Protein AF-A0A4Q5V9Z1-F1 (afdb_monomer)

Secondary structure (DSSP, 8-state):
-PPPSS-BGGG-----SSEEEEEEEES--SEEEEETTTTEEEEEETTEEEEE-TTS-EEEEEE-S--BTTS-EE-SSEEE-HHHH---S-EE-S-EEE-TT--HHHHHHHHHT-SEEEEE--TT---EEEEEETTEEEEEE-GGGGGGEEE-S--HHHHHHTT--TT----B-EEETT-----TTEEE---B---SS-SSEEEEEEEEEEEEEESS-HHHHHHHHHHHHHHT-------EEEEEEEEEEEEETTEEEEEEEEESSS--SS--TTEEE-TTTS---TTEEEEEE---TTTTTTT-GGGGHHHHGGG-EEEEEEEPPHHHH--SS--EEEEEEESPPSS-EEEEEEESSTTSPPEEEEEEPPP-----S-SS-------PPPPB-SPEEEEEEEEE-S--SSPEEEEETTEEEEE---TT-EEEEEEE--HHHHHHHHHHHTTSSS-EEEEEEEEEETTEEEEEEEEE-SS-EEE--S-EE-

Solvent-accessible surface area (backbone atoms only — not comparable to full-atom values): 27302 Å² total; per-residue (Å²): 130,85,79,68,84,44,38,49,60,64,69,49,56,46,88,31,93,59,40,36,38,42,54,55,33,32,25,58,64,43,47,41,31,29,32,66,85,77,35,27,30,39,40,28,39,90,44,39,36,37,34,29,41,33,83,62,44,63,78,48,74,47,79,48,100,43,58,36,63,57,52,38,29,79,54,98,68,23,37,28,50,32,81,81,71,72,44,82,60,77,41,57,50,79,46,75,42,88,38,55,82,55,50,73,65,57,47,51,58,55,55,68,73,30,68,36,65,44,51,43,71,53,94,88,52,67,17,38,37,42,35,29,47,97,95,44,36,32,38,33,38,30,44,78,51,35,90,38,50,47,67,55,83,77,48,72,64,54,28,58,74,62,46,49,61,97,86,36,78,80,62,50,42,49,47,47,72,96,61,88,79,76,50,79,51,35,46,73,45,55,73,45,77,78,78,89,84,59,83,60,48,75,41,80,76,48,65,48,77,72,50,70,47,46,50,57,54,75,67,52,52,50,51,51,52,52,48,31,66,73,73,67,56,93,67,91,67,80,68,53,48,52,26,26,32,36,28,35,39,34,39,41,94,96,44,62,42,35,28,19,46,75,41,64,62,78,83,60,94,73,61,57,98,30,56,29,52,37,59,89,62,47,52,50,47,99,60,29,36,38,39,40,26,39,63,64,67,86,30,35,80,79,28,51,40,60,82,49,38,92,78,39,55,74,50,20,12,36,31,26,43,24,55,56,46,77,48,58,61,47,81,90,44,58,45,29,26,68,42,48,47,71,63,75,24,60,42,59,25,34,35,36,38,35,47,76,53,83,90,52,77,66,47,62,40,45,46,43,65,39,64,84,75,87,68,78,91,77,80,86,82,86,64,67,68,46,38,50,46,65,73,32,22,61,70,68,33,30,38,35,39,36,39,26,50,77,60,37,92,45,57,42,29,41,32,40,76,92,43,76,50,79,41,74,57,34,80,74,38,71,45,76,41,38,38,39,48,41,67,67,62,52,53,52,52,51,58,70,53,49,83,47,100,59,66,31,35,43,33,46,32,31,43,81,47,102,63,35,33,39,50,48,44,29,44,30,47,100,86,51,78,43,78,56,73,64,46,44,78,108

pLDDT: mean 77.73, std 14.69, range [34.59, 96.56]

Radius of gyration: 25.72 Å; Cα contacts (8 Å, |Δi|>4): 1052; chains: 1; bounding box: 62×74×68 Å

Nearest PDB structures (foldseek):
  2ywq-assembly3_C  TM=3.725E-01  e=5.535E+00  Thermus thermophilus HB8
  4gn2-assembly1_A  TM=3.541E-01  e=3.611E+00  Pseudomonas aeruginosa
  5l5c-assembly1_A-2  TM=1.217E-01  e=3.637E-01  Mus musculus

Foldseek 3Di:
DDDDQAAALLVQDWPWQWKTKFFFKAAFWLFKKAQVPQLWIWTDDQQKIFIAHQQGAGPDIDRAPAAEQQRWGDDPFAIDNCNHPVDRDGAGAPEEAACCPPDPVSVLVVQVVALTWAWDDPDVDLTWIWGHDPSHIHIYRNNNQSVQKDWDPDDVVVCVVLVHDRRSDPYTYIDGHPDDDDNPRMGTQHFDLDQDDALKRKDFPDWDFPDWAALDDPVRVVVVVVVCVVVVPPDPDPRTFTKTWTWIWIDHDHITTIHIAIDGDDDDSDDGPFKGWRAVPRSHDSFKTKIAGRDPVVRVVRRVCVVVCVPHSSVHHMMMIGTDDPQANDPPFAKAFEEEEADAFQAWKKWWFAAPPPVDDIHIATHDHHPPPCDDDDDDSPIDTHGGTDTGGGQTQKIKIKGWDDACPDWAWEDELNDIDIHGGDRTDIDIWIKGADPVLRVVQRVVVVVDPFYKYFYFYWYQDPRHIYTWTWIDTPPDIGTGNRIDTD

Sequence (490 aa):
MASDDFPQLHEHKSFSQNYEIVKLIDGPIDTVYSVNSSGDFIVQNGLHLWKVNASGEVIDYFVSSGLYSSGLIIEEEGVIDWVFTGDKELKSYVKTVDAKTYSEKELFDAFDQADIIEFNETYGSKGEAYLYKDGQAWVLDIANQKDKIEDFYLTQETQKKHNLRRQQTSVRVSEFKGYQKKAKSFNFLVQSNNNSLQPWKMTPVGFKKQTTHREFSVLGTFLENLLSAIFGSQGGHDYGYPIGYTKFELSHENESIKFSIFSDKKFGEDIAANFAWLGQRVPSNNDTTFIAVNYRAHNLTDRNEESLLPYYEKDIGIHAIRKKTAHSRNLSSAAWQLSYSGLRSYNFVWGHTHFAEETLHPIYYWFHKPRVIVREQNYWTGLDNQISSPILKTIPKSITFHWTAFRPDSSFRLMLNGRDKVFPASRDLEVALTLTFDAVELAQAFQKLGSSTGLIQLNLHMEEKPWGAELLIHLQNAKQKIPLEKAFID

Mean predicted aligned error: 10.96 Å

Structure (mmCIF, N/CA/C/O backbone):
data_AF-A0A4Q5V9Z1-F1
#
_entry.id   AF-A0A4Q5V9Z1-F1
#
loop_
_atom_site.group_PDB
_atom_site.id
_atom_site.type_symbol
_atom_site.label_atom_id
_atom_site.label_alt_id
_atom_site.label_comp_id
_atom_site.label_asym_id
_atom_site.label_entity_id
_atom_site.label_seq_id
_atom_site.pdbx_PDB_ins_code
_atom_site.Cartn_x
_atom_site.Cartn_y
_atom_site.Cartn_z
_atom_site.occupancy
_atom_site.B_iso_or_equiv
_atom_site.auth_seq_id
_atom_site.auth_comp_id
_atom_site.auth_asym_id
_atom_site.auth_atom_id
_atom_site.pdbx_PDB_model_num
ATOM 1 N N . MET A 1 1 ? 29.728 12.253 -15.838 1.00 36.62 1 MET A N 1
ATOM 2 C CA . MET A 1 1 ? 29.107 12.722 -14.580 1.00 36.62 1 MET A CA 1
ATOM 3 C C . MET A 1 1 ? 29.378 11.661 -13.531 1.00 36.62 1 MET A C 1
ATOM 5 O O . MET A 1 1 ? 29.129 10.499 -13.826 1.00 36.62 1 MET A O 1
ATOM 9 N N . ALA A 1 2 ? 29.966 12.017 -12.388 1.00 34.69 2 ALA A N 1
ATOM 10 C CA . ALA A 1 2 ? 30.152 11.064 -11.296 1.00 34.69 2 ALA A CA 1
ATOM 11 C C . ALA A 1 2 ? 28.769 10.602 -10.810 1.00 34.69 2 ALA A C 1
ATOM 13 O O . ALA A 1 2 ? 27.901 11.440 -10.569 1.00 34.69 2 ALA A O 1
ATOM 14 N N . SER A 1 3 ? 28.554 9.288 -10.748 1.00 52.94 3 SER A N 1
ATOM 15 C CA . SER A 1 3 ? 27.391 8.689 -10.090 1.00 52.94 3 SER A CA 1
ATOM 16 C C . SER A 1 3 ? 27.327 9.223 -8.656 1.00 52.94 3 SER A C 1
ATOM 18 O O . SER A 1 3 ? 28.317 9.106 -7.941 1.00 52.94 3 SER A O 1
ATOM 20 N N . ASP A 1 4 ? 26.224 9.853 -8.239 1.00 69.12 4 ASP A N 1
ATOM 21 C CA . ASP A 1 4 ? 26.041 10.234 -6.831 1.00 69.12 4 ASP A CA 1
ATOM 22 C C . ASP A 1 4 ? 25.888 8.932 -6.031 1.00 69.12 4 ASP A C 1
A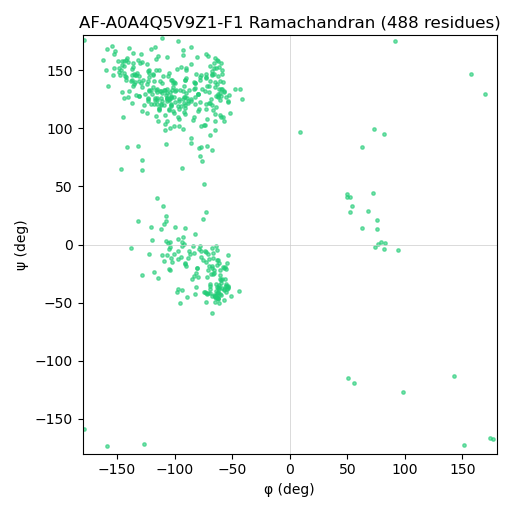TOM 24 O O . ASP A 1 4 ? 24.975 8.151 -6.295 1.00 69.12 4 ASP A O 1
ATOM 28 N N . ASP A 1 5 ? 26.782 8.677 -5.073 1.00 84.56 5 ASP A N 1
ATOM 29 C CA . ASP A 1 5 ? 26.801 7.447 -4.256 1.00 84.56 5 ASP A CA 1
ATOM 30 C C . ASP A 1 5 ? 25.551 7.272 -3.364 1.00 84.56 5 ASP A C 1
ATOM 32 O O . ASP A 1 5 ? 25.434 6.290 -2.632 1.00 84.56 5 ASP A O 1
ATOM 36 N N . PHE A 1 6 ? 24.625 8.235 -3.400 1.00 89.12 6 PHE A N 1
ATOM 37 C CA . PHE A 1 6 ? 23.396 8.289 -2.615 1.00 89.12 6 PHE A CA 1
ATOM 38 C C . PHE A 1 6 ? 22.213 8.610 -3.540 1.00 89.12 6 PHE A C 1
ATOM 40 O O . PHE A 1 6 ? 21.852 9.784 -3.674 1.00 89.12 6 PHE A O 1
ATOM 47 N N . PRO A 1 7 ? 21.614 7.603 -4.199 1.00 89.69 7 PRO A N 1
ATOM 48 C CA . PRO A 1 7 ? 20.447 7.816 -5.048 1.00 89.69 7 PRO A CA 1
ATOM 49 C C . PRO A 1 7 ? 19.282 8.373 -4.227 1.00 89.69 7 PRO A C 1
ATOM 51 O O . PRO A 1 7 ? 19.195 8.140 -3.018 1.00 89.69 7 PRO A O 1
ATOM 54 N N . GLN A 1 8 ? 18.388 9.124 -4.864 1.00 87.94 8 GLN A N 1
ATOM 55 C CA . GLN A 1 8 ? 17.148 9.551 -4.210 1.00 87.94 8 GLN A CA 1
ATOM 56 C C . GLN A 1 8 ? 16.273 8.325 -3.919 1.00 87.94 8 GLN A C 1
ATOM 58 O O . GLN A 1 8 ? 16.307 7.346 -4.669 1.00 87.94 8 GLN A O 1
ATOM 63 N N . LEU A 1 9 ? 15.513 8.356 -2.823 1.00 86.56 9 LEU A N 1
ATOM 64 C CA . LEU A 1 9 ? 14.740 7.205 -2.345 1.00 86.56 9 LEU A CA 1
ATOM 65 C C . LEU A 1 9 ? 13.779 6.658 -3.419 1.00 86.56 9 LEU A C 1
ATOM 67 O O . LEU A 1 9 ? 13.701 5.447 -3.632 1.00 86.56 9 LEU A O 1
ATOM 71 N N . HIS A 1 10 ? 13.121 7.547 -4.165 1.00 81.06 10 HIS A N 1
ATOM 72 C CA . HIS A 1 10 ? 12.229 7.178 -5.266 1.00 81.06 10 HIS A CA 1
ATOM 73 C C . HIS A 1 10 ? 12.916 6.618 -6.520 1.00 81.06 10 HIS A C 1
ATOM 75 O O . HIS A 1 10 ? 12.230 6.170 -7.432 1.00 81.06 10 HIS A O 1
ATOM 81 N N . GLU A 1 11 ? 14.248 6.647 -6.624 1.00 79.56 11 GLU A N 1
ATOM 82 C CA . GLU A 1 11 ? 14.939 6.058 -7.779 1.00 79.56 11 GLU A CA 1
ATOM 83 C C . GLU A 1 11 ? 15.016 4.524 -7.702 1.00 79.56 11 GLU A C 1
ATOM 85 O O . GLU A 1 11 ? 15.416 3.893 -8.681 1.00 79.56 11 GLU A O 1
ATOM 90 N N . HIS A 1 12 ? 14.675 3.923 -6.553 1.00 74.44 12 HIS A N 1
ATOM 91 C CA . HIS A 1 12 ? 14.733 2.473 -6.293 1.00 74.44 12 HIS A CA 1
ATOM 92 C C . HIS A 1 12 ? 16.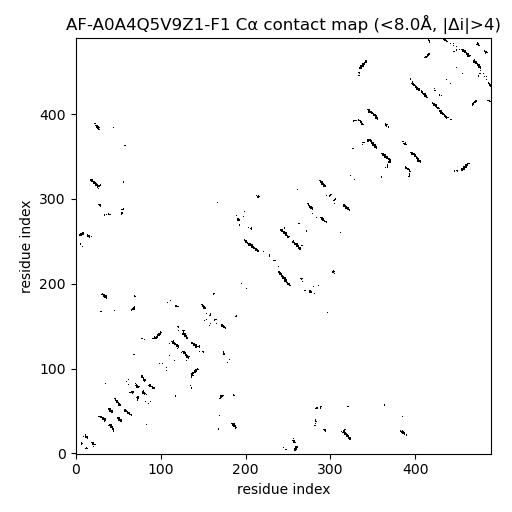099 1.839 -6.608 1.00 74.44 12 HIS A C 1
ATOM 94 O O . HIS A 1 12 ? 16.213 0.660 -6.951 1.00 74.44 12 HIS A O 1
ATOM 100 N N . LYS A 1 13 ? 17.172 2.631 -6.515 1.00 75.31 13 LYS A N 1
ATOM 101 C CA . LYS A 1 13 ? 18.545 2.167 -6.713 1.00 75.31 13 LYS A CA 1
ATOM 102 C C . LYS A 1 13 ? 19.141 1.777 -5.371 1.00 75.31 13 LYS A C 1
ATOM 104 O O . LYS A 1 13 ? 19.100 2.543 -4.416 1.00 75.31 13 LYS A O 1
ATOM 109 N N . SER A 1 14 ? 19.760 0.605 -5.332 1.00 78.06 14 SER A N 1
ATOM 110 C CA . SER A 1 14 ? 20.589 0.165 -4.216 1.00 78.06 14 SER A CA 1
ATOM 111 C C . SER A 1 14 ? 21.918 -0.342 -4.758 1.00 78.06 14 SER A C 1
ATOM 113 O O . SER A 1 14 ? 21.951 -1.190 -5.652 1.00 78.06 14 SER A O 1
ATOM 115 N N . PHE A 1 15 ? 23.012 0.183 -4.209 1.00 79.88 15 PHE A N 1
ATOM 116 C CA . PHE A 1 15 ? 24.363 -0.305 -4.488 1.00 79.88 15 PHE A CA 1
ATOM 117 C C . PHE A 1 15 ? 24.742 -1.520 -3.632 1.00 79.88 15 PHE A C 1
ATOM 119 O O . PHE A 1 15 ? 25.789 -2.124 -3.861 1.00 79.88 15 PHE A O 1
ATOM 126 N N . SER A 1 16 ? 23.902 -1.897 -2.663 1.00 84.50 16 SER A N 1
ATOM 127 C CA . SER A 1 16 ? 24.107 -3.106 -1.869 1.00 84.50 16 SER A CA 1
ATOM 128 C C . SER A 1 16 ? 23.929 -4.349 -2.750 1.00 84.50 16 SER A C 1
ATOM 130 O O . SER A 1 16 ? 23.131 -4.362 -3.696 1.00 84.50 16 SER A O 1
ATOM 132 N N . GLN A 1 17 ? 24.698 -5.406 -2.471 1.00 84.06 17 GLN A N 1
ATOM 133 C CA . GLN A 1 17 ? 24.605 -6.651 -3.232 1.00 84.06 17 GLN A CA 1
ATOM 134 C C . GLN A 1 17 ? 23.333 -7.408 -2.867 1.00 84.06 17 GLN A C 1
ATOM 136 O O . GLN A 1 17 ? 22.649 -7.885 -3.778 1.00 84.06 17 GLN A O 1
ATOM 141 N N . ASN A 1 18 ? 22.977 -7.439 -1.580 1.00 87.25 18 ASN A N 1
ATOM 142 C CA . ASN A 1 18 ? 21.910 -8.284 -1.059 1.00 87.25 18 ASN A CA 1
ATOM 143 C C . ASN A 1 18 ? 20.593 -7.563 -0.776 1.00 87.25 18 ASN A C 1
ATOM 145 O O . ASN A 1 18 ? 19.584 -8.250 -0.661 1.00 87.25 18 ASN A O 1
ATOM 149 N N . TYR A 1 19 ? 20.561 -6.232 -0.725 1.00 88.06 19 TYR A N 1
ATOM 150 C CA . TYR A 1 19 ? 19.376 -5.451 -0.365 1.00 88.06 19 TYR A CA 1
ATOM 151 C C . TYR A 1 19 ? 18.960 -4.466 -1.460 1.00 88.06 19 TYR A C 1
ATOM 153 O O . TYR A 1 19 ? 19.774 -3.954 -2.236 1.00 88.06 19 TYR A O 1
ATOM 161 N N . GLU A 1 20 ? 17.664 -4.196 -1.518 1.00 87.12 20 GLU A N 1
ATOM 162 C CA . GLU A 1 20 ? 17.018 -3.236 -2.408 1.00 87.12 20 GLU A CA 1
ATOM 163 C C . GLU A 1 20 ? 16.127 -2.278 -1.618 1.00 87.12 20 GLU A C 1
ATOM 165 O O . GLU A 1 20 ? 15.687 -2.586 -0.511 1.00 87.12 20 GLU A O 1
ATOM 170 N N . ILE A 1 21 ? 15.871 -1.111 -2.210 1.00 88.06 21 ILE A N 1
ATOM 171 C CA . ILE A 1 21 ? 14.895 -0.142 -1.717 1.00 88.06 21 ILE A CA 1
ATOM 172 C C . ILE A 1 21 ? 13.761 -0.115 -2.733 1.00 88.06 21 ILE A C 1
ATOM 174 O O . ILE A 1 21 ? 13.994 0.182 -3.906 1.00 88.06 21 ILE A O 1
ATOM 178 N N . VAL A 1 22 ? 12.551 -0.430 -2.287 1.00 85.75 22 VAL A N 1
ATOM 179 C CA . VAL A 1 22 ? 11.361 -0.516 -3.135 1.00 85.75 22 VAL A CA 1
ATOM 180 C C . VAL A 1 22 ? 10.286 0.373 -2.544 1.00 85.75 22 VAL A C 1
ATOM 182 O O . VAL A 1 22 ? 9.978 0.276 -1.357 1.00 85.75 22 VAL A O 1
ATOM 185 N N . LYS A 1 23 ? 9.693 1.230 -3.369 1.00 86.19 23 LYS A N 1
ATOM 186 C CA . LYS A 1 23 ? 8.492 1.956 -2.971 1.00 86.19 23 LYS A CA 1
ATOM 187 C C . LYS A 1 23 ? 7.291 1.042 -3.127 1.00 86.19 23 LYS A C 1
ATOM 189 O O . LYS A 1 23 ? 7.128 0.402 -4.159 1.00 86.19 23 LYS A O 1
ATOM 194 N N . LEU A 1 24 ? 6.495 0.955 -2.073 1.00 84.31 24 LEU A N 1
ATOM 195 C CA . LEU A 1 24 ? 5.322 0.097 -2.002 1.00 84.31 24 LEU A CA 1
ATOM 196 C C . LEU A 1 24 ? 4.051 0.873 -2.296 1.00 84.31 24 LEU A C 1
ATOM 198 O O . LEU A 1 24 ? 3.168 0.351 -2.955 1.00 84.31 24 LEU A O 1
ATOM 202 N N . ILE A 1 25 ? 3.945 2.096 -1.785 1.00 83.75 25 ILE A N 1
ATOM 203 C CA . ILE A 1 25 ? 2.746 2.932 -1.889 1.00 83.75 25 ILE A CA 1
ATOM 204 C C . ILE A 1 25 ? 3.223 4.353 -2.163 1.00 83.75 25 ILE A C 1
ATOM 206 O O . ILE A 1 25 ? 4.141 4.825 -1.496 1.00 83.75 25 ILE A O 1
ATOM 210 N N . ASP A 1 26 ? 2.634 5.012 -3.149 1.00 80.06 26 ASP A N 1
ATOM 211 C CA . ASP A 1 26 ? 2.800 6.424 -3.467 1.00 80.06 26 ASP A CA 1
ATOM 212 C C . ASP A 1 26 ? 1.764 7.273 -2.729 1.00 80.06 26 ASP A C 1
ATOM 214 O O . ASP A 1 26 ? 0.638 6.843 -2.473 1.00 80.06 26 ASP A O 1
ATOM 218 N N . GLY A 1 27 ? 2.146 8.511 -2.429 1.00 77.44 27 GLY A N 1
ATOM 219 C CA . GLY A 1 27 ? 1.261 9.479 -1.796 1.00 77.44 27 GLY A CA 1
ATOM 220 C C . GLY A 1 27 ? 1.348 9.466 -0.269 1.00 77.44 27 GLY A C 1
ATOM 221 O O . GLY A 1 27 ? 2.103 8.691 0.324 1.00 77.44 27 GLY A O 1
ATOM 222 N N . PRO A 1 28 ? 0.635 10.393 0.386 1.00 76.69 28 PRO A N 1
ATOM 223 C CA . PRO A 1 28 ? 0.711 10.558 1.829 1.00 76.69 28 PRO A CA 1
ATOM 224 C C . PRO A 1 28 ? 0.155 9.347 2.559 1.00 76.69 28 PRO A C 1
ATOM 226 O O . PRO A 1 28 ? -0.679 8.610 2.054 1.00 76.69 28 PRO A O 1
ATOM 229 N N . ILE A 1 29 ? 0.599 9.169 3.787 1.00 79.31 29 ILE A N 1
ATOM 230 C CA . ILE A 1 29 ? 0.180 8.097 4.665 1.00 79.31 29 ILE A CA 1
ATOM 231 C C . ILE A 1 29 ? -0.524 8.728 5.851 1.00 79.31 29 ILE A C 1
ATOM 233 O O . ILE A 1 29 ? 0.125 9.362 6.694 1.00 79.31 29 ILE A O 1
ATOM 237 N N . ASP A 1 30 ? -1.836 8.520 5.922 1.00 75.38 30 ASP A N 1
ATOM 238 C CA . ASP A 1 30 ? -2.638 8.962 7.053 1.00 75.38 30 ASP A CA 1
ATOM 239 C C . ASP A 1 30 ? -2.236 8.145 8.269 1.00 75.38 30 ASP A C 1
ATOM 241 O O . ASP A 1 30 ? -1.738 8.694 9.245 1.00 75.38 30 ASP A O 1
ATOM 245 N N . THR A 1 31 ? -2.372 6.821 8.199 1.00 78.25 31 THR A N 1
ATOM 246 C CA . THR A 1 31 ? -2.120 5.936 9.341 1.00 78.25 31 THR A CA 1
ATOM 247 C C . THR A 1 31 ? -1.535 4.600 8.891 1.00 78.25 31 THR A C 1
ATOM 249 O O . THR A 1 31 ? -1.727 4.164 7.757 1.00 78.25 31 THR A O 1
ATOM 252 N N . VAL A 1 32 ? -0.792 3.952 9.792 1.00 83.75 32 VAL A N 1
ATOM 253 C CA . VAL A 1 32 ? -0.312 2.577 9.638 1.00 83.75 32 VAL A CA 1
ATOM 254 C C . VAL A 1 32 ? -0.777 1.757 10.842 1.00 83.75 32 VAL A C 1
ATOM 256 O O . VAL A 1 32 ? -0.695 2.223 11.980 1.00 83.75 32 VAL A O 1
ATOM 259 N N . TYR A 1 33 ? -1.237 0.534 10.603 1.00 85.62 33 TYR A N 1
ATOM 260 C CA . TYR A 1 33 ? -1.780 -0.375 11.607 1.00 85.62 33 TYR A CA 1
ATOM 261 C C . TYR A 1 33 ? -1.089 -1.727 11.542 1.00 85.62 33 TYR A C 1
ATOM 263 O O . TYR A 1 33 ? -0.839 -2.224 10.457 1.00 85.62 33 TYR A O 1
ATOM 271 N N . SER A 1 34 ? -0.834 -2.364 12.676 1.00 84.88 34 SER A N 1
ATOM 272 C CA . SER A 1 34 ? -0.370 -3.754 12.728 1.00 84.88 34 SER A CA 1
ATOM 273 C C . SER A 1 34 ? -1.545 -4.712 12.813 1.00 84.88 34 SER A C 1
ATOM 275 O O . SER A 1 34 ? -2.505 -4.451 13.542 1.00 84.88 34 SER A O 1
ATOM 277 N N . VAL A 1 35 ? -1.424 -5.840 12.114 1.00 85.06 35 VAL A N 1
ATOM 278 C CA . VAL A 1 35 ? -2.310 -6.998 12.230 1.00 85.06 35 VAL A CA 1
ATOM 279 C C . VAL A 1 35 ? -1.529 -8.104 12.942 1.00 85.06 35 VAL A C 1
ATOM 281 O O . VAL A 1 35 ? -0.693 -8.793 12.358 1.00 85.06 35 VAL A O 1
ATOM 284 N N . ASN A 1 36 ? -1.755 -8.245 14.247 1.00 73.19 36 ASN A N 1
ATOM 285 C CA . ASN A 1 36 ? -0.867 -9.015 15.127 1.00 73.19 36 ASN A CA 1
ATOM 286 C C . ASN A 1 36 ? -0.845 -10.524 14.839 1.00 73.19 36 ASN A C 1
ATOM 288 O O . ASN A 1 36 ? 0.130 -11.189 15.176 1.00 73.19 36 ASN A O 1
ATOM 292 N N . SER A 1 37 ? -1.912 -11.080 14.262 1.00 68.88 37 SER A N 1
ATOM 293 C CA . SER A 1 37 ? -2.034 -12.520 14.013 1.00 68.88 37 SER A CA 1
ATOM 294 C C . SER A 1 37 ? -1.283 -12.993 12.767 1.00 68.88 37 SER A C 1
ATOM 296 O O . SER A 1 37 ? -0.869 -14.149 12.732 1.00 68.88 37 SER A O 1
ATOM 298 N N . SER A 1 38 ? -1.104 -12.134 11.757 1.00 69.50 38 SER A N 1
ATOM 299 C CA . SER A 1 38 ? -0.557 -12.532 10.450 1.00 69.50 38 SER A CA 1
ATOM 300 C C . SER A 1 38 ? 0.850 -12.010 10.170 1.00 69.50 38 SER A C 1
ATOM 302 O O . SER A 1 38 ? 1.510 -12.504 9.262 1.00 69.50 38 SER A O 1
ATOM 304 N N . GLY A 1 39 ? 1.335 -11.038 10.948 1.00 77.19 39 GLY A N 1
ATOM 305 C CA . GLY A 1 39 ? 2.580 -10.352 10.615 1.00 77.19 39 GLY A CA 1
ATOM 306 C C . GLY A 1 39 ? 2.418 -9.333 9.477 1.00 77.19 39 GLY A C 1
ATOM 307 O O . GLY A 1 39 ? 3.412 -8.855 8.937 1.00 77.19 39 GLY A O 1
ATOM 308 N N . ASP A 1 40 ? 1.178 -8.996 9.119 1.00 87.62 40 ASP A N 1
ATOM 309 C CA . ASP A 1 40 ? 0.878 -7.962 8.135 1.00 87.62 40 ASP A CA 1
ATOM 310 C C . ASP A 1 40 ? 0.655 -6.610 8.815 1.00 87.62 40 ASP A C 1
ATOM 312 O O . ASP A 1 40 ? 0.447 -6.495 10.030 1.00 87.62 40 ASP A O 1
ATOM 316 N N . PHE A 1 41 ? 0.634 -5.561 8.006 1.00 89.62 41 PHE A N 1
ATOM 317 C CA . PHE A 1 41 ? 0.212 -4.238 8.424 1.00 89.62 41 PHE A CA 1
ATOM 318 C C . PHE A 1 41 ? -0.686 -3.591 7.373 1.00 89.62 41 PHE A C 1
ATOM 320 O O . PHE A 1 41 ? -0.589 -3.880 6.181 1.00 89.62 41 PHE A O 1
ATOM 327 N N . ILE A 1 42 ? -1.577 -2.717 7.832 1.00 89.75 42 ILE A N 1
ATOM 328 C CA . ILE A 1 42 ? -2.461 -1.924 6.985 1.00 89.75 42 ILE A CA 1
ATOM 329 C C . ILE A 1 42 ? -1.900 -0.517 6.874 1.00 89.75 42 ILE A C 1
ATOM 331 O O . ILE A 1 42 ? -1.506 0.085 7.870 1.00 89.75 42 ILE A O 1
ATOM 335 N N . VAL A 1 43 ? -1.887 0.022 5.668 1.00 87.44 43 VAL A N 1
ATOM 336 C CA . VAL A 1 43 ? -1.551 1.413 5.381 1.00 87.44 43 VAL A CA 1
ATOM 337 C C . VAL A 1 43 ? -2.818 2.099 4.900 1.00 87.44 43 VAL A C 1
ATOM 339 O O . VAL A 1 43 ? -3.501 1.558 4.035 1.00 87.44 43 VAL A O 1
ATOM 342 N N . GLN A 1 44 ? -3.135 3.270 5.445 1.00 84.06 44 GLN A N 1
ATOM 343 C CA . GLN A 1 44 ? -4.311 4.047 5.065 1.00 84.06 44 GLN A CA 1
ATOM 344 C C . GLN A 1 44 ? -3.931 5.404 4.472 1.00 84.06 44 GLN A C 1
ATOM 346 O O . GLN A 1 44 ? -3.040 6.090 4.979 1.00 84.06 44 GLN A O 1
ATOM 351 N N . ASN A 1 45 ? -4.671 5.801 3.439 1.00 79.38 45 ASN A N 1
ATOM 352 C CA . ASN A 1 45 ? -4.713 7.151 2.881 1.00 79.38 45 ASN A CA 1
ATOM 353 C C . ASN A 1 45 ? -6.141 7.440 2.397 1.00 79.38 45 ASN A C 1
ATOM 355 O O . ASN A 1 45 ? -6.622 6.841 1.433 1.00 79.38 45 ASN A O 1
ATOM 359 N N . GLY A 1 46 ? -6.846 8.328 3.086 1.00 75.75 46 GLY A N 1
ATOM 360 C CA . GLY A 1 46 ? -8.263 8.575 2.881 1.00 75.75 46 GLY A CA 1
ATOM 361 C C . GLY A 1 46 ? -9.073 7.284 3.015 1.00 75.75 46 GLY A C 1
ATOM 362 O O . GLY A 1 46 ? -9.071 6.636 4.061 1.00 75.75 46 GLY A O 1
ATOM 363 N N . LEU A 1 47 ? -9.756 6.921 1.929 1.00 77.06 47 LEU A N 1
ATOM 364 C CA . LEU A 1 47 ? -10.591 5.719 1.813 1.00 77.06 47 LEU A CA 1
ATOM 365 C C . LEU A 1 47 ? -9.808 4.472 1.367 1.00 77.06 47 LEU A C 1
ATOM 367 O O . LEU A 1 47 ? -10.373 3.382 1.284 1.00 77.06 47 LEU A O 1
ATOM 371 N N . HIS A 1 48 ? -8.528 4.638 1.041 1.00 81.19 48 HIS A N 1
ATOM 372 C CA . HIS A 1 48 ? -7.669 3.604 0.482 1.00 81.19 48 HIS A CA 1
ATOM 373 C C . HIS A 1 48 ? -6.925 2.871 1.594 1.00 81.19 48 HIS A C 1
ATOM 375 O O . HIS A 1 48 ? -6.252 3.504 2.410 1.00 81.19 48 HIS A O 1
ATOM 381 N N . LEU A 1 49 ? -7.036 1.543 1.604 1.00 85.94 49 LEU A N 1
ATOM 382 C CA . LEU A 1 49 ? -6.399 0.652 2.566 1.00 85.94 49 LEU A CA 1
ATOM 383 C C . LEU A 1 49 ? -5.531 -0.362 1.824 1.00 85.94 49 LEU A C 1
ATOM 385 O O . LEU A 1 49 ? -6.031 -1.090 0.972 1.00 85.94 49 LEU A O 1
ATOM 389 N N . TRP A 1 50 ? -4.251 -0.455 2.169 1.00 87.44 50 TRP A N 1
ATOM 390 C CA . TRP A 1 50 ? -3.325 -1.441 1.606 1.00 87.44 50 TRP A CA 1
ATOM 391 C C . TRP A 1 50 ? -2.852 -2.402 2.679 1.00 87.44 50 TRP A C 1
ATOM 393 O O . TRP A 1 50 ? -2.398 -1.963 3.732 1.00 87.44 50 TRP A O 1
ATOM 403 N N . LYS A 1 51 ? -2.910 -3.701 2.393 1.00 89.69 51 LYS A N 1
ATOM 404 C CA . LYS A 1 51 ? -2.362 -4.746 3.255 1.00 89.69 51 LYS A CA 1
ATOM 405 C C . LYS A 1 51 ? -0.973 -5.116 2.763 1.00 89.69 51 LYS A C 1
ATOM 407 O O . LYS A 1 51 ? -0.799 -5.480 1.599 1.00 89.69 51 LYS A O 1
ATOM 412 N N . VAL A 1 52 ? 0.012 -5.006 3.644 1.00 88.50 52 VAL A N 1
ATOM 413 C CA . VAL A 1 52 ? 1.425 -5.233 3.344 1.00 88.50 52 VAL A CA 1
ATOM 414 C C . VAL A 1 52 ? 1.968 -6.319 4.262 1.00 88.50 52 VAL A C 1
ATOM 416 O O . VAL A 1 52 ? 1.743 -6.274 5.470 1.00 88.50 52 VAL A O 1
ATOM 419 N N . ASN A 1 53 ? 2.679 -7.288 3.692 1.00 85.88 53 ASN A N 1
ATOM 420 C CA . ASN A 1 53 ? 3.265 -8.393 4.448 1.00 85.88 53 ASN A CA 1
ATOM 421 C C . ASN A 1 53 ? 4.652 -8.044 5.027 1.00 85.88 53 ASN A C 1
ATOM 423 O O . ASN A 1 53 ? 5.290 -7.054 4.652 1.00 85.88 53 ASN A O 1
ATOM 427 N N . ALA A 1 54 ? 5.164 -8.913 5.900 1.00 85.00 54 ALA A N 1
ATOM 428 C CA . ALA A 1 54 ? 6.485 -8.768 6.521 1.00 85.00 54 ALA A CA 1
ATOM 429 C C . ALA A 1 54 ? 7.677 -8.804 5.536 1.00 85.00 54 ALA A C 1
ATOM 431 O O . ALA A 1 54 ? 8.774 -8.375 5.897 1.00 85.00 54 ALA A O 1
ATOM 432 N N . SER A 1 55 ? 7.478 -9.300 4.307 1.00 83.06 55 SER A N 1
ATOM 433 C CA . SER A 1 55 ? 8.473 -9.311 3.214 1.00 83.06 55 SER A CA 1
ATOM 434 C C . SER A 1 55 ? 8.515 -7.994 2.427 1.00 83.06 55 SER A C 1
ATOM 436 O O . SER A 1 55 ? 9.297 -7.834 1.483 1.00 83.06 55 SER A O 1
ATOM 438 N N . GLY A 1 56 ? 7.656 -7.044 2.792 1.00 83.69 56 GLY A N 1
ATOM 439 C CA . GLY A 1 56 ? 7.528 -5.758 2.130 1.00 83.69 56 GLY A CA 1
ATOM 440 C C . GLY A 1 56 ? 6.868 -5.848 0.767 1.00 83.69 56 GLY A C 1
ATOM 441 O O . GLY A 1 56 ? 7.341 -5.241 -0.188 1.00 83.69 56 GLY A O 1
ATOM 442 N N . GLU A 1 57 ? 5.791 -6.618 0.669 1.00 82.56 57 GLU A N 1
ATOM 443 C CA . GLU A 1 57 ? 4.953 -6.725 -0.523 1.00 82.56 57 GLU A CA 1
ATOM 444 C C . GLU A 1 57 ? 3.539 -6.268 -0.186 1.00 82.56 57 GLU A C 1
ATOM 446 O O . GLU A 1 57 ? 2.989 -6.652 0.847 1.00 82.56 57 GLU A O 1
ATOM 451 N N . VAL A 1 58 ? 2.938 -5.465 -1.065 1.00 82.81 58 VAL A N 1
ATOM 452 C CA . VAL A 1 58 ? 1.499 -5.204 -0.995 1.00 82.81 58 VAL A CA 1
ATOM 453 C C . VAL A 1 58 ? 0.787 -6.466 -1.469 1.00 82.81 58 VAL A C 1
ATOM 455 O O . VAL A 1 58 ? 0.959 -6.861 -2.620 1.00 82.81 58 VAL A O 1
ATOM 458 N N . ILE A 1 59 ? 0.020 -7.101 -0.588 1.00 81.50 59 ILE A N 1
ATOM 459 C CA . ILE A 1 59 ? -0.655 -8.378 -0.859 1.00 81.50 59 ILE A CA 1
ATOM 460 C C . ILE A 1 59 ? -2.153 -8.219 -1.099 1.00 81.50 59 ILE A C 1
ATOM 462 O O . ILE A 1 59 ? -2.766 -9.093 -1.701 1.00 81.50 59 ILE A O 1
ATOM 466 N N . ASP A 1 60 ? -2.744 -7.116 -0.639 1.00 81.75 60 ASP A N 1
ATOM 467 C CA . ASP A 1 60 ? -4.155 -6.833 -0.867 1.00 81.75 60 ASP A CA 1
ATOM 468 C C . ASP A 1 60 ? -4.456 -5.336 -0.719 1.00 81.75 60 ASP A C 1
ATOM 470 O O . ASP A 1 60 ? -3.639 -4.545 -0.235 1.00 81.75 60 ASP A O 1
ATOM 474 N N . TYR A 1 61 ? -5.650 -4.946 -1.141 1.00 82.81 61 TYR A N 1
ATOM 475 C CA . TYR A 1 61 ? -6.133 -3.582 -1.130 1.00 82.81 61 TYR A CA 1
ATOM 476 C C . TYR A 1 61 ? -7.649 -3.507 -1.055 1.00 82.81 61 TYR A C 1
ATOM 478 O O . TYR A 1 61 ? -8.364 -4.288 -1.696 1.00 82.81 61 TYR A O 1
ATOM 486 N N . PHE A 1 62 ? -8.129 -2.476 -0.374 1.00 81.88 62 PHE A N 1
ATOM 487 C CA . PHE A 1 62 ? -9.540 -2.200 -0.253 1.00 81.88 62 PHE A CA 1
ATOM 488 C C . PHE A 1 62 ? -9.833 -0.698 -0.293 1.00 81.88 62 PHE A C 1
ATOM 490 O O . PHE A 1 62 ? -9.090 0.113 0.259 1.00 81.88 62 PHE A O 1
ATOM 497 N N . VAL A 1 63 ? -10.928 -0.325 -0.959 1.00 79.00 63 VAL A N 1
ATOM 498 C CA . VAL A 1 63 ? -11.513 1.018 -0.859 1.00 79.00 63 VAL A CA 1
ATOM 499 C C . VAL A 1 63 ? -12.732 0.896 0.029 1.00 79.00 63 VAL A C 1
ATOM 501 O O . VAL A 1 63 ? -13.646 0.148 -0.301 1.00 79.00 63 VAL A O 1
ATOM 504 N N . SER A 1 64 ? -12.749 1.629 1.135 1.00 80.69 64 SER A N 1
ATOM 505 C CA . SER A 1 64 ? -13.828 1.551 2.121 1.00 80.69 64 SER A CA 1
ATOM 506 C C . SER A 1 64 ? -14.383 2.922 2.467 1.00 80.69 64 SER A C 1
ATOM 508 O O . SER A 1 64 ? -13.745 3.935 2.200 1.00 80.69 64 SER A O 1
ATOM 510 N N . SER A 1 65 ? -15.560 2.961 3.089 1.00 71.00 65 SER A N 1
ATOM 511 C CA . SER A 1 65 ? -16.142 4.181 3.662 1.00 71.00 65 SER A CA 1
ATOM 512 C C . SER A 1 65 ? -15.353 4.709 4.875 1.00 71.00 65 SER A C 1
ATOM 514 O O . SER A 1 65 ? -15.444 5.895 5.201 1.00 71.00 65 SER A O 1
ATOM 516 N N . GLY A 1 66 ? -14.541 3.855 5.506 1.00 75.25 66 GLY A N 1
ATOM 517 C CA . GLY A 1 66 ? -13.642 4.188 6.605 1.00 75.25 66 GLY A CA 1
ATOM 518 C C . GLY A 1 66 ? -13.280 2.958 7.439 1.00 75.25 66 GLY A C 1
ATOM 519 O O . GLY A 1 66 ? -14.094 2.056 7.624 1.00 75.25 66 GLY A O 1
ATOM 520 N N . LEU A 1 67 ? -12.055 2.939 7.967 1.00 83.00 67 LEU A N 1
ATOM 521 C CA . LEU A 1 67 ? -11.578 1.888 8.862 1.00 83.00 67 LEU A CA 1
ATOM 522 C C . LEU A 1 67 ? -11.738 2.322 10.321 1.00 83.00 67 LEU A C 1
ATOM 524 O O . LEU A 1 67 ? -11.239 3.379 10.720 1.00 83.00 67 LEU A O 1
ATOM 528 N N . TYR A 1 68 ? -12.421 1.503 11.117 1.00 83.31 68 TYR A N 1
ATOM 529 C CA . TYR A 1 68 ? -12.559 1.741 12.549 1.00 83.31 68 TYR A CA 1
ATOM 530 C C . TYR A 1 68 ? -11.320 1.275 13.321 1.00 83.31 68 TYR A C 1
ATOM 532 O O . TYR A 1 68 ? -10.515 0.477 12.837 1.00 83.31 68 TYR A O 1
ATOM 540 N N . SER A 1 69 ? -11.163 1.769 14.551 1.00 79.44 69 SER A N 1
ATOM 541 C CA . SER A 1 69 ? -10.034 1.426 15.428 1.00 79.44 69 SER A CA 1
ATOM 542 C C . SER A 1 69 ? -9.931 -0.059 15.778 1.00 79.44 69 SER A C 1
ATOM 544 O O . SER A 1 69 ? -8.849 -0.542 16.102 1.00 79.44 69 SER A O 1
ATOM 546 N N . SER A 1 70 ? -11.040 -0.785 15.666 1.00 83.38 70 SER A N 1
ATOM 547 C CA . SER A 1 70 ? -11.129 -2.242 15.748 1.00 83.38 70 SER A CA 1
ATOM 548 C C . SER A 1 70 ? -10.564 -2.993 14.538 1.00 83.38 70 SER A C 1
ATOM 550 O O . SER A 1 70 ? -10.370 -4.203 14.632 1.00 83.38 70 SER A O 1
ATOM 552 N N . GLY A 1 71 ? -10.319 -2.320 13.410 1.00 87.06 71 GLY A N 1
ATOM 553 C CA . GLY A 1 71 ? -9.961 -2.937 12.129 1.00 87.06 71 GLY A CA 1
ATOM 554 C C . GLY A 1 71 ? -11.161 -3.442 11.317 1.00 87.06 71 GLY A C 1
ATOM 555 O O . GLY A 1 71 ? -10.971 -3.987 10.231 1.00 87.06 71 GLY A O 1
ATOM 556 N N . LEU A 1 72 ? -12.387 -3.261 11.819 1.00 89.50 72 LEU A N 1
ATOM 557 C CA . LEU A 1 72 ? -13.615 -3.531 11.073 1.00 89.50 72 LEU A CA 1
ATOM 558 C C . LEU A 1 72 ? -14.021 -2.323 10.231 1.00 89.50 72 LEU A C 1
ATOM 560 O O . LEU A 1 72 ? -13.714 -1.170 10.545 1.00 89.50 72 LEU A O 1
ATOM 564 N N . ILE A 1 73 ? -14.766 -2.603 9.172 1.00 90.19 73 ILE A N 1
ATOM 565 C CA . ILE A 1 73 ? -15.444 -1.598 8.361 1.00 90.19 73 ILE A CA 1
ATOM 566 C C . ILE A 1 73 ? -16.931 -1.831 8.585 1.00 90.19 73 ILE A C 1
ATOM 568 O O . ILE A 1 73 ? -17.438 -2.924 8.335 1.00 90.19 73 ILE A O 1
ATOM 572 N N . ILE A 1 74 ? -17.595 -0.836 9.159 1.00 88.38 74 ILE A N 1
ATOM 573 C CA . ILE A 1 74 ? -18.977 -0.929 9.627 1.00 88.38 74 ILE A CA 1
ATOM 574 C C . ILE A 1 74 ? -19.862 -0.191 8.629 1.00 88.38 74 ILE A C 1
ATOM 576 O O . ILE A 1 74 ? -19.638 0.989 8.366 1.00 88.38 74 ILE A O 1
ATOM 580 N N . GLU A 1 75 ? -20.865 -0.890 8.110 1.00 88.94 75 GLU A N 1
ATOM 581 C CA . GLU A 1 75 ? -21.872 -0.377 7.185 1.00 88.94 75 GLU A CA 1
ATOM 582 C C . GLU A 1 75 ? -23.270 -0.539 7.804 1.00 88.94 75 GLU A C 1
ATOM 584 O O . GLU A 1 75 ? -23.448 -1.238 8.798 1.00 88.94 75 GLU A O 1
ATOM 589 N N . GLU A 1 76 ? -24.290 0.090 7.221 1.00 87.38 76 GLU A N 1
ATOM 590 C CA . GLU A 1 76 ? -25.657 0.057 7.772 1.00 87.38 76 GLU A CA 1
ATOM 591 C C . GLU A 1 76 ? -26.223 -1.371 7.894 1.00 87.38 76 GLU A C 1
ATOM 593 O O . GLU A 1 76 ? -26.897 -1.702 8.869 1.00 87.38 76 GLU A O 1
ATOM 598 N N . GLU A 1 77 ? -25.923 -2.234 6.922 1.00 90.00 77 GLU A N 1
ATOM 599 C CA . GLU A 1 77 ? -26.494 -3.583 6.828 1.00 90.00 77 GLU A CA 1
ATOM 600 C C . GLU A 1 77 ? -25.554 -4.689 7.340 1.00 90.00 77 GLU A C 1
ATOM 602 O O . GLU A 1 77 ? -25.969 -5.848 7.452 1.00 90.00 77 GLU A O 1
ATOM 607 N N . GLY A 1 78 ? -24.294 -4.374 7.661 1.00 92.81 78 GLY A N 1
ATOM 608 C CA . GLY A 1 78 ? -23.314 -5.389 8.037 1.00 92.81 78 GLY A CA 1
ATOM 609 C C . GLY A 1 78 ? -21.903 -4.869 8.296 1.00 92.81 78 GLY A C 1
ATOM 610 O O . GLY A 1 78 ? -21.656 -3.672 8.405 1.00 92.81 78 GLY A O 1
ATOM 611 N N . VAL A 1 79 ? -20.949 -5.795 8.378 1.00 93.31 79 VAL A N 1
ATOM 612 C CA . VAL A 1 79 ? -19.521 -5.476 8.510 1.00 93.31 79 VAL A CA 1
ATOM 613 C C . VAL A 1 79 ? -18.689 -6.106 7.407 1.00 93.31 79 VAL A C 1
ATOM 615 O O . VAL A 1 79 ? -19.035 -7.157 6.872 1.00 93.31 79 VAL A O 1
ATOM 618 N N . ILE A 1 80 ? -17.542 -5.498 7.132 1.00 94.19 80 ILE A N 1
ATOM 619 C CA . ILE A 1 80 ? -16.478 -6.075 6.316 1.00 94.19 80 ILE A CA 1
ATOM 620 C C . ILE A 1 80 ? -15.261 -6.266 7.229 1.00 94.19 80 ILE A C 1
ATOM 622 O O . ILE A 1 80 ? -14.794 -5.326 7.877 1.00 94.19 80 ILE A O 1
ATOM 626 N N . ASP A 1 81 ? -14.759 -7.499 7.302 1.00 92.44 81 ASP A N 1
ATOM 627 C CA . ASP A 1 81 ? -13.642 -7.917 8.166 1.00 92.44 81 ASP A CA 1
ATOM 628 C C . ASP A 1 81 ? -12.346 -8.177 7.374 1.00 92.44 81 ASP A C 1
ATOM 630 O O . ASP A 1 81 ? -11.453 -8.902 7.824 1.00 92.44 81 ASP A O 1
ATOM 634 N N . TRP A 1 82 ? -12.238 -7.536 6.207 1.00 92.50 82 TRP A N 1
ATOM 635 C CA . TRP A 1 82 ? -11.158 -7.648 5.225 1.00 92.50 82 TRP A CA 1
ATOM 636 C C . TRP A 1 82 ? -9.747 -7.632 5.826 1.00 92.50 82 TRP A C 1
ATOM 638 O O . TRP A 1 82 ? -8.881 -8.408 5.420 1.00 92.50 82 TRP A O 1
ATOM 648 N N . VAL A 1 83 ? -9.504 -6.788 6.834 1.00 89.88 83 VAL A N 1
ATOM 649 C CA . VAL A 1 83 ? -8.200 -6.700 7.510 1.00 89.88 83 VAL A CA 1
ATOM 650 C C . VAL A 1 83 ? -7.743 -8.070 8.028 1.00 89.88 83 VAL A C 1
ATOM 652 O O . VAL A 1 83 ? -6.562 -8.418 7.910 1.00 89.88 83 VAL A O 1
ATOM 655 N N . PHE A 1 84 ? -8.677 -8.869 8.543 1.00 88.19 84 PHE A N 1
ATOM 656 C CA . PHE A 1 84 ? -8.416 -10.163 9.166 1.00 88.19 84 PHE A CA 1
ATOM 657 C C . PHE A 1 84 ? -8.548 -11.328 8.185 1.00 88.19 84 PHE A C 1
ATOM 659 O O . PHE A 1 84 ? -7.742 -12.255 8.238 1.00 88.19 84 PHE A O 1
ATOM 666 N N . THR A 1 85 ? -9.531 -11.277 7.287 1.00 88.31 85 THR A N 1
ATOM 667 C CA . THR A 1 85 ? -9.914 -12.412 6.428 1.00 88.31 85 THR A CA 1
ATOM 668 C C . THR A 1 85 ? -9.426 -12.287 4.984 1.00 88.31 85 THR A C 1
ATOM 670 O O . THR A 1 85 ? -9.313 -13.297 4.297 1.00 88.31 85 THR A O 1
ATOM 673 N N . GLY A 1 86 ? -9.134 -11.069 4.517 1.00 87.25 86 GLY A N 1
ATOM 674 C CA . GLY A 1 86 ? -8.967 -10.752 3.093 1.00 87.25 86 GLY A CA 1
ATOM 675 C C . GLY A 1 86 ? -10.288 -10.714 2.311 1.00 87.25 86 GLY A C 1
ATOM 676 O O . GLY A 1 86 ? -10.290 -10.386 1.128 1.00 87.25 86 GLY A O 1
ATOM 677 N N . ASP A 1 87 ? -11.414 -11.013 2.962 1.00 88.75 87 ASP A N 1
ATOM 678 C CA . ASP A 1 87 ? -12.737 -11.015 2.351 1.00 88.75 87 ASP A CA 1
ATOM 679 C C . ASP A 1 87 ? -13.306 -9.594 2.301 1.00 88.75 87 ASP A C 1
ATOM 681 O O . ASP A 1 87 ? -13.337 -8.876 3.301 1.00 88.75 87 ASP A O 1
ATOM 685 N N . LYS A 1 88 ? -13.724 -9.181 1.107 1.00 88.75 88 LYS A N 1
ATOM 686 C CA . LYS A 1 88 ? -14.245 -7.838 0.821 1.00 88.75 88 LYS A CA 1
ATOM 687 C C . LYS A 1 88 ? -15.770 -7.804 0.846 1.00 88.75 88 LYS A C 1
ATOM 689 O O . LYS A 1 88 ? -16.346 -6.728 0.692 1.00 88.75 88 LYS A O 1
ATOM 694 N N . GLU A 1 89 ? -16.415 -8.960 0.994 1.00 91.19 89 GLU A N 1
ATOM 695 C CA . GLU A 1 89 ? -17.865 -9.059 1.009 1.00 91.19 89 GLU A CA 1
ATOM 696 C C . GLU A 1 89 ? -18.457 -8.513 2.309 1.00 91.19 89 GLU A C 1
ATOM 698 O O . GLU A 1 89 ? -17.910 -8.659 3.407 1.00 91.19 89 GLU A O 1
ATOM 703 N N . LEU A 1 90 ? -19.616 -7.872 2.166 1.00 93.06 90 LEU A N 1
ATOM 704 C CA . LEU A 1 90 ? -20.399 -7.392 3.290 1.00 93.06 90 LEU A CA 1
ATOM 705 C C . LEU A 1 90 ? -21.062 -8.573 4.001 1.00 93.06 90 LEU A C 1
ATOM 707 O O . LEU A 1 90 ? -21.880 -9.287 3.422 1.00 93.06 90 LEU A O 1
ATOM 711 N N . LYS A 1 91 ? -20.756 -8.733 5.287 1.00 94.44 91 LYS A N 1
ATOM 712 C CA . LYS A 1 91 ? -21.342 -9.754 6.157 1.00 94.44 91 LYS A CA 1
ATOM 713 C C . LYS A 1 91 ? -22.485 -9.136 6.938 1.00 94.44 91 LYS A C 1
ATOM 715 O O . LYS A 1 91 ? -22.258 -8.304 7.817 1.00 94.44 91 LYS A O 1
ATOM 720 N N . SER A 1 92 ? -23.711 -9.538 6.615 1.00 95.19 92 SER A N 1
ATOM 721 C CA . SER A 1 92 ? -24.904 -9.019 7.282 1.00 95.19 92 SER A CA 1
ATOM 722 C C . SER A 1 92 ? -24.875 -9.272 8.787 1.00 95.19 92 SER A C 1
ATOM 724 O O . SER A 1 92 ? -24.390 -10.307 9.254 1.00 95.19 92 SER A O 1
ATOM 726 N N . TYR A 1 93 ? -25.456 -8.351 9.553 1.00 94.31 93 TYR A N 1
ATOM 727 C CA . TYR A 1 93 ? -25.642 -8.570 10.982 1.00 94.31 93 TYR A CA 1
ATOM 728 C C . TYR A 1 93 ? -26.551 -9.769 11.240 1.00 94.31 93 TYR A C 1
ATOM 730 O O . TYR A 1 93 ? -27.667 -9.852 10.729 1.00 94.31 93 TYR A O 1
ATOM 738 N N . VAL A 1 94 ? -26.097 -10.683 12.096 1.00 94.25 94 VAL A N 1
ATOM 739 C CA . VAL A 1 94 ? -26.866 -11.880 12.460 1.00 94.25 94 VAL A CA 1
ATOM 740 C C . VAL A 1 94 ? -28.088 -11.505 13.300 1.00 94.25 94 VAL A C 1
ATOM 742 O O . VAL A 1 94 ? -29.128 -12.157 13.222 1.00 94.25 94 VAL A O 1
ATOM 745 N N . LYS A 1 95 ? -27.967 -10.461 14.129 1.00 92.94 95 LYS A N 1
ATOM 746 C CA . LYS A 1 95 ? -29.059 -9.927 14.950 1.00 92.94 95 LYS A CA 1
ATOM 747 C C . LYS A 1 95 ? -28.769 -8.511 15.442 1.00 92.94 95 LYS A C 1
ATOM 749 O O . LYS A 1 95 ? -27.612 -8.122 15.605 1.00 92.94 95 LYS A O 1
ATOM 754 N N . THR A 1 96 ? -29.840 -7.813 15.801 1.00 92.56 96 THR A N 1
ATOM 755 C CA . THR A 1 96 ? -29.807 -6.606 16.633 1.00 92.56 96 THR A CA 1
ATOM 756 C C . THR A 1 96 ? -30.456 -6.932 17.973 1.00 92.56 96 THR A C 1
ATOM 758 O O . THR A 1 96 ? -31.568 -7.458 18.015 1.00 92.56 96 THR A O 1
ATOM 761 N N . VAL A 1 97 ? -29.752 -6.665 19.069 1.00 94.06 97 VAL A N 1
ATOM 762 C CA . VAL A 1 97 ? -30.215 -6.931 20.436 1.00 94.06 97 VAL A CA 1
ATOM 763 C C . VAL A 1 97 ? -30.578 -5.606 21.095 1.00 94.06 97 VAL A C 1
ATOM 765 O O . VAL A 1 97 ? -29.744 -4.706 21.153 1.00 94.06 97 VAL A O 1
ATOM 768 N N . ASP A 1 98 ? -31.804 -5.490 21.610 1.00 94.00 98 ASP A N 1
ATOM 769 C CA . ASP A 1 98 ? -32.190 -4.348 22.444 1.00 94.00 98 ASP A CA 1
ATOM 770 C C . ASP A 1 98 ? -31.549 -4.493 23.831 1.00 94.00 98 ASP A C 1
ATOM 772 O O . ASP A 1 98 ? -31.985 -5.305 24.649 1.00 94.00 98 ASP A O 1
ATOM 776 N N . ALA A 1 99 ? -30.478 -3.735 24.068 1.00 94.31 99 ALA A N 1
ATOM 777 C CA . ALA A 1 99 ? -29.709 -3.739 25.308 1.00 94.31 99 ALA A CA 1
ATOM 778 C C . ALA A 1 99 ? -29.923 -2.448 26.120 1.00 94.31 99 ALA A C 1
ATOM 780 O O . ALA A 1 99 ? -29.164 -2.152 27.044 1.00 94.31 99 ALA A O 1
ATOM 781 N N . LYS A 1 100 ? -30.990 -1.685 25.839 1.00 93.75 100 LYS A N 1
ATOM 782 C CA . LYS A 1 100 ? -31.300 -0.421 26.534 1.00 93.75 100 LYS A CA 1
ATOM 783 C C . LYS A 1 100 ? -31.516 -0.573 28.033 1.00 93.75 100 LYS A C 1
ATOM 785 O O . LYS A 1 100 ? -31.364 0.397 28.777 1.00 93.75 100 LYS A O 1
ATOM 790 N N . THR A 1 101 ? -31.931 -1.756 28.473 1.00 94.44 101 THR A N 1
ATOM 791 C CA . THR A 1 101 ? -32.199 -2.060 29.883 1.00 94.44 101 THR A CA 1
ATOM 792 C C . THR A 1 101 ? -31.097 -2.886 30.531 1.00 94.44 101 THR A C 1
ATOM 794 O O . THR A 1 101 ? -31.250 -3.255 31.693 1.00 94.44 101 THR A O 1
ATOM 797 N N . TYR A 1 102 ? -30.021 -3.205 29.805 1.00 96.38 102 TYR A N 1
ATOM 798 C CA . TYR A 1 102 ? -28.917 -3.967 30.374 1.00 96.38 102 TYR A CA 1
ATOM 799 C C . TYR A 1 102 ? -28.253 -3.149 31.479 1.00 96.38 102 TYR A C 1
ATOM 801 O O . TYR A 1 102 ? -27.981 -1.953 31.336 1.00 96.38 102 TYR A O 1
ATOM 809 N N . SER A 1 103 ? -27.969 -3.814 32.591 1.00 94.69 103 SER A N 1
ATOM 810 C CA . SER A 1 103 ? -27.035 -3.314 33.586 1.00 94.69 103 SER A CA 1
ATOM 811 C C . SER A 1 103 ? -25.623 -3.239 32.998 1.00 94.69 103 SER A C 1
ATOM 813 O O . SER A 1 103 ? -25.285 -3.906 32.022 1.00 94.69 103 SER A O 1
ATOM 815 N N . GLU A 1 104 ? -24.754 -2.451 33.628 1.00 93.12 104 GLU A N 1
ATOM 816 C CA . GLU A 1 104 ? -23.354 -2.331 33.203 1.00 93.12 104 GLU A CA 1
ATOM 817 C C . GLU A 1 104 ? -22.631 -3.682 33.174 1.00 93.12 104 GLU A C 1
ATOM 819 O O . GLU A 1 104 ? -21.877 -3.966 32.248 1.00 93.12 104 GLU A O 1
ATOM 824 N N . LYS A 1 105 ? -22.923 -4.553 34.145 1.00 94.44 105 LYS A N 1
ATOM 825 C CA . LYS A 1 105 ? -22.374 -5.906 34.168 1.00 94.44 105 LYS A CA 1
ATOM 826 C C . LYS A 1 105 ? -22.841 -6.727 32.964 1.00 94.44 105 LYS A C 1
ATOM 828 O O . LYS A 1 105 ? -22.017 -7.370 32.333 1.00 94.44 105 LYS A O 1
ATOM 833 N N . GLU A 1 106 ? -24.129 -6.684 32.626 1.00 96.56 106 GLU A N 1
ATOM 834 C CA . GLU A 1 106 ? -24.663 -7.408 31.462 1.00 96.56 106 GLU A CA 1
ATOM 835 C C . GLU A 1 106 ? -24.072 -6.890 30.145 1.00 96.56 106 GLU A C 1
ATOM 837 O O . GLU A 1 106 ? -23.834 -7.677 29.230 1.00 96.56 106 GLU A O 1
ATOM 842 N N . LEU A 1 107 ? -23.790 -5.586 30.054 1.00 94.94 107 LEU A N 1
ATOM 843 C CA . LEU A 1 107 ? -23.068 -5.018 28.916 1.00 94.94 107 LEU A CA 1
ATOM 844 C C . LEU A 1 107 ? -21.641 -5.547 28.835 1.00 94.94 107 LEU A C 1
ATOM 846 O O . LEU A 1 107 ? -21.238 -6.018 27.777 1.00 94.94 107 LEU A O 1
ATOM 850 N N . PHE A 1 108 ? -20.892 -5.522 29.938 1.00 95.31 108 PHE A N 1
ATOM 851 C CA . PHE A 1 108 ? -19.514 -6.019 29.952 1.00 95.31 108 PHE A CA 1
ATOM 852 C C . PHE A 1 108 ? -19.455 -7.518 29.657 1.00 95.31 108 PHE A C 1
ATOM 854 O O . PHE A 1 108 ? -18.652 -7.932 28.827 1.00 95.31 108 PHE A O 1
ATOM 861 N N . ASP A 1 109 ? -20.369 -8.310 30.224 1.00 94.88 109 ASP A N 1
ATOM 862 C CA . ASP A 1 109 ? -20.490 -9.741 29.937 1.00 94.88 109 ASP A CA 1
ATOM 863 C C . ASP A 1 109 ? -20.811 -9.993 28.448 1.00 94.88 109 ASP A C 1
ATOM 865 O O . ASP A 1 109 ? -20.340 -10.974 27.867 1.00 94.88 109 ASP A O 1
ATOM 869 N N . ALA A 1 110 ? -21.598 -9.123 27.803 1.00 94.25 110 ALA A N 1
ATOM 870 C CA . ALA A 1 110 ? -21.870 -9.207 26.368 1.00 94.25 110 ALA A CA 1
ATOM 871 C C . ALA A 1 110 ? -20.658 -8.788 25.521 1.00 94.25 110 ALA A C 1
ATOM 873 O O . ALA A 1 110 ? -20.340 -9.450 24.532 1.00 94.25 110 ALA A O 1
ATOM 874 N N . PHE A 1 111 ? -19.958 -7.725 25.914 1.00 94.06 111 PHE A N 1
ATOM 875 C CA . PHE A 1 111 ? -18.736 -7.267 25.256 1.00 94.06 111 PHE A CA 1
ATOM 876 C C . PHE A 1 111 ? -17.634 -8.332 25.339 1.00 94.06 111 PHE A C 1
ATOM 878 O O . PHE A 1 111 ? -16.964 -8.633 24.348 1.00 94.06 111 PHE A O 1
ATOM 885 N N . ASP A 1 112 ? -17.484 -8.981 26.492 1.00 92.94 112 ASP A N 1
ATOM 886 C CA . ASP A 1 112 ? -16.458 -9.994 26.715 1.00 92.94 112 ASP A CA 1
ATOM 887 C C . ASP A 1 112 ? -16.647 -11.252 25.858 1.00 92.94 112 ASP A C 1
ATOM 889 O O . ASP A 1 112 ? -15.662 -11.936 25.565 1.00 92.94 112 ASP A O 1
ATOM 893 N N . GLN A 1 113 ? -17.866 -11.513 25.376 1.00 92.12 113 GLN A N 1
ATOM 894 C CA . GLN A 1 113 ? -18.151 -12.623 24.464 1.00 92.12 113 GLN A CA 1
ATOM 895 C C . GLN A 1 113 ? -17.594 -12.424 23.053 1.00 92.12 113 GLN A C 1
ATOM 897 O O . GLN A 1 113 ? -17.420 -13.427 22.361 1.00 92.12 113 GLN A O 1
ATOM 902 N N . ALA A 1 114 ? -17.326 -11.184 22.634 1.00 91.88 114 ALA A N 1
ATOM 903 C CA . ALA A 1 114 ? -16.828 -10.847 21.302 1.00 91.88 114 ALA A CA 1
ATOM 904 C C . ALA A 1 114 ? -15.295 -10.842 21.241 1.00 91.88 114 ALA A C 1
ATOM 906 O O . ALA A 1 114 ? -14.632 -10.536 22.232 1.00 91.88 114 ALA A O 1
ATOM 907 N N . ASP A 1 115 ? -14.714 -11.122 20.077 1.00 89.56 115 ASP A N 1
ATOM 908 C CA . ASP A 1 115 ? -13.265 -10.980 19.873 1.00 89.56 115 ASP A CA 1
ATOM 909 C C . ASP A 1 115 ? -12.890 -9.529 19.578 1.00 89.56 115 ASP A C 1
ATOM 911 O O . ASP A 1 115 ? -11.853 -9.032 20.029 1.00 89.56 115 ASP A O 1
ATOM 915 N N . ILE A 1 116 ? -13.767 -8.850 18.839 1.00 89.94 116 ILE A N 1
ATOM 916 C CA . ILE A 1 116 ? -13.614 -7.470 18.405 1.00 89.94 116 ILE A CA 1
ATOM 917 C C . ILE A 1 116 ? -14.886 -6.702 18.761 1.00 89.94 116 ILE A C 1
ATOM 919 O O . ILE A 1 116 ? -15.999 -7.217 18.635 1.00 89.94 116 ILE A O 1
ATOM 923 N N . ILE A 1 117 ? -14.700 -5.473 19.235 1.00 90.44 117 ILE A N 1
ATOM 924 C CA . ILE A 1 117 ? -15.771 -4.582 19.669 1.00 90.44 117 ILE A CA 1
ATOM 925 C C . ILE A 1 117 ? -15.479 -3.201 19.108 1.00 90.44 117 ILE A C 1
ATOM 927 O O . ILE A 1 117 ? -14.342 -2.737 19.196 1.00 90.44 117 ILE A O 1
ATOM 931 N N . GLU A 1 118 ? -16.507 -2.549 18.588 1.00 89.31 118 GLU A N 1
ATOM 932 C CA . GLU A 1 118 ? -16.463 -1.143 18.208 1.00 89.31 118 GLU A CA 1
ATOM 933 C C . GLU A 1 118 ? -17.722 -0.445 18.717 1.00 89.31 118 GLU A C 1
ATOM 935 O O . GLU A 1 118 ? -18.818 -1.003 18.654 1.00 89.31 118 GLU A O 1
ATOM 940 N N . PHE A 1 119 ? -17.580 0.777 19.214 1.00 88.50 119 PHE A N 1
ATOM 941 C CA . PHE A 1 119 ? -18.699 1.600 19.653 1.00 88.50 119 PHE A CA 1
ATOM 942 C C . PHE A 1 119 ? -18.949 2.703 18.620 1.00 88.50 119 PHE A C 1
ATOM 944 O O . PHE A 1 119 ? -18.031 3.206 17.980 1.00 88.50 119 PHE A O 1
ATOM 951 N N . ASN A 1 120 ? -20.203 3.084 18.401 1.00 81.81 120 ASN A N 1
ATOM 952 C CA . ASN A 1 120 ? -20.504 4.119 17.415 1.00 81.81 120 ASN A CA 1
ATOM 953 C C . ASN A 1 120 ? -21.367 5.228 17.999 1.00 81.81 120 ASN A C 1
ATOM 955 O O . ASN A 1 120 ? -22.552 5.044 18.296 1.00 81.81 120 ASN A O 1
ATOM 959 N N . GLU A 1 121 ? -20.775 6.415 18.060 1.00 70.12 121 GLU A N 1
ATOM 960 C CA . GLU A 1 121 ? -21.432 7.657 18.446 1.00 70.12 121 GLU A CA 1
ATOM 961 C C . GLU A 1 121 ? -21.477 8.667 17.288 1.00 70.12 121 GLU A C 1
ATOM 963 O O . GLU A 1 121 ? -21.296 9.866 17.476 1.00 70.12 121 GLU A O 1
ATOM 968 N N . THR A 1 122 ? -21.730 8.228 16.050 1.00 63.38 122 THR A N 1
ATOM 969 C CA . THR A 1 122 ? -21.903 9.211 14.967 1.00 63.38 122 THR A CA 1
ATOM 970 C C . THR A 1 122 ? -23.065 10.168 15.269 1.00 63.38 122 THR A C 1
ATOM 972 O O . THR A 1 122 ? -24.045 9.803 15.922 1.00 63.38 122 THR A O 1
ATOM 975 N N . TYR A 1 123 ? -22.989 11.411 14.781 1.00 48.03 123 TYR A N 1
ATOM 976 C CA . TYR A 1 123 ? -24.081 12.386 14.891 1.00 48.03 123 TYR A CA 1
ATOM 977 C C . TYR A 1 123 ? -25.398 11.777 14.372 1.00 48.03 123 TYR A C 1
ATOM 979 O O . TYR A 1 123 ? -25.529 11.490 13.187 1.00 48.03 123 TYR A O 1
ATOM 987 N N . GLY A 1 124 ? -26.367 11.566 15.271 1.00 55.72 124 GLY A N 1
ATOM 988 C CA . GLY A 1 124 ? -27.647 10.911 14.967 1.00 55.72 124 GLY A CA 1
ATOM 989 C C . GLY A 1 124 ? -27.706 9.397 15.224 1.00 55.72 124 GLY A C 1
ATOM 990 O O . GLY A 1 124 ? -28.794 8.830 15.128 1.00 55.72 124 GLY A O 1
ATOM 991 N N . SER A 1 125 ? -26.599 8.745 15.604 1.00 65.38 125 SER A N 1
ATOM 992 C CA . SER A 1 125 ? -26.600 7.334 16.006 1.00 65.38 125 SER A CA 1
ATOM 993 C C . SER A 1 125 ? -27.355 7.144 17.324 1.00 65.38 125 SER A C 1
ATOM 995 O O . SER A 1 125 ? -27.340 8.006 18.222 1.00 65.38 125 SER A O 1
ATOM 997 N N . LYS A 1 126 ? -28.003 5.981 17.440 1.00 69.31 126 LYS A N 1
ATOM 998 C CA . LYS A 1 126 ? -28.762 5.581 18.625 1.00 69.31 126 LYS A CA 1
ATOM 999 C C . LYS A 1 126 ? -27.868 5.210 19.808 1.00 69.31 126 LYS A C 1
ATOM 1001 O O . LYS A 1 126 ? -28.417 5.064 20.877 1.00 69.31 126 LYS A O 1
ATOM 1006 N N . GLY A 1 127 ? -26.540 5.151 19.671 1.00 85.06 127 GLY A N 1
ATOM 1007 C CA . GLY A 1 127 ? -25.645 4.571 20.677 1.00 85.06 127 GLY A CA 1
ATOM 1008 C C . GLY A 1 127 ? -25.619 3.054 20.519 1.00 85.06 127 GLY A C 1
ATOM 1009 O O . GLY A 1 127 ? -26.498 2.352 21.012 1.00 85.06 127 GLY A O 1
ATOM 1010 N N . GLU A 1 128 ? -24.628 2.558 19.785 1.00 91.12 128 GLU A N 1
ATOM 1011 C CA . GLU A 1 128 ? -24.554 1.158 19.361 1.00 91.12 128 GLU A CA 1
ATOM 1012 C C . GLU A 1 128 ? -23.176 0.572 19.667 1.00 91.12 128 GLU A C 1
ATOM 1014 O O . GLU A 1 128 ? -22.159 1.264 19.557 1.00 91.12 128 GLU A O 1
ATOM 1019 N N . ALA A 1 129 ? -23.152 -0.712 20.024 1.00 92.56 129 ALA A N 1
ATOM 1020 C CA . ALA A 1 129 ? -21.936 -1.514 20.090 1.00 92.56 129 ALA A CA 1
ATOM 1021 C C . ALA A 1 129 ? -21.996 -2.629 19.041 1.00 92.56 129 ALA A C 1
ATOM 1023 O O . ALA A 1 129 ? -22.940 -3.421 19.008 1.00 92.56 129 ALA A O 1
ATOM 1024 N N . TYR A 1 130 ? -20.973 -2.697 18.201 1.00 92.75 130 TYR A N 1
ATOM 1025 C CA . TYR A 1 130 ? -20.798 -3.706 17.169 1.00 92.75 130 TYR A CA 1
ATOM 1026 C C . TYR A 1 130 ? -19.872 -4.776 17.720 1.00 92.75 130 TYR A C 1
ATOM 1028 O O . TYR A 1 130 ? -18.734 -4.496 18.100 1.00 92.75 130 TYR A O 1
ATOM 1036 N N . LEU A 1 131 ? -20.381 -5.999 17.796 1.00 93.69 131 LEU A N 1
ATOM 1037 C CA . LEU A 1 131 ? -19.674 -7.148 18.338 1.00 93.69 131 LEU A CA 1
ATOM 1038 C C . LEU A 1 131 ? -19.369 -8.116 17.206 1.00 93.69 131 LEU A C 1
ATOM 1040 O O . LEU A 1 131 ? -20.266 -8.458 16.438 1.00 93.69 131 LEU A O 1
ATOM 1044 N N . TYR A 1 132 ? -18.116 -8.556 17.116 1.00 92.75 132 TYR A N 1
ATOM 1045 C CA . TYR A 1 132 ? -17.660 -9.494 16.098 1.00 92.75 132 TYR A CA 1
ATOM 1046 C C . TYR A 1 132 ? -16.926 -10.679 16.723 1.00 92.75 132 TYR A C 1
ATOM 1048 O O . TYR A 1 132 ? -16.078 -10.515 17.608 1.00 92.75 132 TYR A O 1
ATOM 1056 N N . LYS A 1 133 ? -17.254 -11.878 16.237 1.00 91.94 133 LYS A N 1
ATOM 1057 C CA . LYS A 1 133 ? -16.639 -13.144 16.636 1.00 91.94 133 LYS A CA 1
ATOM 1058 C C . LYS A 1 133 ? -16.837 -14.201 15.561 1.00 91.94 133 LYS A C 1
ATOM 1060 O O . LYS A 1 133 ? -17.940 -14.335 15.038 1.00 91.94 133 LYS A O 1
ATOM 1065 N N . ASP A 1 134 ? -15.786 -14.965 15.269 1.00 89.75 134 ASP A N 1
ATOM 1066 C CA . ASP A 1 134 ? -15.842 -16.133 14.377 1.00 89.75 134 ASP A CA 1
ATOM 1067 C C . ASP A 1 134 ? -16.542 -15.854 13.021 1.00 89.75 134 ASP A C 1
ATOM 1069 O O . ASP A 1 134 ? -17.337 -16.658 12.533 1.00 89.75 134 ASP A O 1
ATOM 1073 N N . GLY A 1 135 ? -16.287 -14.689 12.407 1.00 89.88 135 GLY A N 1
ATOM 1074 C CA . GLY A 1 135 ? -16.887 -14.304 11.118 1.00 89.88 135 GLY A CA 1
ATOM 1075 C C . GLY A 1 135 ? -18.322 -13.775 11.191 1.00 89.88 135 GLY A C 1
ATOM 1076 O O . GLY A 1 135 ? -18.904 -13.461 10.155 1.00 89.88 135 GLY A O 1
ATOM 1077 N N . GLN A 1 136 ? -18.900 -13.667 12.387 1.00 93.69 136 GLN A N 1
ATOM 1078 C CA . GLN A 1 136 ? -20.253 -13.169 12.612 1.00 93.69 136 GLN A CA 1
ATOM 1079 C C . GLN A 1 136 ? -20.225 -11.836 13.347 1.00 93.69 136 GLN A C 1
ATOM 1081 O O . GLN A 1 136 ? -19.449 -11.649 14.285 1.00 93.69 136 GLN A O 1
ATOM 1086 N N . ALA A 1 137 ? -21.122 -10.933 12.953 1.00 93.69 137 ALA A N 1
ATOM 1087 C CA . ALA A 1 137 ? -21.322 -9.662 13.629 1.00 93.69 137 ALA A CA 1
ATOM 1088 C C . ALA A 1 137 ? -22.762 -9.494 14.106 1.00 93.69 137 ALA A C 1
ATOM 1090 O O . ALA A 1 137 ? -23.709 -9.950 13.462 1.00 93.69 137 ALA A O 1
ATOM 1091 N N . TRP A 1 138 ? -22.938 -8.804 15.225 1.00 94.62 138 TRP A N 1
ATOM 1092 C CA . TRP A 1 138 ? -24.244 -8.385 15.717 1.00 94.62 138 TRP A CA 1
ATOM 1093 C C . TRP A 1 138 ? -24.158 -7.012 16.380 1.00 94.62 138 TRP A C 1
ATOM 1095 O O . TRP A 1 138 ? -23.090 -6.572 16.807 1.00 94.62 138 TRP A O 1
ATOM 1105 N N . VAL A 1 139 ? -25.305 -6.341 16.458 1.00 94.50 139 VAL A N 1
ATOM 1106 C CA . VAL A 1 139 ? -25.422 -4.983 16.999 1.00 94.50 139 VAL A CA 1
ATOM 1107 C C . VAL A 1 139 ? -26.130 -5.034 18.347 1.00 94.50 139 VAL A C 1
ATOM 1109 O O . VAL A 1 139 ? -27.165 -5.691 18.483 1.00 94.50 139 VAL A O 1
ATOM 1112 N N . LEU A 1 140 ? -25.589 -4.344 19.346 1.00 94.75 140 LEU A N 1
ATOM 1113 C CA . LEU A 1 140 ? -26.275 -4.055 20.604 1.00 94.75 140 LEU A CA 1
ATOM 1114 C C . LEU A 1 140 ? -26.739 -2.604 20.585 1.00 94.75 140 LEU A C 1
ATOM 1116 O O . LEU A 1 140 ? -25.918 -1.690 20.510 1.00 94.75 140 LEU A O 1
ATOM 1120 N N . ASP A 1 141 ? -28.049 -2.405 20.701 1.00 93.12 141 ASP A N 1
ATOM 1121 C CA . ASP A 1 141 ? -28.647 -1.091 20.924 1.00 93.12 141 ASP A CA 1
ATOM 1122 C C . ASP A 1 141 ? -28.460 -0.720 22.400 1.00 93.12 141 ASP A C 1
ATOM 1124 O O . ASP A 1 141 ? -29.151 -1.235 23.283 1.00 93.12 141 ASP A O 1
ATOM 1128 N N . ILE A 1 142 ? -27.488 0.153 22.660 1.00 93.12 142 ILE A N 1
ATOM 1129 C CA . ILE A 1 142 ? -27.106 0.625 23.994 1.00 93.12 142 ILE A CA 1
ATOM 1130 C C . ILE A 1 142 ? -27.500 2.090 24.191 1.00 93.12 142 ILE A C 1
ATOM 1132 O O . ILE A 1 142 ? -26.826 2.827 24.909 1.00 93.12 142 ILE A O 1
ATOM 1136 N N . ALA A 1 143 ? -28.611 2.523 23.586 1.00 90.88 143 ALA A N 1
ATOM 1137 C CA . ALA A 1 143 ? -28.994 3.932 23.544 1.00 90.88 143 ALA A CA 1
ATOM 1138 C C . ALA A 1 143 ? -29.065 4.636 24.900 1.00 90.88 143 ALA A C 1
ATOM 1140 O O . ALA A 1 143 ? -28.658 5.790 25.029 1.00 90.88 143 ALA A O 1
ATOM 1141 N N . ASN A 1 144 ? -29.527 3.932 25.933 1.00 91.00 144 ASN A N 1
ATOM 1142 C CA . ASN A 1 144 ? -29.617 4.473 27.291 1.00 91.00 144 ASN A CA 1
ATOM 1143 C C . ASN A 1 144 ? -28.259 4.606 28.001 1.00 91.00 144 ASN A C 1
ATOM 1145 O O . ASN A 1 144 ? -28.218 5.098 29.122 1.00 91.00 144 ASN A O 1
ATOM 1149 N N . GLN A 1 145 ? -27.179 4.121 27.390 1.00 89.94 145 GLN A N 1
ATOM 1150 C CA . GLN A 1 145 ? -25.803 4.207 27.883 1.00 89.94 145 GLN A CA 1
ATOM 1151 C C . GLN A 1 145 ? -24.901 4.947 26.886 1.00 89.94 145 GLN A C 1
ATOM 1153 O O . GLN A 1 145 ? -23.677 4.847 26.964 1.00 89.94 145 GLN A O 1
ATOM 1158 N N . LYS A 1 146 ? -25.489 5.667 25.919 1.00 87.31 146 LYS A N 1
ATOM 1159 C CA . LYS A 1 146 ? -24.747 6.417 24.900 1.00 87.31 146 LYS A CA 1
ATOM 1160 C C . LYS A 1 146 ? -23.748 7.398 25.519 1.00 87.31 146 LYS A C 1
ATOM 1162 O O . LYS A 1 146 ? -22.660 7.555 24.993 1.00 87.31 146 LYS A O 1
ATOM 1167 N N . ASP A 1 147 ? -24.092 7.999 26.655 1.00 86.25 147 ASP A N 1
ATOM 1168 C CA . ASP A 1 147 ? -23.251 8.927 27.421 1.00 86.25 147 ASP A CA 1
ATOM 1169 C C . ASP A 1 147 ? -21.963 8.299 27.980 1.00 86.25 147 ASP A C 1
ATOM 1171 O O . ASP A 1 14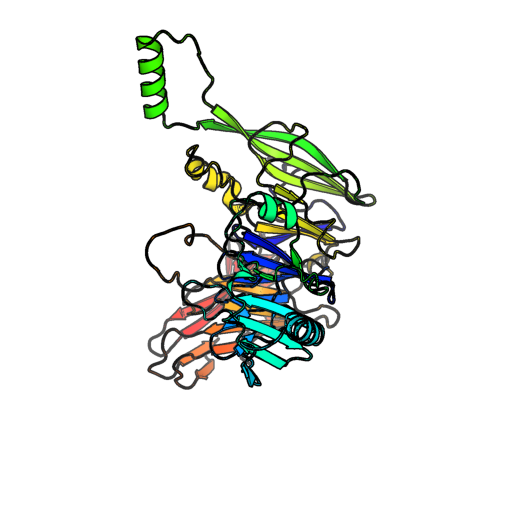7 ? -21.069 9.013 28.435 1.00 86.25 147 ASP A O 1
ATOM 1175 N N . LYS A 1 148 ? -21.864 6.965 27.962 1.00 88.12 148 LYS A N 1
ATOM 1176 C CA . LYS A 1 148 ? -20.655 6.220 28.322 1.00 88.12 148 LYS A CA 1
ATOM 1177 C C . LYS A 1 148 ? -19.782 5.875 27.121 1.00 88.12 148 LYS A C 1
ATOM 1179 O O . LYS A 1 148 ? -18.668 5.403 27.339 1.00 88.12 148 LYS A O 1
ATOM 1184 N N . ILE A 1 149 ? -20.266 6.062 25.894 1.00 85.38 149 ILE A N 1
ATOM 1185 C CA . ILE A 1 149 ? -19.425 5.967 24.704 1.00 85.38 149 ILE A CA 1
ATOM 1186 C C . ILE A 1 149 ? -18.638 7.271 24.625 1.00 85.38 149 ILE A C 1
ATOM 1188 O O . ILE A 1 149 ? -19.211 8.354 24.621 1.00 85.38 149 ILE A O 1
ATOM 1192 N N . GLU A 1 150 ? -17.320 7.164 24.605 1.00 77.44 150 GLU A N 1
ATOM 1193 C CA . GLU A 1 150 ? -16.432 8.292 24.376 1.00 77.44 150 GLU A CA 1
ATOM 1194 C C . GLU A 1 150 ? -15.981 8.218 22.912 1.00 77.44 150 GLU A C 1
ATOM 1196 O O . GLU A 1 150 ? -15.144 7.382 22.557 1.00 77.44 150 GLU A O 1
ATOM 1201 N N . ASP A 1 151 ? -16.576 9.049 22.046 1.00 66.25 151 ASP A N 1
ATOM 1202 C CA . ASP A 1 151 ? -16.107 9.228 20.668 1.00 66.25 151 ASP A CA 1
ATOM 1203 C C . ASP A 1 151 ? -14.951 10.226 20.631 1.00 66.25 151 ASP A C 1
ATOM 1205 O O . ASP A 1 151 ? -15.034 11.384 21.061 1.00 66.25 151 ASP A O 1
ATOM 1209 N N . PHE A 1 152 ? -13.817 9.754 20.131 1.00 59.91 152 PHE A N 1
ATOM 1210 C CA . PHE A 1 152 ? -12.574 10.492 20.188 1.00 59.91 152 PHE A CA 1
ATOM 1211 C C . PHE A 1 152 ? -12.353 11.314 18.928 1.00 59.91 152 PHE A C 1
ATOM 1213 O O . PHE A 1 152 ? -11.352 11.149 18.223 1.00 59.91 152 PHE A O 1
ATOM 1220 N N . TYR A 1 153 ? -13.200 12.314 18.698 1.00 52.34 153 TYR A N 1
ATOM 1221 C CA . TYR A 1 153 ? -12.733 13.448 17.911 1.00 52.34 153 TYR A CA 1
ATOM 1222 C C . TYR A 1 153 ? -11.692 14.231 18.737 1.00 52.34 153 TYR A C 1
ATOM 1224 O O . TYR A 1 153 ? -12.001 15.134 19.508 1.00 52.34 153 TYR A O 1
ATOM 1232 N N . LEU A 1 154 ? -10.413 13.906 18.516 1.00 53.31 154 LEU A N 1
ATOM 1233 C CA . LEU A 1 154 ? -9.297 14.863 18.569 1.00 53.31 154 LEU A CA 1
ATOM 1234 C C . LEU A 1 154 ? -8.906 15.473 19.936 1.00 53.31 154 LEU A C 1
ATOM 1236 O O . LEU A 1 154 ? -8.327 16.564 19.951 1.00 53.31 154 LEU A O 1
ATOM 1240 N N . THR A 1 155 ? -9.104 14.818 21.088 1.00 55.31 155 THR A N 1
ATOM 1241 C CA . THR A 1 155 ? -8.426 15.315 22.308 1.00 55.31 155 THR A CA 1
ATOM 1242 C C . THR A 1 155 ? -6.912 15.067 22.205 1.00 55.31 155 THR A C 1
ATOM 1244 O O . THR A 1 155 ? -6.459 14.029 21.713 1.00 55.31 155 THR A O 1
ATOM 1247 N N . GLN A 1 156 ? -6.090 16.021 22.665 1.00 56.88 156 GLN A N 1
ATOM 1248 C CA . GLN A 1 156 ? -4.626 15.855 22.674 1.00 56.88 156 GLN A CA 1
ATOM 1249 C C . GLN A 1 156 ? -4.181 14.650 23.512 1.00 56.88 156 GLN A C 1
ATOM 1251 O O . GLN A 1 156 ? -3.144 14.051 23.242 1.00 56.88 156 GLN A O 1
ATOM 1256 N N . GLU A 1 157 ? -4.941 14.311 24.549 1.00 58.66 157 GLU A N 1
ATOM 1257 C CA . GLU A 1 157 ? -4.644 13.192 25.434 1.00 58.66 157 GLU A CA 1
ATOM 1258 C C . GLU A 1 157 ? -4.879 11.855 24.735 1.00 58.66 157 GLU A C 1
ATOM 1260 O O . GLU A 1 157 ? -4.016 10.983 24.786 1.00 58.66 157 GLU A O 1
ATOM 1265 N N . THR A 1 158 ? -5.966 11.728 23.976 1.00 54.81 158 THR A N 1
ATOM 1266 C CA . THR A 1 158 ? -6.231 10.535 23.171 1.00 54.81 158 THR A CA 1
ATOM 1267 C C . THR A 1 158 ? -5.259 10.413 22.000 1.00 54.81 158 THR A C 1
ATOM 1269 O O . THR A 1 158 ? -4.752 9.323 21.736 1.00 54.81 158 THR A O 1
ATOM 1272 N N . GLN A 1 159 ? -4.906 11.533 21.359 1.00 57.31 159 GLN A N 1
ATOM 1273 C CA . GLN A 1 159 ? -3.818 11.575 20.376 1.00 57.31 159 GLN A CA 1
ATOM 1274 C C . GLN A 1 159 ? -2.499 11.089 20.979 1.00 57.31 159 GLN A C 1
ATOM 1276 O O . GLN A 1 159 ? -1.778 10.348 20.327 1.00 57.31 159 GLN A O 1
ATOM 1281 N N . LYS A 1 160 ? -2.188 11.429 22.234 1.00 61.16 160 LYS A N 1
ATOM 1282 C CA . LYS A 1 160 ? -1.013 10.887 22.936 1.00 61.16 160 LYS A CA 1
ATOM 1283 C C . LYS A 1 160 ? -1.182 9.409 23.304 1.00 61.16 160 LYS A C 1
ATOM 1285 O O . LYS A 1 160 ? -0.248 8.641 23.117 1.00 61.16 160 LYS A O 1
ATOM 1290 N N . LYS A 1 161 ? -2.359 8.992 23.782 1.00 59.12 161 LYS A N 1
ATOM 1291 C CA . LYS A 1 161 ? -2.664 7.612 24.206 1.00 59.12 161 LYS A CA 1
ATOM 1292 C C . LYS A 1 161 ? -2.551 6.617 23.050 1.00 59.12 161 LYS A C 1
ATOM 1294 O O . LYS A 1 161 ? -1.908 5.579 23.196 1.00 59.12 161 LYS A O 1
ATOM 1299 N N . HIS A 1 162 ? -3.140 6.956 21.904 1.00 53.16 162 HIS A N 1
ATOM 1300 C CA . HIS A 1 162 ? -3.091 6.159 20.670 1.00 53.16 162 HIS A CA 1
ATOM 1301 C C . HIS A 1 162 ? -1.961 6.592 19.732 1.00 53.16 162 HIS A C 1
ATOM 1303 O O . HIS A 1 162 ? -1.773 6.013 18.668 1.00 53.16 162 HIS A O 1
ATOM 1309 N N . ASN A 1 163 ? -1.165 7.574 20.162 1.00 55.31 163 ASN A N 1
ATOM 1310 C CA . ASN A 1 163 ? -0.010 8.119 19.457 1.00 55.31 163 ASN A CA 1
ATOM 1311 C C . ASN A 1 163 ? -0.306 8.565 18.005 1.00 55.31 163 ASN A C 1
ATOM 1313 O O . ASN A 1 163 ? 0.499 8.351 17.096 1.00 55.31 163 ASN A O 1
ATOM 1317 N N . LEU A 1 164 ? -1.461 9.200 17.801 1.00 55.06 164 LEU A N 1
ATOM 1318 C CA . LEU A 1 164 ? -1.926 9.757 16.531 1.00 55.06 164 LEU A CA 1
ATOM 1319 C C . LEU A 1 164 ? -1.406 11.189 16.363 1.00 55.06 164 LEU A C 1
ATOM 1321 O O . LEU A 1 164 ? -1.531 12.013 17.274 1.00 55.06 164 LEU A O 1
ATOM 1325 N N . ARG A 1 165 ? -0.852 11.532 15.193 1.00 54.16 165 ARG A N 1
ATOM 1326 C CA . ARG A 1 165 ? -0.508 12.930 14.891 1.00 54.16 165 ARG A CA 1
ATOM 1327 C C . ARG A 1 165 ? -1.777 13.699 14.518 1.00 54.16 165 ARG A C 1
ATOM 1329 O O . ARG A 1 165 ? -2.664 13.180 13.849 1.00 54.16 165 ARG A O 1
ATOM 1336 N N . ARG A 1 166 ? -1.825 14.983 14.887 1.00 50.28 166 ARG A N 1
ATOM 1337 C CA . ARG A 1 166 ? -2.976 15.897 14.707 1.00 50.28 166 ARG A CA 1
ATOM 1338 C C . ARG A 1 166 ? -3.506 16.007 13.263 1.00 50.28 166 ARG A C 1
ATOM 1340 O O . ARG A 1 166 ? -4.595 16.523 13.068 1.00 50.28 166 ARG A O 1
ATOM 1347 N N . GLN A 1 167 ? -2.733 15.559 12.273 1.00 51.03 167 GLN A N 1
ATOM 1348 C CA . GLN A 1 167 ? -3.014 15.673 10.837 1.00 51.03 167 GLN A CA 1
ATOM 1349 C C . GLN A 1 167 ? -3.421 14.337 10.178 1.00 51.03 167 GLN A C 1
ATOM 1351 O O . GLN A 1 167 ? -3.617 14.307 8.972 1.00 51.03 167 GLN A O 1
ATOM 1356 N N . GLN A 1 168 ? -3.541 13.241 10.939 1.00 52.56 168 GLN A N 1
ATOM 1357 C CA . GLN A 1 168 ? -3.722 11.869 10.421 1.00 52.56 168 GLN A CA 1
ATOM 1358 C C . GLN A 1 168 ? -5.178 11.356 10.448 1.00 52.56 168 GLN A C 1
ATOM 1360 O O . GLN A 1 168 ? -5.424 10.153 10.388 1.00 52.56 168 GLN A O 1
ATOM 1365 N N . THR A 1 169 ? -6.168 12.230 10.624 1.00 50.31 169 THR A N 1
ATOM 1366 C CA . THR A 1 169 ? -7.446 11.813 11.217 1.00 50.31 169 THR A CA 1
ATOM 1367 C C . THR A 1 169 ? -8.602 11.732 10.225 1.00 50.31 169 THR A C 1
ATOM 1369 O O . THR A 1 169 ? -9.407 12.655 10.120 1.00 50.31 169 THR A O 1
ATOM 1372 N N . SER A 1 170 ? -8.725 10.579 9.573 1.00 55.78 170 SER A N 1
ATOM 1373 C CA . SER A 1 170 ? -10.024 10.000 9.190 1.00 55.78 170 SER A CA 1
ATOM 1374 C C . SER A 1 170 ? -10.429 8.831 10.107 1.00 55.78 170 SER A C 1
ATOM 1376 O O . SER A 1 170 ? -11.516 8.277 9.962 1.00 55.78 170 SER A O 1
ATOM 1378 N N . VAL A 1 171 ? -9.573 8.462 11.071 1.00 58.34 171 VAL A N 1
ATOM 1379 C CA . VAL A 1 171 ? -9.778 7.291 11.931 1.00 58.34 171 VAL A CA 1
ATOM 1380 C C . VAL A 1 171 ? -10.765 7.579 13.053 1.00 58.34 171 VAL A C 1
ATOM 1382 O O . VAL A 1 171 ? -10.600 8.544 13.801 1.00 58.34 171 VAL A O 1
ATOM 1385 N N . ARG A 1 172 ? -11.750 6.692 13.197 1.00 66.69 172 ARG A N 1
ATOM 1386 C CA . ARG A 1 172 ? -12.722 6.694 14.291 1.00 66.69 172 ARG A CA 1
ATOM 1387 C C . ARG A 1 172 ? -12.232 5.760 15.384 1.00 66.69 172 ARG A C 1
ATOM 1389 O O . ARG A 1 172 ? -12.023 4.573 15.138 1.00 66.69 172 ARG A O 1
ATOM 1396 N N . VAL A 1 173 ? -12.011 6.316 16.566 1.00 69.81 173 VAL A N 1
ATOM 1397 C CA . VAL A 1 173 ? -11.725 5.547 17.775 1.00 69.81 173 VAL A CA 1
ATOM 1398 C C . VAL A 1 173 ? -12.883 5.791 18.715 1.00 69.81 173 VAL A C 1
ATOM 1400 O O . VAL A 1 173 ? -13.280 6.939 18.912 1.00 69.81 173 VAL A O 1
ATOM 1403 N N . SER A 1 174 ? -13.383 4.721 19.309 1.00 76.56 174 SER A N 1
ATOM 1404 C CA . SER A 1 174 ? -14.453 4.771 20.289 1.00 76.56 174 SER A CA 1
ATOM 1405 C C . SER A 1 174 ? -14.101 3.862 21.466 1.00 76.56 174 SER A C 1
ATOM 1407 O O . SER A 1 174 ? -13.557 2.769 21.296 1.00 76.56 174 SER A O 1
ATOM 1409 N N . GLU A 1 175 ? -14.365 4.318 22.684 1.00 82.56 175 GLU A N 1
ATOM 1410 C CA . GLU A 1 175 ? -14.211 3.501 23.891 1.00 82.56 175 GLU A CA 1
ATOM 1411 C C . GLU A 1 175 ? -15.489 3.593 24.722 1.00 82.56 175 GLU A C 1
ATOM 1413 O O . GLU A 1 175 ? -16.246 4.556 24.627 1.00 82.56 175 GLU A O 1
ATOM 1418 N N . PHE A 1 176 ? -15.727 2.584 25.554 1.00 86.88 176 PHE A N 1
ATOM 1419 C CA . PHE A 1 176 ? -16.821 2.595 26.515 1.00 86.88 176 PHE A CA 1
ATOM 1420 C C . PHE A 1 176 ? -16.259 2.797 27.921 1.00 86.88 176 PHE A C 1
ATOM 1422 O O . PHE A 1 176 ? -15.378 2.059 28.373 1.00 86.88 176 PHE A O 1
ATOM 1429 N N . LYS A 1 177 ? -16.766 3.804 28.630 1.00 86.94 177 LYS A N 1
ATOM 1430 C CA . LYS A 1 177 ? -16.285 4.204 29.951 1.00 86.94 177 LYS A CA 1
ATOM 1431 C C . LYS A 1 177 ? -16.308 3.034 30.933 1.00 86.94 177 LYS A C 1
ATOM 1433 O O . LYS A 1 177 ? -17.332 2.392 31.146 1.00 86.94 177 LYS A O 1
ATOM 1438 N N . GLY A 1 178 ? -15.163 2.785 31.568 1.00 86.38 178 GLY A N 1
ATOM 1439 C CA . GLY A 1 178 ? -14.999 1.704 32.547 1.00 86.38 178 GLY A CA 1
ATOM 1440 C C . GLY A 1 178 ? -14.747 0.320 31.942 1.00 86.38 178 GLY A C 1
ATOM 1441 O O . GLY A 1 178 ? -14.456 -0.606 32.695 1.00 86.38 178 GLY A O 1
ATOM 1442 N N . TYR A 1 179 ? -14.776 0.178 30.613 1.00 87.69 179 TYR A N 1
ATOM 1443 C CA . TYR A 1 179 ? -14.482 -1.075 29.927 1.00 87.69 179 TYR A CA 1
ATOM 1444 C C . TYR A 1 179 ? -13.093 -1.040 29.280 1.00 87.69 179 TYR A C 1
ATOM 1446 O O . TYR A 1 179 ? -12.771 -0.150 28.497 1.00 87.69 179 TYR A O 1
ATOM 1454 N N . GLN A 1 180 ? -12.244 -2.017 29.608 1.00 79.44 180 GLN A N 1
ATOM 1455 C CA . GLN A 1 180 ? -10.859 -2.073 29.128 1.00 79.44 180 GLN A CA 1
ATOM 1456 C C . GLN A 1 180 ? -10.539 -3.429 28.498 1.00 79.44 180 GLN A C 1
ATOM 1458 O O . GLN A 1 180 ? -9.779 -4.226 29.045 1.00 79.44 180 GLN A O 1
ATOM 1463 N N . LYS A 1 181 ? -11.075 -3.672 27.301 1.00 77.50 181 LYS A N 1
ATOM 1464 C CA . LYS A 1 181 ? -10.624 -4.762 26.430 1.00 77.50 181 LYS A CA 1
ATOM 1465 C C . LYS A 1 181 ? -9.990 -4.163 25.185 1.00 77.50 181 LYS A C 1
ATOM 1467 O O . LYS A 1 181 ? -10.651 -3.489 24.406 1.00 77.50 181 LYS A O 1
ATOM 1472 N N . LYS A 1 182 ? -8.691 -4.399 25.000 1.00 66.62 182 LYS A N 1
ATOM 1473 C CA . LYS A 1 182 ? -8.007 -4.032 23.756 1.00 66.62 182 LYS A CA 1
ATOM 1474 C C . LYS A 1 182 ? -8.231 -5.124 22.721 1.00 66.62 182 LYS A C 1
ATOM 1476 O O . LYS A 1 182 ? -8.027 -6.300 23.037 1.00 66.62 182 LYS A O 1
ATOM 1481 N N . ALA A 1 183 ? -8.572 -4.736 21.493 1.00 66.19 183 ALA A N 1
ATOM 1482 C CA . ALA A 1 183 ? -8.506 -5.640 20.354 1.00 66.19 183 ALA A CA 1
ATOM 1483 C C . ALA A 1 183 ? -7.062 -6.151 20.235 1.00 66.19 183 ALA A C 1
ATOM 1485 O O . ALA A 1 183 ? -6.131 -5.404 19.939 1.00 66.19 183 ALA A O 1
ATOM 1486 N N . LYS A 1 184 ? -6.841 -7.434 20.538 1.00 67.38 184 LYS A N 1
ATOM 1487 C CA . LYS A 1 184 ? -5.491 -8.018 20.508 1.00 67.38 184 LYS A CA 1
ATOM 1488 C C . LYS A 1 184 ? -4.955 -8.149 19.084 1.00 67.38 184 LYS A C 1
ATOM 1490 O O . LYS A 1 184 ? -3.750 -8.306 18.919 1.00 67.38 184 LYS A O 1
ATOM 1495 N N . SER A 1 185 ? -5.826 -8.107 18.082 1.00 71.81 185 SER A N 1
ATOM 1496 C CA . SER A 1 185 ? -5.521 -8.391 16.681 1.00 71.81 185 SER A CA 1
ATOM 1497 C C . SER A 1 185 ? -5.099 -7.166 15.867 1.00 71.81 185 SER A C 1
ATOM 1499 O O . SER A 1 185 ? -4.476 -7.357 14.827 1.00 71.81 185 SER A O 1
ATOM 1501 N N . PHE A 1 186 ? -5.380 -5.939 16.322 1.00 79.38 186 PHE A N 1
ATOM 1502 C CA . PHE A 1 186 ? -5.194 -4.728 15.520 1.00 79.38 186 PHE A CA 1
ATOM 1503 C C . PHE A 1 186 ? -4.722 -3.546 16.374 1.00 79.38 186 PHE A C 1
ATOM 1505 O O . PHE A 1 186 ? -5.336 -3.240 17.393 1.00 79.38 186 PHE A O 1
ATOM 1512 N N . ASN A 1 187 ? -3.611 -2.899 16.000 1.00 74.88 187 ASN A N 1
ATOM 1513 C CA . ASN A 1 187 ? -3.067 -1.763 16.759 1.00 74.88 187 ASN A CA 1
ATOM 1514 C C . ASN A 1 187 ? -2.484 -0.674 15.860 1.00 74.88 187 ASN A C 1
ATOM 1516 O O . ASN A 1 187 ? -1.797 -0.960 14.880 1.00 74.88 187 ASN A O 1
ATOM 1520 N N . PHE A 1 188 ? -2.648 0.580 16.278 1.00 73.81 188 PHE A N 1
ATOM 1521 C CA . PHE A 1 188 ? -1.967 1.728 15.685 1.00 73.81 188 PHE A CA 1
ATOM 1522 C C . PHE A 1 188 ? -0.447 1.607 15.789 1.00 73.81 188 PHE A C 1
ATOM 1524 O O . PHE A 1 188 ? 0.105 1.389 16.872 1.00 73.81 188 PHE A O 1
ATOM 1531 N N . LEU A 1 189 ? 0.241 1.820 14.669 1.00 70.50 189 LEU A N 1
ATOM 1532 C CA . LEU A 1 189 ? 1.691 1.926 14.648 1.00 70.50 189 LEU A CA 1
ATOM 1533 C C . LEU A 1 189 ? 2.091 3.388 14.685 1.00 70.50 189 LEU A C 1
ATOM 1535 O O . LEU A 1 189 ? 1.975 4.124 13.708 1.00 70.50 189 LEU A O 1
ATOM 1539 N N . VAL A 1 190 ? 2.612 3.811 15.831 1.00 59.19 190 VAL A N 1
ATOM 1540 C CA . VAL A 1 190 ? 3.144 5.164 15.947 1.00 59.19 190 VAL A CA 1
ATOM 1541 C C . VAL A 1 190 ? 4.450 5.301 15.179 1.00 59.19 190 VAL A C 1
ATOM 1543 O O . VAL A 1 190 ? 5.357 4.475 15.284 1.00 59.19 190 VAL A O 1
ATOM 1546 N N . GLN A 1 191 ? 4.564 6.403 14.455 1.00 56.28 191 GLN A N 1
ATOM 1547 C CA . GLN A 1 191 ? 5.786 6.853 13.812 1.00 56.28 191 GLN A CA 1
ATOM 1548 C C . GLN A 1 191 ? 6.738 7.407 14.885 1.00 56.28 191 GLN A C 1
ATOM 1550 O O . GLN A 1 191 ? 6.517 8.500 15.407 1.00 56.28 191 GLN A O 1
ATOM 1555 N N . SER A 1 192 ? 7.755 6.633 15.276 1.00 49.47 192 SER A N 1
ATOM 1556 C CA . SER A 1 192 ? 8.791 7.083 16.218 1.00 49.47 192 SER A CA 1
ATOM 1557 C C . SER A 1 192 ? 9.964 7.706 15.468 1.00 49.47 192 SER A C 1
ATOM 1559 O O . SER A 1 192 ? 10.393 7.174 14.447 1.00 49.47 192 SER A O 1
ATOM 1561 N N . ASN A 1 193 ? 10.530 8.775 16.029 1.00 52.78 193 ASN A N 1
ATOM 1562 C CA . ASN A 1 193 ? 11.775 9.383 15.551 1.00 52.78 193 ASN A CA 1
ATOM 1563 C C . ASN A 1 193 ? 13.018 8.836 16.294 1.00 52.78 193 ASN A C 1
ATOM 1565 O O . ASN A 1 193 ? 14.137 9.241 15.994 1.00 52.78 193 ASN A O 1
ATOM 1569 N N . ASN A 1 194 ? 12.849 7.932 17.270 1.00 49.44 194 ASN A N 1
ATOM 1570 C CA . ASN A 1 194 ? 13.953 7.423 18.092 1.00 49.44 194 ASN A CA 1
ATOM 1571 C C . ASN A 1 194 ? 14.593 6.151 17.508 1.00 49.44 194 ASN A C 1
ATOM 1573 O O . ASN A 1 194 ? 13.948 5.108 17.408 1.00 49.44 194 ASN A O 1
ATOM 1577 N N . ASN A 1 195 ? 15.896 6.240 17.209 1.00 50.47 195 ASN A N 1
ATOM 1578 C CA . ASN A 1 195 ? 16.722 5.219 16.542 1.00 50.47 195 ASN A CA 1
ATOM 1579 C C . ASN A 1 195 ? 17.473 4.250 17.489 1.00 50.47 195 ASN A C 1
ATOM 1581 O O . ASN A 1 195 ? 18.323 3.488 17.035 1.00 50.47 195 ASN A O 1
ATOM 1585 N N . SER A 1 196 ? 17.247 4.280 18.806 1.00 45.41 196 SER A N 1
ATOM 1586 C CA . SER A 1 196 ? 18.243 3.777 19.772 1.00 45.41 196 SER A CA 1
ATOM 1587 C C . SER A 1 196 ? 18.340 2.254 19.973 1.00 45.41 196 SER A C 1
ATOM 1589 O O . SER A 1 196 ? 19.232 1.823 20.696 1.00 45.41 196 SER A O 1
ATOM 1591 N N . LEU A 1 197 ? 17.497 1.416 19.353 1.00 43.41 197 LEU A N 1
ATOM 1592 C CA . LEU A 1 197 ? 17.483 -0.041 19.610 1.00 43.41 197 LEU A CA 1
ATOM 1593 C C . LEU A 1 197 ? 17.117 -0.871 18.360 1.00 43.41 197 LEU A C 1
ATOM 1595 O O . LEU A 1 197 ? 16.051 -1.484 18.315 1.00 43.41 197 LEU A O 1
ATOM 1599 N N . GLN A 1 198 ? 17.946 -0.862 17.311 1.00 56.50 198 GLN A N 1
ATOM 1600 C CA . GLN A 1 198 ? 17.643 -1.535 16.032 1.00 56.50 198 GLN A CA 1
ATOM 1601 C C . GLN A 1 198 ? 18.845 -2.350 15.506 1.00 56.50 198 GLN A C 1
ATOM 1603 O O . GLN A 1 198 ? 19.978 -1.884 15.644 1.00 56.50 198 GLN A O 1
ATOM 1608 N N . PRO A 1 199 ? 18.630 -3.504 14.833 1.00 52.62 199 PRO A N 1
ATOM 1609 C CA . PRO A 1 199 ? 19.674 -4.182 14.050 1.00 52.62 199 PRO A CA 1
ATOM 1610 C C . PRO A 1 199 ? 20.044 -3.415 12.767 1.00 52.62 199 PRO A C 1
ATOM 1612 O O . PRO A 1 199 ? 21.042 -3.716 12.118 1.00 52.62 199 PRO A O 1
ATOM 1615 N N . TRP A 1 200 ? 19.237 -2.418 12.408 1.00 64.19 200 TRP A N 1
ATOM 1616 C CA . TRP A 1 200 ? 19.424 -1.512 11.285 1.00 64.19 200 TRP A CA 1
ATOM 1617 C C . TRP A 1 200 ? 19.835 -0.138 11.823 1.00 64.19 200 TRP A C 1
ATOM 1619 O O . TRP A 1 200 ? 19.016 0.582 12.397 1.00 64.19 200 TRP A O 1
ATOM 1629 N N . LYS A 1 201 ? 21.111 0.234 11.671 1.00 71.19 201 LYS A N 1
ATOM 1630 C CA . LYS A 1 201 ? 21.613 1.530 12.150 1.00 71.19 201 LYS A CA 1
ATOM 1631 C C . LYS A 1 201 ? 21.611 2.534 11.006 1.00 71.19 201 LYS A C 1
ATOM 1633 O O . LYS A 1 201 ? 22.504 2.521 10.162 1.00 71.19 201 LYS A O 1
ATOM 1638 N N . MET A 1 202 ? 20.613 3.414 10.992 1.00 78.06 202 MET A N 1
ATOM 1639 C CA . MET A 1 202 ? 20.551 4.519 10.040 1.00 78.06 202 MET A CA 1
ATOM 1640 C C . MET A 1 202 ? 21.340 5.717 10.568 1.00 78.06 202 MET A C 1
ATOM 1642 O O . MET A 1 202 ? 21.051 6.231 11.650 1.00 78.06 202 MET A O 1
ATOM 1646 N N . THR A 1 203 ? 22.315 6.181 9.791 1.00 81.00 203 THR A N 1
ATOM 1647 C CA . THR A 1 203 ? 23.148 7.334 10.136 1.00 81.00 203 THR A CA 1
ATOM 1648 C C . THR A 1 203 ? 23.055 8.388 9.030 1.00 81.00 203 THR A C 1
ATOM 1650 O O . THR A 1 203 ? 23.306 8.072 7.865 1.00 81.00 203 THR A O 1
ATOM 1653 N N . PRO A 1 204 ? 22.705 9.647 9.346 1.00 83.56 204 PRO A N 1
ATOM 1654 C CA . PRO A 1 204 ? 22.857 10.743 8.399 1.00 83.56 204 PRO A CA 1
ATOM 1655 C C . PRO A 1 204 ? 24.354 11.034 8.216 1.00 83.56 204 PRO A C 1
ATOM 1657 O O . PRO A 1 204 ? 25.056 11.340 9.177 1.00 83.56 204 PRO A O 1
ATOM 1660 N N . VAL A 1 205 ? 24.853 10.942 6.984 1.00 88.19 205 VAL A N 1
ATOM 1661 C CA . VAL A 1 205 ? 26.290 11.099 6.668 1.00 88.19 205 VAL A CA 1
ATOM 1662 C C . VAL A 1 205 ? 26.600 12.375 5.888 1.00 88.19 205 VAL A C 1
ATOM 1664 O O . VAL A 1 205 ? 27.760 12.742 5.713 1.00 88.19 205 VAL A O 1
ATOM 1667 N N . GLY A 1 206 ? 25.576 13.095 5.428 1.00 87.25 206 GLY A N 1
ATOM 1668 C CA . GLY A 1 206 ? 25.768 14.361 4.734 1.00 87.25 206 GLY A CA 1
ATOM 1669 C C . GLY A 1 206 ? 24.470 15.036 4.318 1.00 87.25 206 GLY A C 1
ATOM 1670 O O . GLY A 1 206 ? 23.379 14.497 4.481 1.00 87.25 206 GLY A O 1
ATOM 1671 N N . PHE A 1 207 ? 24.604 16.231 3.749 1.00 86.06 207 PHE A N 1
ATOM 1672 C CA . PHE A 1 207 ? 23.492 17.013 3.219 1.00 86.06 207 PHE A CA 1
ATOM 1673 C C . PHE A 1 207 ? 23.912 17.684 1.911 1.00 86.06 207 PHE A C 1
ATOM 1675 O O . PHE A 1 207 ? 24.933 18.373 1.857 1.00 86.06 207 PHE A O 1
ATOM 1682 N N . LYS A 1 208 ? 23.124 17.481 0.856 1.00 88.31 208 LYS A N 1
ATOM 1683 C CA . LYS A 1 208 ? 23.301 18.111 -0.452 1.00 88.31 208 LYS A CA 1
ATOM 1684 C C . LYS A 1 208 ? 22.257 19.208 -0.605 1.00 88.31 208 LYS A C 1
ATOM 1686 O O . LYS A 1 208 ? 21.104 18.920 -0.916 1.00 88.31 208 LYS A O 1
ATOM 1691 N N . LYS A 1 209 ? 22.662 20.460 -0.385 1.00 87.06 209 LYS A N 1
ATOM 1692 C CA . LYS A 1 209 ? 21.792 21.623 -0.596 1.00 87.06 209 LYS A CA 1
ATOM 1693 C C . LYS A 1 209 ? 21.337 21.668 -2.059 1.00 87.06 209 LYS A C 1
ATOM 1695 O O . LYS A 1 209 ? 22.176 21.646 -2.955 1.00 87.06 209 LYS A O 1
ATOM 1700 N N . GLN A 1 210 ? 20.029 21.768 -2.272 1.00 84.69 210 GLN A N 1
ATOM 1701 C CA . GLN A 1 210 ? 19.415 21.966 -3.583 1.00 84.69 210 GLN A CA 1
ATOM 1702 C C . GLN A 1 210 ? 19.149 23.453 -3.828 1.00 84.69 210 GLN A C 1
ATOM 1704 O O . GLN A 1 210 ? 19.540 23.998 -4.855 1.00 84.69 210 GLN A O 1
ATOM 1709 N N . THR A 1 211 ? 18.503 24.124 -2.871 1.00 83.19 211 THR A N 1
ATOM 1710 C CA . THR A 1 211 ? 18.182 25.555 -2.950 1.00 83.19 211 THR A CA 1
AT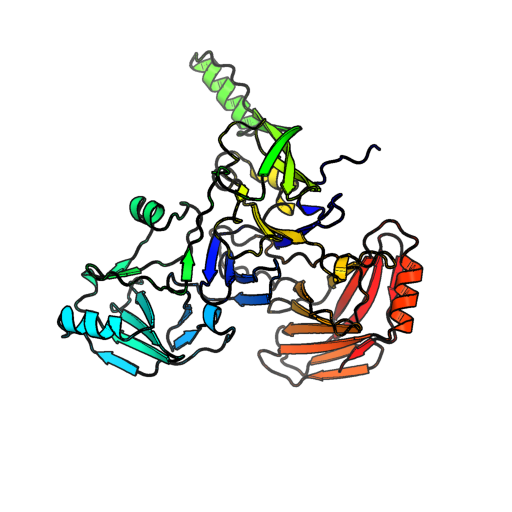OM 1711 C C . THR A 1 211 ? 17.934 26.130 -1.546 1.00 83.19 211 THR A C 1
ATOM 1713 O O . THR A 1 211 ? 18.192 25.471 -0.538 1.00 83.19 211 THR A O 1
ATOM 1716 N N . THR A 1 212 ? 17.504 27.384 -1.457 1.00 81.69 212 THR A N 1
ATOM 1717 C CA . THR A 1 212 ? 16.997 28.005 -0.229 1.00 81.69 212 THR A CA 1
ATOM 1718 C C . THR A 1 212 ? 15.502 28.260 -0.419 1.00 81.69 212 THR A C 1
ATOM 1720 O O . THR A 1 212 ? 15.131 28.979 -1.346 1.00 81.69 212 THR A O 1
ATOM 1723 N N . HIS A 1 213 ? 14.658 27.677 0.435 1.00 79.31 213 HIS A N 1
ATOM 1724 C CA . HIS A 1 213 ? 13.215 27.947 0.436 1.00 79.31 213 HIS A CA 1
ATOM 1725 C C . HIS A 1 213 ? 12.918 29.233 1.195 1.00 79.31 21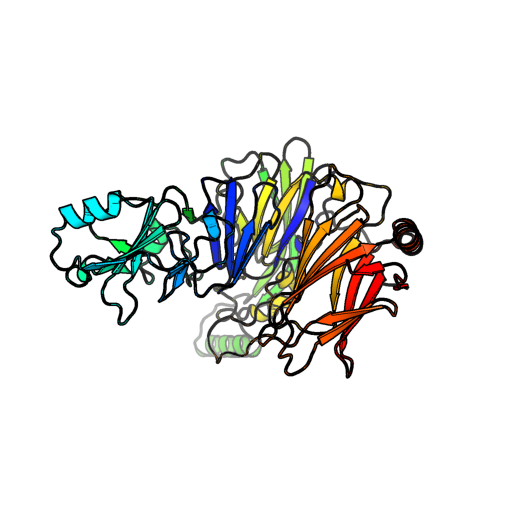3 HIS A C 1
ATOM 1727 O O . HIS A 1 213 ? 13.602 29.513 2.175 1.00 79.31 213 HIS A O 1
ATOM 1733 N N . ARG A 1 214 ? 11.898 29.986 0.774 1.00 74.19 214 ARG A N 1
ATOM 1734 C CA . ARG A 1 214 ? 11.397 31.165 1.494 1.00 74.19 214 ARG A CA 1
ATOM 1735 C C . ARG A 1 214 ? 9.944 30.943 1.873 1.00 74.19 214 ARG A C 1
ATOM 1737 O O . ARG A 1 214 ? 9.134 30.600 1.018 1.00 74.19 214 ARG A O 1
ATOM 1744 N N . GLU A 1 215 ? 9.630 31.174 3.141 1.00 70.56 215 GLU A N 1
ATOM 1745 C CA . GLU A 1 215 ? 8.287 30.934 3.687 1.00 70.56 215 GLU A CA 1
ATOM 1746 C C . GLU A 1 215 ? 7.250 31.916 3.120 1.00 70.56 215 GLU A C 1
ATOM 1748 O O . GLU A 1 215 ? 6.077 31.577 2.987 1.00 70.56 215 GLU A O 1
ATOM 1753 N N . PHE A 1 216 ? 7.703 33.098 2.691 1.00 67.69 216 PHE A N 1
ATOM 1754 C CA . PHE A 1 216 ? 6.871 34.153 2.120 1.00 67.69 216 PHE A CA 1
ATOM 1755 C C . PHE A 1 216 ? 7.229 34.433 0.658 1.00 67.69 216 PHE A C 1
ATOM 1757 O O . PHE A 1 216 ? 8.380 34.300 0.229 1.00 67.69 216 PHE A O 1
ATOM 1764 N N . SER A 1 217 ? 6.230 34.862 -0.119 1.00 65.25 217 SER A N 1
ATOM 1765 C CA . SER A 1 217 ? 6.448 35.346 -1.484 1.00 65.25 217 SER A CA 1
ATOM 1766 C C . SER A 1 217 ? 7.349 36.588 -1.484 1.00 65.25 217 SER A C 1
ATOM 1768 O O . SER A 1 217 ? 7.419 37.317 -0.496 1.00 65.25 217 SER A O 1
ATOM 1770 N N . VAL A 1 218 ? 8.004 36.883 -2.613 1.00 64.62 218 VAL A N 1
ATOM 1771 C CA . VAL A 1 218 ? 8.862 38.079 -2.758 1.00 64.62 218 VAL A CA 1
ATOM 1772 C C . VAL A 1 218 ? 8.114 39.369 -2.380 1.00 64.62 218 VAL A C 1
ATOM 1774 O O . VAL A 1 218 ? 8.699 40.262 -1.770 1.00 64.62 218 VAL A O 1
ATOM 1777 N N . LEU A 1 219 ? 6.814 39.442 -2.687 1.00 62.22 219 LEU A N 1
ATOM 1778 C CA . LEU A 1 219 ? 5.929 40.546 -2.303 1.00 62.22 219 LEU A CA 1
ATOM 1779 C C . LEU A 1 219 ? 5.662 40.588 -0.793 1.00 62.22 219 LEU A C 1
ATOM 1781 O O . LEU A 1 219 ? 5.697 41.669 -0.214 1.00 62.22 219 LEU A O 1
ATOM 1785 N N . GLY A 1 220 ? 5.448 39.433 -0.154 1.00 65.31 220 GLY A N 1
ATOM 1786 C CA . GLY A 1 220 ? 5.302 39.328 1.301 1.00 65.31 220 GLY A CA 1
ATOM 1787 C C . GLY A 1 220 ? 6.565 39.776 2.035 1.00 65.31 220 GLY A C 1
ATOM 1788 O O . GLY A 1 220 ? 6.491 40.623 2.918 1.00 65.31 220 GLY A O 1
ATOM 1789 N N . THR A 1 221 ? 7.739 39.324 1.580 1.00 63.97 221 THR A N 1
ATOM 1790 C CA . THR A 1 221 ? 9.035 39.762 2.124 1.00 63.97 221 THR A CA 1
ATOM 1791 C C . THR A 1 221 ? 9.261 41.265 1.932 1.00 63.97 221 THR A C 1
ATOM 1793 O O . THR A 1 221 ? 9.825 41.925 2.800 1.00 63.97 221 THR A O 1
ATOM 1796 N N . PHE A 1 222 ? 8.831 41.834 0.801 1.00 66.50 222 PHE A N 1
ATOM 1797 C CA . PHE A 1 222 ? 8.921 43.277 0.573 1.00 66.50 222 PHE A CA 1
ATOM 1798 C C . PHE A 1 222 ? 7.998 44.067 1.512 1.00 66.50 222 PHE A C 1
ATOM 1800 O O . PHE A 1 222 ? 8.435 45.057 2.092 1.00 66.50 222 PHE A O 1
ATOM 1807 N N . LEU A 1 223 ? 6.753 43.613 1.697 1.00 67.06 223 LEU A N 1
ATOM 1808 C CA . LEU A 1 223 ? 5.780 44.213 2.616 1.00 67.06 223 LEU A CA 1
ATOM 1809 C C . LEU A 1 223 ? 6.244 44.149 4.073 1.00 67.06 223 LEU A C 1
ATOM 1811 O O . LEU A 1 223 ? 6.190 45.164 4.759 1.00 67.06 223 LEU A O 1
ATOM 1815 N N . GLU A 1 224 ? 6.746 43.006 4.536 1.00 64.12 224 GLU A N 1
ATOM 1816 C CA . GLU A 1 224 ? 7.283 42.872 5.894 1.00 64.12 224 GLU A CA 1
ATOM 1817 C C . GLU A 1 224 ? 8.508 43.757 6.106 1.00 64.12 224 GLU A C 1
ATOM 1819 O O . GLU A 1 224 ? 8.557 44.492 7.086 1.00 64.12 224 GLU A O 1
ATOM 1824 N N . ASN A 1 225 ? 9.450 43.790 5.157 1.00 67.25 225 ASN A N 1
ATOM 1825 C CA . ASN A 1 225 ? 10.607 44.681 5.250 1.00 67.25 225 ASN A CA 1
ATOM 1826 C C . ASN A 1 225 ? 10.206 46.165 5.238 1.00 67.25 225 ASN A C 1
ATOM 1828 O O . ASN A 1 225 ? 10.808 46.967 5.952 1.00 67.25 225 ASN A O 1
ATOM 1832 N N . LEU A 1 226 ? 9.184 46.540 4.460 1.00 67.81 226 LEU A N 1
ATOM 1833 C CA . LEU A 1 226 ? 8.627 47.894 4.455 1.00 67.81 226 LEU A CA 1
ATOM 1834 C C . LEU A 1 226 ? 8.003 48.233 5.817 1.00 67.81 226 LEU A C 1
ATOM 1836 O O . LEU A 1 226 ? 8.273 49.299 6.367 1.00 67.81 226 LEU A O 1
ATOM 1840 N N . LEU A 1 227 ? 7.211 47.321 6.388 1.00 63.78 227 LEU A N 1
ATOM 1841 C CA . LEU A 1 227 ? 6.600 47.492 7.707 1.00 63.78 227 LEU A CA 1
ATOM 1842 C C . LEU A 1 227 ? 7.670 47.552 8.808 1.00 63.78 227 LEU A C 1
ATOM 1844 O O . LEU A 1 227 ? 7.629 48.453 9.639 1.00 63.78 227 LEU A O 1
ATOM 1848 N N . SER A 1 228 ? 8.680 46.685 8.783 1.00 61.47 228 SER A N 1
ATOM 1849 C CA . SER A 1 228 ? 9.814 46.714 9.716 1.00 61.47 228 SER A CA 1
ATOM 1850 C C . SER A 1 228 ? 10.624 48.009 9.625 1.00 61.47 228 SER A C 1
ATOM 1852 O O . SER A 1 228 ? 11.062 48.523 10.656 1.00 61.47 228 SER A O 1
ATOM 1854 N N . ALA A 1 229 ? 10.783 48.572 8.422 1.00 67.12 229 ALA A N 1
ATOM 1855 C CA . ALA A 1 229 ? 11.424 49.871 8.223 1.00 67.12 229 ALA A CA 1
ATOM 1856 C C . ALA A 1 229 ? 10.579 51.037 8.769 1.00 67.12 229 ALA A C 1
ATOM 1858 O O . ALA A 1 229 ? 11.137 51.988 9.311 1.00 67.12 229 ALA A O 1
ATOM 1859 N N . ILE A 1 230 ? 9.246 50.956 8.667 1.00 70.44 230 ILE A N 1
ATOM 1860 C CA . ILE A 1 230 ? 8.312 51.967 9.192 1.00 70.44 230 ILE A CA 1
ATOM 1861 C C . ILE A 1 230 ? 8.199 51.891 10.723 1.00 70.44 230 ILE A C 1
ATOM 1863 O O . ILE A 1 230 ? 8.175 52.924 11.389 1.00 70.44 230 ILE A O 1
ATOM 1867 N N . PHE A 1 231 ? 8.147 50.684 11.291 1.00 71.69 231 PHE A N 1
ATOM 1868 C CA . PHE A 1 231 ? 7.914 50.450 12.722 1.00 71.69 231 PHE A CA 1
ATOM 1869 C C . PHE A 1 231 ? 9.200 50.231 13.542 1.00 71.69 231 PHE A C 1
ATOM 1871 O O . PHE A 1 231 ? 9.129 49.983 14.743 1.00 71.69 231 PHE A O 1
ATOM 1878 N N . GLY A 1 232 ? 10.379 50.370 12.927 1.00 48.44 232 GLY A N 1
ATOM 1879 C CA . GLY A 1 232 ? 11.662 50.472 13.631 1.00 48.44 232 GLY A CA 1
ATOM 1880 C C . GLY A 1 232 ? 12.227 49.165 14.198 1.00 48.44 232 GLY A C 1
ATOM 1881 O O . GLY A 1 232 ? 13.072 49.213 15.092 1.00 48.44 232 GLY A O 1
ATOM 1882 N N . SER A 1 233 ? 11.814 47.996 13.699 1.00 51.34 233 SER A N 1
ATOM 1883 C CA . SER A 1 233 ? 12.392 46.717 14.134 1.00 51.34 233 SER A CA 1
ATOM 1884 C C . SER A 1 233 ? 13.696 46.421 13.377 1.00 51.34 233 SER A C 1
ATOM 1886 O O . SER A 1 233 ? 13.668 46.099 12.188 1.00 51.34 233 SER A O 1
ATOM 1888 N N . GLN A 1 234 ? 14.848 46.487 14.054 1.00 45.34 234 GLN A N 1
ATOM 1889 C CA . GLN A 1 234 ? 16.129 46.028 13.502 1.00 45.34 234 GLN A CA 1
ATOM 1890 C C . GLN A 1 234 ? 16.245 44.501 13.596 1.00 45.34 234 GLN A C 1
ATOM 1892 O O . GLN A 1 234 ? 16.842 43.961 14.522 1.00 45.34 234 GLN A O 1
ATOM 1897 N N . GLY A 1 235 ? 15.660 43.800 12.629 1.00 44.16 235 GLY A N 1
ATOM 1898 C CA . GLY A 1 235 ? 15.793 42.354 12.481 1.00 44.16 235 GLY A CA 1
ATOM 1899 C C . GLY A 1 235 ? 15.904 41.993 11.009 1.00 44.16 235 GLY A C 1
ATOM 1900 O O . GLY A 1 235 ? 14.907 41.680 10.371 1.00 44.16 235 GLY A O 1
ATOM 1901 N N . GLY A 1 236 ? 17.111 42.066 10.447 1.00 43.50 236 GLY A N 1
ATOM 1902 C CA . GLY A 1 236 ? 17.391 41.491 9.133 1.00 43.50 236 GLY A CA 1
ATOM 1903 C C . GLY A 1 236 ? 17.418 39.971 9.253 1.00 43.50 236 GLY A C 1
ATOM 1904 O O . GLY A 1 236 ? 18.478 39.393 9.475 1.00 43.50 236 GLY A O 1
ATOM 1905 N N . HIS A 1 237 ? 16.256 39.329 9.181 1.00 50.97 237 HIS A N 1
ATOM 1906 C CA . HIS A 1 237 ? 16.176 37.875 9.147 1.00 50.97 237 HIS A CA 1
ATOM 1907 C C . HIS A 1 237 ? 16.469 37.379 7.725 1.00 50.97 237 HIS A C 1
ATOM 1909 O O . HIS A 1 237 ? 15.886 37.852 6.752 1.00 50.97 237 HIS A O 1
ATOM 1915 N N . ASP A 1 238 ? 17.376 36.409 7.589 1.00 51.91 238 ASP A N 1
ATOM 1916 C CA . ASP A 1 238 ? 17.435 35.576 6.388 1.00 51.91 238 ASP A CA 1
ATOM 1917 C C . ASP A 1 238 ? 16.127 34.767 6.338 1.00 51.91 238 ASP A C 1
ATOM 1919 O O . ASP A 1 238 ? 15.974 33.768 7.038 1.00 51.91 238 ASP A O 1
ATOM 1923 N N . TYR A 1 239 ? 15.150 35.221 5.544 1.00 61.34 239 TYR A N 1
ATOM 1924 C CA . TYR A 1 239 ? 13.790 34.653 5.449 1.00 61.34 239 TYR A CA 1
ATOM 1925 C C . TYR A 1 239 ? 13.721 33.300 4.721 1.00 61.34 239 TYR A C 1
ATOM 1927 O O . TYR A 1 239 ? 12.724 32.970 4.073 1.00 61.34 239 TYR A O 1
ATOM 1935 N N . GLY A 1 240 ? 14.796 32.517 4.762 1.00 69.38 240 GLY A N 1
ATOM 1936 C CA . GLY A 1 240 ? 14.826 31.238 4.089 1.00 69.38 240 GLY A CA 1
ATOM 1937 C C . GLY A 1 240 ? 15.764 30.230 4.715 1.00 69.38 240 GLY A C 1
ATOM 1938 O O . GLY A 1 240 ? 16.784 30.569 5.307 1.00 69.38 240 GLY A O 1
ATOM 1939 N N . TYR A 1 241 ? 15.418 28.962 4.544 1.00 75.38 241 TYR A N 1
ATOM 1940 C CA . TYR A 1 241 ? 16.183 27.843 5.070 1.00 75.38 241 TYR A CA 1
ATOM 1941 C C . TYR A 1 241 ? 16.677 26.947 3.923 1.00 75.38 241 TYR A C 1
ATOM 1943 O O . TYR A 1 241 ? 16.035 26.854 2.868 1.00 75.38 241 TYR A O 1
ATOM 1951 N N . PRO A 1 242 ? 17.869 26.338 4.061 1.00 78.94 242 PRO A N 1
ATOM 1952 C CA . PRO A 1 242 ? 18.432 25.505 3.012 1.00 78.94 242 PRO A CA 1
ATOM 1953 C C . PRO A 1 242 ? 17.622 24.219 2.880 1.00 78.94 242 PRO A C 1
ATOM 1955 O O . PRO A 1 242 ? 17.560 23.428 3.808 1.00 78.94 242 PRO A O 1
ATOM 1958 N N . ILE A 1 243 ? 17.082 23.968 1.698 1.00 81.88 243 ILE A N 1
ATOM 1959 C CA . ILE A 1 243 ? 16.442 22.694 1.374 1.00 81.88 243 ILE A CA 1
ATOM 1960 C C . ILE A 1 243 ? 17.347 21.877 0.470 1.00 81.88 243 ILE A C 1
ATOM 1962 O O . ILE A 1 243 ? 18.120 22.414 -0.333 1.00 81.88 243 ILE A O 1
ATOM 1966 N N . GLY A 1 244 ? 17.287 20.566 0.613 1.00 86.44 244 GLY A N 1
ATOM 1967 C CA . GLY A 1 244 ? 18.183 19.668 -0.086 1.00 86.44 244 GLY A CA 1
ATOM 1968 C C . GLY A 1 244 ? 17.885 18.219 0.219 1.00 86.44 244 GLY A C 1
ATOM 1969 O O . GLY A 1 244 ? 16.789 17.886 0.643 1.00 86.44 244 GLY A O 1
ATOM 1970 N N . TYR A 1 245 ? 18.874 17.366 0.002 1.00 87.50 245 TYR A N 1
ATOM 1971 C CA . TYR A 1 245 ? 18.768 15.939 0.261 1.00 87.50 245 TYR A CA 1
ATOM 1972 C C . TYR A 1 245 ? 19.734 15.545 1.366 1.00 87.50 245 TYR A C 1
ATOM 1974 O O . TYR A 1 245 ? 20.952 15.718 1.232 1.00 87.50 245 TYR A O 1
ATOM 1982 N N . THR A 1 246 ? 19.208 14.989 2.452 1.00 85.62 246 THR A N 1
ATOM 1983 C CA . THR A 1 246 ? 20.045 14.306 3.437 1.00 85.62 246 THR A CA 1
ATOM 1984 C C . THR A 1 246 ? 20.484 12.974 2.866 1.00 85.62 246 THR A C 1
ATOM 1986 O O . THR A 1 246 ? 19.662 12.206 2.379 1.00 85.62 246 THR A O 1
ATOM 1989 N N . LYS A 1 247 ? 21.781 12.695 2.969 1.00 89.12 247 LYS A N 1
ATOM 1990 C CA . LYS A 1 247 ? 22.397 11.417 2.627 1.00 89.12 247 LYS A CA 1
ATOM 1991 C C . LYS A 1 247 ? 22.357 10.502 3.846 1.00 89.12 247 LYS A C 1
ATOM 1993 O O . LYS A 1 247 ? 22.885 10.867 4.898 1.00 89.12 247 LYS A O 1
ATOM 1998 N N . PHE A 1 248 ? 21.755 9.334 3.692 1.00 87.50 248 PHE A N 1
ATOM 1999 C CA . PHE A 1 248 ? 21.654 8.310 4.720 1.00 87.50 248 PHE A CA 1
ATOM 2000 C C . PHE A 1 248 ? 22.493 7.103 4.352 1.00 87.50 248 PHE A C 1
ATOM 2002 O O . PHE A 1 248 ? 22.509 6.659 3.203 1.00 87.50 248 PHE A O 1
ATOM 2009 N N . GLU A 1 249 ? 23.159 6.572 5.365 1.00 89.06 249 GLU A N 1
ATOM 2010 C CA . GLU A 1 249 ? 23.816 5.283 5.322 1.00 89.06 249 GLU A CA 1
ATOM 2011 C C . GLU A 1 249 ? 23.159 4.375 6.352 1.00 89.06 249 GLU A C 1
ATOM 2013 O O . GLU A 1 249 ? 23.094 4.690 7.543 1.00 89.06 249 GLU A O 1
ATOM 2018 N N . LEU A 1 250 ? 22.629 3.265 5.867 1.00 87.19 250 LEU A N 1
ATOM 2019 C CA . LEU A 1 250 ? 21.975 2.254 6.663 1.00 87.19 250 LEU A CA 1
ATOM 2020 C C . LEU A 1 250 ? 22.878 1.029 6.707 1.00 87.19 250 LEU A C 1
ATOM 2022 O O . LEU A 1 250 ? 23.085 0.366 5.690 1.00 87.19 250 LEU A O 1
ATOM 2026 N N . SER A 1 251 ? 23.429 0.757 7.884 1.00 85.38 251 SER A N 1
ATOM 2027 C CA . SER A 1 251 ? 24.247 -0.428 8.116 1.00 85.38 251 SER A CA 1
ATOM 2028 C C . SER A 1 251 ? 23.367 -1.570 8.600 1.00 85.38 251 SER A C 1
ATOM 2030 O O . SER A 1 251 ? 22.640 -1.419 9.590 1.00 85.38 251 SER A O 1
ATOM 2032 N N . HIS A 1 252 ? 23.464 -2.705 7.918 1.00 84.75 252 HIS A N 1
ATOM 2033 C CA . HIS A 1 252 ? 22.836 -3.949 8.332 1.00 84.75 252 HIS A CA 1
ATOM 2034 C C . HIS A 1 252 ? 23.729 -5.126 7.948 1.00 84.75 252 HIS A C 1
ATOM 2036 O O . HIS A 1 252 ? 24.238 -5.193 6.828 1.00 84.75 252 HIS A O 1
ATOM 2042 N N . GLU A 1 253 ? 23.963 -6.017 8.911 1.00 83.44 253 GLU A N 1
ATOM 2043 C CA . GLU A 1 253 ? 24.991 -7.057 8.821 1.00 83.44 253 GLU A CA 1
ATOM 2044 C C . GLU A 1 253 ? 26.351 -6.453 8.407 1.00 83.44 253 GLU A C 1
ATOM 2046 O O . GLU A 1 253 ? 26.914 -5.643 9.142 1.00 83.44 253 GLU A O 1
ATOM 2051 N N . ASN A 1 254 ? 26.857 -6.816 7.224 1.00 85.00 254 ASN A N 1
ATOM 2052 C CA . ASN A 1 254 ? 28.124 -6.342 6.660 1.00 85.00 254 ASN A CA 1
ATOM 2053 C C . ASN A 1 254 ? 27.931 -5.452 5.419 1.00 85.00 254 ASN A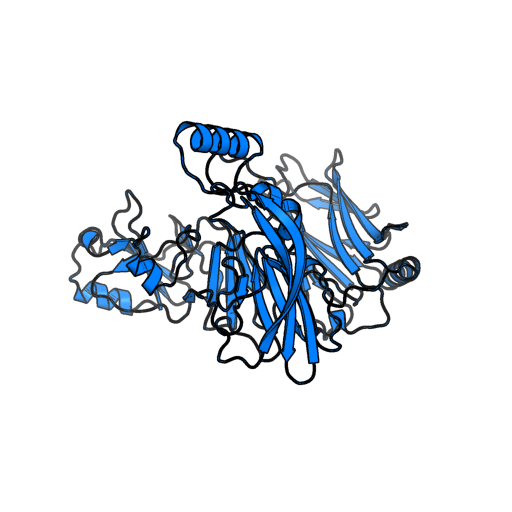 C 1
ATOM 2055 O O . ASN A 1 254 ? 28.887 -5.212 4.680 1.00 85.00 254 ASN A O 1
ATOM 2059 N N . GLU A 1 255 ? 26.708 -4.983 5.157 1.00 87.94 255 GLU A N 1
ATOM 2060 C CA . GLU A 1 255 ? 26.400 -4.141 4.004 1.00 87.94 255 GLU A CA 1
ATOM 2061 C C . GLU A 1 255 ? 25.990 -2.722 4.404 1.00 87.94 255 GLU A C 1
ATOM 2063 O O . GLU A 1 255 ? 25.424 -2.464 5.468 1.00 87.94 255 GLU A O 1
ATOM 2068 N N . SER A 1 256 ? 26.292 -1.790 3.501 1.00 88.50 256 SER A N 1
ATOM 2069 C CA . SER A 1 256 ? 25.925 -0.383 3.595 1.00 88.50 256 SER A CA 1
ATOM 2070 C C . SER A 1 256 ? 24.933 -0.058 2.485 1.00 88.50 256 SER A C 1
ATOM 2072 O O . SER A 1 256 ? 25.242 -0.177 1.295 1.00 88.50 256 SER A O 1
ATOM 2074 N N . ILE A 1 257 ? 23.724 0.330 2.881 1.00 90.19 257 ILE A N 1
ATOM 2075 C CA . ILE A 1 257 ? 22.659 0.748 1.973 1.00 90.19 257 ILE A CA 1
ATOM 2076 C C . ILE A 1 257 ? 22.588 2.270 2.025 1.00 90.19 257 ILE A C 1
ATOM 2078 O O . ILE A 1 257 ? 22.368 2.866 3.079 1.00 90.19 257 ILE A O 1
ATOM 2082 N N . LYS A 1 258 ? 22.807 2.902 0.873 1.00 91.81 258 LYS A N 1
ATOM 2083 C CA . LYS A 1 258 ? 22.920 4.355 0.739 1.00 91.81 258 LYS A CA 1
ATOM 2084 C C . LYS A 1 258 ? 21.742 4.903 -0.042 1.00 91.81 258 LYS A C 1
ATOM 2086 O O . LYS A 1 258 ? 21.428 4.396 -1.115 1.00 91.81 258 LYS A O 1
ATOM 2091 N N . PHE A 1 259 ? 21.128 5.955 0.478 1.00 91.25 259 PHE A N 1
ATOM 2092 C CA . PHE A 1 259 ? 20.044 6.672 -0.188 1.00 91.25 259 PHE A CA 1
ATOM 2093 C C . PHE A 1 259 ? 19.987 8.117 0.298 1.00 91.25 259 PHE A C 1
ATOM 2095 O O . PHE A 1 259 ? 20.671 8.502 1.249 1.00 91.25 259 PHE A O 1
ATOM 2102 N N . SER A 1 260 ? 19.181 8.942 -0.356 1.00 89.38 260 SER A N 1
ATOM 2103 C CA . SER A 1 260 ? 18.944 10.311 0.070 1.00 89.38 260 SER A CA 1
ATOM 2104 C C . SER A 1 260 ? 17.465 10.675 0.051 1.00 89.38 260 SER A C 1
ATOM 2106 O O . SER A 1 260 ? 16.704 10.175 -0.774 1.00 89.38 260 SER A O 1
ATOM 2108 N N . ILE A 1 261 ? 17.061 11.516 1.003 1.00 86.38 261 ILE A N 1
ATOM 2109 C CA . ILE A 1 261 ? 15.672 11.961 1.186 1.00 86.38 261 ILE A CA 1
ATOM 2110 C C . ILE A 1 261 ? 15.667 13.475 1.321 1.00 86.38 261 ILE A C 1
ATOM 2112 O O . ILE A 1 261 ? 16.555 14.050 1.962 1.00 86.38 261 ILE A O 1
ATOM 2116 N N . PHE A 1 262 ? 14.670 14.112 0.715 1.00 85.62 262 PHE A N 1
ATOM 2117 C CA . PHE A 1 262 ? 14.490 15.550 0.800 1.00 85.62 262 PHE A CA 1
ATOM 2118 C C . PHE A 1 262 ? 14.266 16.031 2.244 1.00 85.62 262 PHE A C 1
ATOM 2120 O O . PHE A 1 262 ? 13.478 15.461 3.000 1.00 85.62 262 PHE A O 1
ATOM 2127 N N . SER A 1 263 ? 14.969 17.091 2.633 1.00 79.31 263 SER A N 1
ATOM 2128 C CA . SER A 1 263 ? 14.972 17.652 3.984 1.00 79.31 263 SER A CA 1
ATOM 2129 C C . SER A 1 263 ? 15.285 19.156 3.978 1.00 79.31 263 SER A C 1
ATOM 2131 O O . SER A 1 263 ? 15.771 19.721 2.994 1.00 79.31 263 SER A O 1
ATOM 2133 N N . ASP A 1 264 ? 14.996 19.818 5.097 1.00 66.50 264 ASP A N 1
ATOM 2134 C CA . ASP A 1 264 ? 15.083 21.269 5.302 1.00 66.50 264 ASP A CA 1
ATOM 2135 C C . ASP A 1 264 ? 16.285 21.733 6.137 1.00 66.50 264 ASP A C 1
ATOM 2137 O O . ASP A 1 264 ? 16.474 22.938 6.322 1.00 66.50 264 ASP A O 1
ATOM 2141 N N . LYS A 1 265 ? 17.094 20.807 6.671 1.00 63.66 265 LYS A N 1
ATOM 2142 C CA . LYS A 1 265 ? 18.258 21.134 7.506 1.00 63.66 265 LYS A CA 1
ATOM 2143 C C . LYS A 1 265 ? 19.401 20.124 7.380 1.00 63.66 265 LYS A C 1
ATOM 2145 O O . LYS A 1 265 ? 19.207 18.925 7.187 1.00 63.66 265 LYS A O 1
ATOM 2150 N N . LYS A 1 266 ? 20.622 20.630 7.606 1.00 55.91 266 LYS A N 1
ATOM 2151 C CA . LYS A 1 266 ? 21.799 19.839 8.000 1.00 55.91 266 LYS A CA 1
ATOM 2152 C C . LYS A 1 266 ? 21.453 19.179 9.344 1.00 55.91 266 LYS A C 1
ATOM 2154 O O . LYS A 1 266 ? 21.244 19.897 10.313 1.00 55.91 266 LYS A O 1
ATOM 2159 N N . PHE A 1 267 ? 21.304 17.857 9.357 1.00 51.41 267 PHE A N 1
ATOM 2160 C CA . PHE A 1 267 ? 20.759 17.070 10.473 1.00 51.41 267 PHE A CA 1
ATOM 2161 C C . PHE A 1 267 ? 21.245 17.515 11.872 1.00 51.41 267 PHE A C 1
ATOM 2163 O O . PHE A 1 267 ? 22.450 17.564 12.120 1.00 51.41 267 PHE A O 1
ATOM 2170 N N . GLY A 1 268 ? 20.289 17.801 12.765 1.00 45.16 268 GLY A N 1
ATOM 2171 C CA . GLY A 1 268 ? 20.415 17.734 14.229 1.00 45.16 268 GLY A CA 1
ATOM 2172 C C . GLY A 1 268 ? 19.564 16.568 14.762 1.00 45.16 268 GLY A C 1
ATOM 2173 O O . GLY A 1 268 ? 18.908 15.902 13.965 1.00 45.16 268 GLY A O 1
ATOM 2174 N N . GLU A 1 269 ? 19.587 16.303 16.073 1.00 43.78 269 GLU A N 1
ATOM 2175 C CA . GLU A 1 269 ? 18.963 15.122 16.718 1.00 43.78 269 GLU A CA 1
ATOM 2176 C C . GLU A 1 269 ? 17.454 14.947 16.440 1.00 43.78 269 GLU A C 1
ATOM 2178 O O . GLU A 1 269 ? 16.939 13.832 16.511 1.00 43.78 269 GLU A O 1
ATOM 2183 N N . ASP A 1 270 ? 16.764 16.007 16.020 1.00 49.16 270 ASP A N 1
ATOM 2184 C CA . ASP A 1 270 ? 15.360 15.965 15.619 1.00 49.16 270 ASP A CA 1
ATOM 2185 C C . ASP A 1 270 ? 15.216 15.569 14.142 1.00 49.16 270 ASP A C 1
ATOM 2187 O O . ASP A 1 270 ? 15.233 16.402 13.229 1.00 49.16 270 ASP A O 1
ATOM 2191 N N . ILE A 1 271 ? 15.070 14.264 13.902 1.00 52.47 271 ILE A N 1
ATOM 2192 C CA . ILE A 1 271 ? 14.743 13.699 12.588 1.00 52.47 271 ILE A CA 1
ATOM 2193 C C . ILE A 1 271 ? 13.487 14.393 12.029 1.00 52.47 271 ILE A C 1
ATOM 2195 O O . ILE A 1 271 ? 12.464 14.495 12.708 1.00 52.47 271 ILE A O 1
ATOM 2199 N N . ALA A 1 272 ? 13.600 14.879 10.787 1.00 52.28 272 ALA A N 1
ATOM 2200 C CA . ALA A 1 272 ? 12.612 15.680 10.066 1.00 52.28 272 ALA A CA 1
ATOM 2201 C C . ALA A 1 272 ? 11.174 15.162 10.235 1.00 52.28 272 ALA A C 1
ATOM 2203 O O . ALA A 1 272 ? 10.910 13.977 10.047 1.00 52.28 272 ALA A O 1
ATOM 2204 N N . ALA A 1 273 ? 10.233 16.073 10.508 1.00 53.59 273 ALA A N 1
ATOM 2205 C CA . ALA A 1 273 ? 8.828 15.795 10.841 1.00 53.59 273 ALA A CA 1
ATOM 2206 C C . ALA A 1 273 ? 8.054 14.912 9.835 1.00 53.59 273 ALA A C 1
ATOM 2208 O O . ALA A 1 273 ? 6.949 14.469 10.131 1.00 53.59 273 ALA A O 1
ATOM 2209 N N . ASN A 1 274 ? 8.632 14.627 8.670 1.00 66.12 274 ASN A N 1
ATOM 2210 C CA . ASN A 1 274 ? 7.966 14.039 7.508 1.00 66.12 274 ASN A CA 1
ATOM 2211 C C . ASN A 1 274 ? 8.580 12.695 7.110 1.00 66.12 274 ASN A C 1
ATOM 2213 O O . ASN A 1 274 ? 8.187 12.102 6.114 1.00 66.12 274 ASN A O 1
ATOM 2217 N N . PHE A 1 275 ? 9.549 12.221 7.888 1.00 73.00 275 PHE A N 1
ATOM 2218 C CA . PHE A 1 275 ? 10.151 10.908 7.763 1.00 73.00 275 PHE A CA 1
ATOM 2219 C C . PHE A 1 275 ? 9.835 10.113 9.027 1.00 73.00 275 PHE A C 1
ATOM 2221 O O . PHE A 1 275 ? 10.014 10.610 10.140 1.00 73.00 275 PHE A O 1
ATOM 2228 N N . ALA A 1 276 ? 9.386 8.877 8.858 1.00 74.00 276 ALA A N 1
ATOM 2229 C CA . ALA A 1 276 ? 9.117 7.978 9.961 1.00 74.00 276 ALA A CA 1
ATOM 2230 C C . ALA A 1 276 ? 9.705 6.598 9.702 1.00 74.00 276 ALA A C 1
ATOM 2232 O O . ALA A 1 276 ? 9.446 5.964 8.677 1.00 74.00 276 ALA A O 1
ATOM 2233 N N . TRP A 1 277 ? 10.460 6.117 10.683 1.00 73.88 277 TRP A N 1
ATOM 2234 C CA . TRP A 1 277 ? 10.944 4.751 10.696 1.00 73.88 277 TRP A CA 1
ATOM 2235 C C . TRP A 1 277 ? 9.891 3.829 11.305 1.00 73.88 277 TRP A C 1
ATOM 2237 O O . TRP A 1 277 ? 9.436 4.047 12.431 1.00 73.88 277 TRP A O 1
ATOM 2247 N N . LEU A 1 278 ? 9.512 2.788 10.567 1.00 73.88 278 LEU A N 1
ATOM 2248 C CA . LEU A 1 278 ? 8.478 1.843 10.990 1.00 73.88 278 LEU A CA 1
ATOM 2249 C C . LEU A 1 278 ? 9.061 0.507 11.496 1.00 73.88 278 LEU A C 1
ATOM 2251 O O . LEU A 1 278 ? 8.347 -0.265 12.135 1.00 73.88 278 LEU A O 1
ATOM 2255 N N . GLY A 1 279 ? 10.359 0.252 11.276 1.00 60.44 279 GLY A N 1
ATOM 2256 C CA . GLY A 1 279 ? 11.017 -1.057 11.446 1.00 60.44 279 GLY A CA 1
ATOM 2257 C C . GLY A 1 279 ? 11.047 -1.673 12.854 1.00 60.44 279 GLY A C 1
ATOM 2258 O O . GLY A 1 279 ? 11.500 -2.794 13.007 1.00 60.44 279 GLY A O 1
ATOM 2259 N N . GLN A 1 280 ? 10.577 -0.981 13.897 1.00 57.69 280 GLN A N 1
ATOM 2260 C CA . GLN A 1 280 ? 10.419 -1.564 15.248 1.00 57.69 280 GLN A CA 1
ATOM 2261 C C . GLN A 1 280 ? 8.993 -2.041 15.549 1.00 57.69 280 GLN A C 1
ATOM 2263 O O . GLN A 1 280 ? 8.747 -2.623 16.602 1.00 57.69 280 GLN A O 1
ATOM 2268 N N . ARG A 1 281 ? 8.034 -1.659 14.705 1.00 64.12 281 ARG A N 1
ATOM 2269 C CA . ARG A 1 281 ? 6.611 -1.610 15.062 1.00 64.12 281 ARG A CA 1
ATOM 2270 C C . ARG A 1 281 ? 5.739 -2.348 14.063 1.00 64.12 281 ARG A C 1
ATOM 2272 O O . ARG A 1 281 ? 4.687 -2.849 14.434 1.00 64.12 281 ARG A O 1
ATOM 2279 N N . VAL A 1 282 ? 6.197 -2.443 12.824 1.00 65.06 282 VAL A N 1
ATOM 2280 C CA . VAL A 1 282 ? 5.644 -3.366 11.841 1.00 65.06 282 VAL A CA 1
ATOM 2281 C C . VAL A 1 282 ? 6.269 -4.743 12.073 1.00 65.06 282 VAL A C 1
ATOM 2283 O O . VAL A 1 282 ? 7.479 -4.802 12.307 1.00 65.06 282 VAL A O 1
ATOM 2286 N N . PRO A 1 283 ? 5.506 -5.845 11.993 1.00 62.78 283 PRO A N 1
ATOM 2287 C CA . PRO A 1 283 ? 6.103 -7.167 11.934 1.00 62.78 283 PRO A CA 1
ATOM 2288 C C . PRO A 1 283 ? 6.994 -7.246 10.689 1.00 62.78 283 PRO A C 1
ATOM 2290 O O . PRO A 1 283 ? 6.518 -7.222 9.558 1.00 62.78 283 PRO A O 1
ATOM 2293 N N . SER A 1 284 ? 8.304 -7.281 10.889 1.00 62.19 284 SER A N 1
ATOM 2294 C CA . SER A 1 284 ? 9.270 -7.484 9.820 1.00 62.19 284 SER A CA 1
ATOM 2295 C C . SER A 1 284 ? 10.127 -8.697 10.146 1.00 62.19 284 SER A C 1
ATOM 2297 O O . SER A 1 284 ? 10.353 -9.032 11.312 1.00 62.19 284 SER A O 1
ATOM 2299 N N . ASN A 1 285 ? 10.590 -9.396 9.113 1.00 69.19 285 ASN A N 1
ATOM 2300 C CA . ASN A 1 285 ? 11.708 -10.309 9.306 1.00 69.19 285 ASN A CA 1
ATOM 2301 C C . ASN A 1 285 ? 12.994 -9.484 9.504 1.00 69.19 285 ASN A C 1
ATOM 2303 O O . ASN A 1 285 ? 13.038 -8.295 9.184 1.00 69.19 285 ASN A O 1
ATOM 2307 N N . ASN A 1 286 ? 14.057 -10.105 10.019 1.00 71.56 286 ASN A N 1
ATOM 2308 C CA . ASN A 1 286 ? 15.342 -9.415 10.208 1.00 71.56 286 ASN A CA 1
ATOM 2309 C C . ASN A 1 286 ? 15.883 -8.784 8.907 1.00 71.56 286 ASN A C 1
ATOM 2311 O O . ASN A 1 286 ? 16.654 -7.832 8.978 1.00 71.56 286 ASN A O 1
ATOM 2315 N N . ASP A 1 287 ? 15.409 -9.267 7.755 1.00 83.44 287 ASP A N 1
ATOM 2316 C CA . ASP A 1 287 ? 15.833 -8.915 6.402 1.00 83.44 287 ASP A CA 1
ATOM 2317 C C . ASP A 1 287 ? 15.011 -7.769 5.767 1.00 83.44 287 ASP A C 1
ATOM 2319 O O . ASP A 1 287 ? 15.264 -7.420 4.609 1.00 83.44 287 ASP A O 1
ATOM 2323 N N . THR A 1 288 ? 14.028 -7.197 6.478 1.00 85.88 288 THR A N 1
ATOM 2324 C CA . THR A 1 288 ? 13.128 -6.153 5.960 1.00 85.88 288 THR A CA 1
ATOM 2325 C C . THR A 1 288 ? 12.903 -5.044 6.980 1.00 85.88 288 THR A C 1
ATOM 2327 O O . THR A 1 288 ? 12.735 -5.279 8.176 1.00 85.88 288 THR A O 1
ATOM 2330 N N . THR A 1 289 ? 12.842 -3.810 6.497 1.00 87.44 289 THR A N 1
ATOM 2331 C CA . THR A 1 289 ? 12.439 -2.646 7.278 1.00 87.44 289 THR A CA 1
ATOM 2332 C C . THR A 1 289 ? 11.684 -1.645 6.414 1.00 87.44 289 THR A C 1
ATOM 2334 O O . THR A 1 289 ? 11.805 -1.634 5.191 1.00 87.44 289 THR A O 1
ATOM 2337 N N . PHE A 1 290 ? 10.888 -0.799 7.058 1.00 87.31 290 PHE A N 1
ATOM 2338 C CA . PHE A 1 290 ? 9.932 0.078 6.404 1.00 87.31 290 PHE A CA 1
ATOM 2339 C C . PHE A 1 290 ? 10.171 1.542 6.763 1.00 87.31 290 PHE A C 1
ATOM 2341 O O . PHE A 1 290 ? 10.439 1.895 7.917 1.00 87.31 290 PHE A O 1
ATOM 2348 N N . ILE A 1 291 ? 10.018 2.396 5.757 1.00 86.94 291 ILE A N 1
ATOM 2349 C CA . ILE A 1 291 ? 10.091 3.850 5.849 1.00 86.94 291 ILE A CA 1
ATOM 2350 C C . ILE A 1 291 ? 8.755 4.416 5.377 1.00 86.94 291 ILE A C 1
ATOM 2352 O O . ILE A 1 291 ? 8.277 4.052 4.306 1.00 86.94 291 ILE A O 1
ATOM 2356 N N . ALA A 1 292 ? 8.192 5.354 6.134 1.00 86.19 292 ALA A N 1
ATOM 2357 C CA . ALA A 1 292 ? 7.140 6.235 5.645 1.00 86.19 292 ALA A CA 1
ATOM 2358 C C . ALA A 1 292 ? 7.706 7.639 5.415 1.00 86.19 292 ALA A C 1
ATOM 2360 O O . ALA A 1 292 ? 8.355 8.210 6.296 1.00 86.19 292 ALA A O 1
ATOM 2361 N N . VAL A 1 293 ? 7.439 8.199 4.240 1.00 83.62 293 VAL A N 1
ATOM 2362 C CA . VAL A 1 293 ? 7.738 9.590 3.895 1.00 83.62 293 VAL A CA 1
ATOM 2363 C C . VAL A 1 293 ? 6.417 10.291 3.617 1.00 83.62 293 VAL A C 1
ATOM 2365 O O . VAL A 1 293 ? 5.636 9.844 2.786 1.00 83.62 293 VAL A O 1
ATOM 2368 N N . ASN A 1 294 ? 6.162 11.385 4.320 1.00 78.75 294 ASN A N 1
ATOM 2369 C CA . ASN A 1 294 ? 4.927 12.152 4.247 1.00 78.75 294 ASN A CA 1
ATOM 2370 C C . ASN A 1 294 ? 5.176 13.573 3.734 1.00 78.75 294 ASN A C 1
ATOM 2372 O O . ASN A 1 294 ? 6.321 14.020 3.630 1.00 78.75 294 ASN A O 1
ATOM 2376 N N . TYR A 1 295 ? 4.103 14.310 3.433 1.00 70.69 295 TYR A N 1
ATOM 2377 C CA . TYR A 1 295 ? 4.231 15.750 3.215 1.00 70.69 295 TYR A CA 1
ATOM 2378 C C . TYR A 1 295 ? 4.773 16.435 4.455 1.00 70.69 295 TYR A C 1
ATOM 2380 O O . TYR A 1 295 ? 4.528 16.028 5.593 1.00 70.69 295 TYR A O 1
ATOM 2388 N N . ARG A 1 296 ? 5.373 17.595 4.213 1.00 65.62 296 ARG A N 1
ATOM 2389 C CA . ARG A 1 296 ? 5.606 18.613 5.232 1.00 65.62 296 ARG A CA 1
ATOM 2390 C C . ARG A 1 296 ? 4.296 19.332 5.568 1.00 65.62 296 ARG A C 1
ATOM 2392 O O . ARG A 1 296 ? 4.212 20.548 5.477 1.00 65.62 296 ARG A O 1
ATOM 2399 N N . ALA A 1 297 ? 3.245 18.570 5.886 1.00 51.47 297 ALA A N 1
ATOM 2400 C CA . ALA A 1 297 ? 1.849 19.013 5.844 1.00 51.47 297 ALA A CA 1
ATOM 2401 C C . ALA A 1 297 ? 1.551 20.224 6.742 1.00 51.47 297 ALA A C 1
ATOM 2403 O O . ALA A 1 297 ? 0.731 21.056 6.370 1.00 51.47 297 ALA A O 1
ATOM 2404 N N . HIS A 1 298 ? 2.269 20.409 7.859 1.00 50.62 298 HIS A N 1
ATOM 2405 C CA . HIS A 1 298 ? 2.117 21.619 8.679 1.00 50.62 298 HIS A CA 1
ATOM 2406 C C . HIS A 1 298 ? 2.590 22.914 7.992 1.00 50.62 298 HIS A C 1
ATOM 2408 O O . HIS A 1 298 ? 2.299 23.995 8.484 1.00 50.62 298 HIS A O 1
ATOM 2414 N N . ASN A 1 299 ? 3.295 22.814 6.864 1.00 50.69 299 ASN A N 1
ATOM 2415 C CA . ASN A 1 299 ? 3.968 23.929 6.211 1.00 50.69 299 ASN A CA 1
ATOM 2416 C C . ASN A 1 299 ? 3.524 24.172 4.757 1.00 50.69 299 ASN A C 1
ATOM 2418 O O . ASN A 1 299 ? 3.945 25.166 4.162 1.00 50.69 299 ASN A O 1
ATOM 2422 N N . LEU A 1 300 ? 2.715 23.288 4.159 1.00 57.97 300 LEU A N 1
ATOM 2423 C CA . LEU A 1 300 ? 2.291 23.447 2.761 1.00 57.97 300 LEU A CA 1
ATOM 2424 C C . LEU A 1 300 ? 1.498 24.747 2.572 1.00 57.97 300 LEU A C 1
ATOM 2426 O O . LEU A 1 300 ? 1.879 25.566 1.738 1.00 57.97 300 LEU A O 1
ATOM 2430 N N . THR A 1 301 ? 0.489 24.977 3.416 1.00 56.12 301 THR A N 1
ATOM 2431 C CA . THR A 1 301 ? -0.296 26.220 3.433 1.00 56.12 301 THR A CA 1
ATOM 2432 C C . THR A 1 301 ? 0.394 27.338 4.213 1.00 56.12 301 THR A C 1
ATOM 2434 O O . THR A 1 301 ? 0.440 28.472 3.746 1.00 56.12 301 THR A O 1
ATOM 2437 N N . ASP A 1 302 ? 0.977 27.025 5.373 1.00 56.09 302 ASP A N 1
ATOM 2438 C CA . ASP A 1 302 ? 1.434 28.048 6.327 1.00 56.09 302 ASP A CA 1
ATOM 2439 C C . ASP A 1 302 ? 2.802 28.653 5.957 1.00 56.09 302 ASP A C 1
ATOM 2441 O O . ASP A 1 302 ? 3.137 29.745 6.410 1.00 56.09 302 ASP A O 1
ATOM 2445 N N . ARG A 1 303 ? 3.602 27.961 5.131 1.00 63.12 303 ARG A N 1
ATOM 2446 C CA . ARG A 1 303 ? 4.962 28.379 4.727 1.00 63.12 303 ARG A CA 1
ATOM 2447 C C . ARG A 1 303 ? 5.209 28.294 3.219 1.00 63.12 303 ARG A C 1
ATOM 2449 O O . ARG A 1 303 ? 6.364 28.206 2.787 1.00 63.12 303 ARG A O 1
ATOM 2456 N N . ASN A 1 304 ? 4.142 28.275 2.417 1.00 68.19 304 ASN A N 1
ATOM 2457 C CA . ASN A 1 304 ? 4.218 28.242 0.952 1.00 68.19 304 ASN A CA 1
ATOM 2458 C C . ASN A 1 304 ? 5.092 27.083 0.407 1.00 68.19 304 ASN A C 1
ATOM 2460 O O . ASN A 1 304 ? 5.786 27.207 -0.612 1.00 68.19 304 ASN A O 1
ATOM 2464 N N . GLU A 1 305 ? 5.109 25.943 1.105 1.00 73.12 305 GLU A N 1
ATOM 2465 C CA . GLU A 1 305 ? 5.930 24.789 0.720 1.00 73.12 305 GLU A CA 1
ATOM 2466 C C . GLU A 1 305 ? 5.333 23.974 -0.435 1.00 73.12 305 GLU A C 1
ATOM 2468 O O 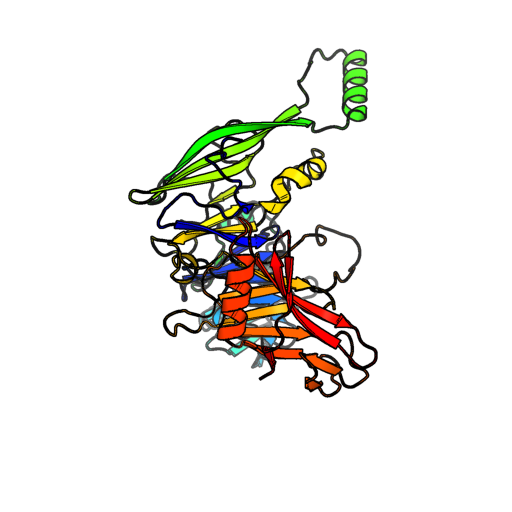. GLU A 1 305 ? 5.976 23.041 -0.913 1.00 73.12 305 GLU A O 1
ATOM 2473 N N . GLU A 1 306 ? 4.155 24.340 -0.950 1.00 74.62 306 GLU A N 1
ATOM 2474 C CA . GLU A 1 306 ? 3.624 23.787 -2.206 1.00 74.62 306 GLU A CA 1
ATOM 2475 C C . GLU A 1 306 ? 4.629 23.927 -3.361 1.00 74.62 306 GLU A C 1
ATOM 2477 O O . GLU A 1 306 ? 4.815 23.006 -4.155 1.00 74.62 306 GLU A O 1
ATOM 2482 N N . SER A 1 307 ? 5.371 25.040 -3.396 1.00 75.38 307 SER A N 1
ATOM 2483 C CA . SER A 1 307 ? 6.450 25.269 -4.369 1.00 75.38 307 SER A CA 1
ATOM 2484 C C . SER A 1 307 ? 7.597 24.251 -4.283 1.00 75.38 307 SER A C 1
ATOM 2486 O O . SER A 1 307 ? 8.394 24.135 -5.219 1.00 75.38 307 SER A O 1
ATOM 2488 N N . LEU A 1 308 ? 7.687 23.500 -3.180 1.00 77.50 308 LEU A N 1
ATOM 2489 C CA . LEU A 1 308 ? 8.699 22.474 -2.970 1.00 77.50 308 LEU A CA 1
ATOM 2490 C C . LEU A 1 308 ? 8.266 21.088 -3.452 1.00 77.50 308 LEU A C 1
ATOM 2492 O O . LEU A 1 308 ? 9.129 20.231 -3.639 1.00 77.50 308 LEU A O 1
ATOM 2496 N N . LEU A 1 309 ? 6.969 20.860 -3.675 1.00 78.81 309 LEU A N 1
ATOM 2497 C CA . LEU A 1 309 ? 6.436 19.556 -4.081 1.00 78.81 309 LEU A CA 1
ATOM 2498 C C . LEU A 1 309 ? 7.168 18.940 -5.283 1.00 78.81 309 LEU A C 1
ATOM 2500 O O . LEU A 1 309 ? 7.570 17.779 -5.173 1.00 78.81 309 LEU A O 1
ATOM 2504 N N . PRO A 1 310 ? 7.491 19.688 -6.363 1.00 81.88 310 PRO A N 1
ATOM 2505 C CA . PRO A 1 310 ? 8.192 19.117 -7.513 1.00 81.88 310 PRO A CA 1
ATOM 2506 C C . PRO A 1 310 ? 9.555 18.486 -7.188 1.00 81.88 310 PRO A C 1
ATOM 2508 O O . PRO A 1 310 ? 10.064 17.698 -7.984 1.00 81.88 310 PRO A O 1
ATOM 2511 N N . TYR A 1 311 ? 10.164 18.831 -6.046 1.00 80.12 311 TYR A N 1
ATOM 2512 C CA . TYR A 1 311 ? 11.452 18.278 -5.631 1.00 80.12 311 TYR A CA 1
ATOM 2513 C C . TYR A 1 311 ? 11.332 16.946 -4.891 1.00 80.12 311 TYR A C 1
ATOM 2515 O O . TYR A 1 311 ? 12.272 16.168 -4.964 1.00 80.12 311 TYR A O 1
ATOM 2523 N N . TYR A 1 312 ? 10.237 16.673 -4.176 1.00 81.06 312 TYR A N 1
ATOM 2524 C CA . TYR A 1 312 ? 10.188 15.526 -3.256 1.00 81.06 312 TYR A CA 1
ATOM 2525 C C . TYR A 1 312 ? 8.891 14.728 -3.273 1.00 81.06 312 TYR A C 1
ATOM 2527 O O . TYR A 1 312 ? 8.816 13.700 -2.610 1.00 81.06 312 TYR A O 1
ATOM 2535 N N . GLU A 1 313 ? 7.886 15.140 -4.044 1.00 82.69 313 GLU A N 1
ATOM 2536 C CA . GLU A 1 313 ? 6.607 14.431 -4.134 1.00 82.69 313 GLU A CA 1
ATOM 2537 C C . GLU A 1 313 ? 6.786 12.957 -4.526 1.00 82.69 313 GLU A C 1
ATOM 2539 O O . GLU A 1 313 ? 6.112 12.077 -3.999 1.00 82.69 313 GLU A O 1
ATOM 2544 N N . LYS A 1 314 ? 7.789 12.661 -5.360 1.00 84.50 314 LYS A N 1
ATOM 2545 C CA . LYS A 1 314 ? 8.146 11.286 -5.732 1.00 84.50 314 LYS A CA 1
ATOM 2546 C C . LYS A 1 314 ? 8.675 10.449 -4.568 1.00 84.50 314 LYS A C 1
ATOM 2548 O O . LYS A 1 314 ? 8.560 9.229 -4.627 1.00 84.50 314 LYS A O 1
ATOM 2553 N N . ASP A 1 315 ? 9.228 11.053 -3.520 1.00 85.19 315 ASP A N 1
ATOM 2554 C CA . ASP A 1 315 ? 9.692 10.328 -2.332 1.00 85.19 315 ASP A CA 1
ATOM 2555 C C . ASP A 1 315 ? 8.540 9.994 -1.370 1.00 85.19 315 ASP A C 1
ATOM 2557 O O . ASP A 1 315 ? 8.681 9.066 -0.576 1.00 85.19 315 ASP A O 1
ATOM 2561 N N . ILE A 1 316 ? 7.398 10.690 -1.452 1.00 83.56 316 ILE A N 1
ATOM 2562 C CA . ILE A 1 316 ? 6.256 10.541 -0.533 1.00 83.56 316 ILE A CA 1
ATOM 2563 C C . ILE A 1 316 ? 5.584 9.183 -0.731 1.00 83.56 316 ILE A C 1
ATOM 2565 O O . ILE A 1 316 ? 5.198 8.840 -1.852 1.00 83.56 316 ILE A O 1
ATOM 2569 N N . GLY A 1 317 ? 5.459 8.410 0.346 1.00 85.81 317 GLY A N 1
ATOM 2570 C CA . GLY A 1 317 ? 4.947 7.050 0.296 1.00 85.81 317 GLY A CA 1
ATOM 2571 C C . GLY A 1 317 ? 5.470 6.120 1.387 1.00 85.81 317 GLY A C 1
ATOM 2572 O O . GLY A 1 317 ? 6.209 6.527 2.287 1.00 85.81 317 GLY A O 1
ATOM 2573 N N . ILE A 1 318 ? 5.123 4.837 1.260 1.00 88.25 318 ILE A N 1
ATOM 2574 C CA . ILE A 1 318 ? 5.758 3.741 2.004 1.00 88.25 318 ILE A CA 1
ATOM 2575 C C . ILE A 1 318 ? 6.854 3.125 1.149 1.00 88.25 318 ILE A C 1
ATOM 2577 O O . ILE A 1 318 ? 6.629 2.783 -0.010 1.00 88.25 318 ILE A O 1
ATOM 2581 N N . HIS A 1 319 ? 8.020 2.915 1.749 1.00 89.44 319 HIS A N 1
ATOM 2582 C CA . HIS A 1 319 ? 9.146 2.203 1.159 1.00 89.44 319 HIS A CA 1
ATOM 2583 C C . HIS A 1 319 ? 9.540 1.025 2.042 1.00 89.44 319 HIS A C 1
ATOM 2585 O O . HIS A 1 319 ? 9.502 1.121 3.269 1.00 89.44 319 HIS A O 1
ATOM 2591 N N . ALA A 1 320 ? 9.960 -0.066 1.415 1.00 89.31 320 ALA A N 1
ATOM 2592 C CA . ALA A 1 320 ? 10.620 -1.184 2.064 1.00 89.31 320 ALA A CA 1
ATOM 2593 C C . ALA A 1 320 ? 12.094 -1.213 1.666 1.00 89.31 320 ALA A C 1
ATOM 2595 O O . ALA A 1 320 ? 12.441 -1.133 0.487 1.00 89.31 320 ALA A O 1
ATOM 2596 N N . ILE A 1 321 ? 12.958 -1.366 2.661 1.00 89.31 321 ILE A N 1
ATOM 2597 C CA . ILE A 1 321 ? 14.335 -1.796 2.474 1.00 89.31 321 ILE A CA 1
ATOM 2598 C C . ILE A 1 321 ? 14.352 -3.270 2.826 1.00 89.31 321 ILE A C 1
ATOM 2600 O O . ILE A 1 321 ? 14.092 -3.633 3.971 1.00 89.31 321 ILE A O 1
ATOM 2604 N N . ARG A 1 322 ? 14.602 -4.116 1.834 1.00 87.69 322 ARG A N 1
ATOM 2605 C CA . ARG A 1 322 ? 14.472 -5.563 1.986 1.00 87.69 322 ARG A CA 1
ATOM 2606 C C . ARG A 1 322 ? 15.567 -6.303 1.257 1.00 87.69 322 ARG A C 1
ATOM 2608 O O . ARG A 1 322 ? 16.187 -5.772 0.332 1.00 87.69 322 ARG A O 1
ATOM 2615 N N . LYS A 1 323 ? 15.786 -7.552 1.644 1.00 86.94 323 LYS A N 1
ATOM 2616 C CA . LYS A 1 323 ? 16.653 -8.452 0.891 1.00 86.94 323 LYS A CA 1
ATOM 2617 C C . LYS A 1 323 ? 16.113 -8.628 -0.523 1.00 86.94 323 LYS A C 1
ATOM 2619 O O . LYS A 1 323 ? 14.926 -8.873 -0.724 1.00 86.94 323 LYS A O 1
ATOM 2624 N N . LYS A 1 324 ? 17.001 -8.535 -1.510 1.00 84.06 324 LYS A N 1
ATOM 2625 C CA . LYS A 1 324 ? 16.684 -8.772 -2.915 1.00 84.06 324 LYS A CA 1
ATOM 2626 C C . LYS A 1 324 ? 16.027 -10.129 -3.052 1.00 84.06 324 LYS A C 1
ATOM 2628 O O . LYS A 1 324 ? 16.603 -11.153 -2.654 1.00 84.06 324 LYS A O 1
ATOM 2633 N N . THR A 1 325 ? 14.839 -10.112 -3.631 1.00 75.56 325 THR A N 1
ATOM 2634 C CA . THR A 1 325 ? 14.075 -11.311 -3.942 1.00 75.56 325 THR A CA 1
ATOM 2635 C C . THR A 1 325 ? 14.745 -12.063 -5.092 1.00 75.56 325 THR A C 1
ATOM 2637 O O . THR A 1 325 ? 15.565 -11.512 -5.835 1.00 75.56 325 THR A O 1
ATOM 2640 N N . ALA A 1 326 ? 14.405 -13.338 -5.277 1.00 72.81 326 ALA A N 1
ATOM 2641 C CA . ALA A 1 326 ? 14.871 -14.084 -6.446 1.00 72.81 326 ALA A CA 1
ATOM 2642 C C . ALA A 1 326 ? 14.475 -13.375 -7.764 1.00 72.81 326 ALA A C 1
ATOM 2644 O O . ALA A 1 326 ? 15.263 -13.353 -8.711 1.00 72.81 326 ALA A O 1
ATOM 2645 N N . HIS A 1 327 ? 13.350 -12.642 -7.769 1.00 69.56 327 HIS A N 1
ATOM 2646 C CA . HIS A 1 327 ? 12.909 -11.830 -8.905 1.00 69.56 327 HIS A CA 1
ATOM 2647 C C . HIS A 1 327 ? 13.886 -10.713 -9.310 1.00 69.56 327 HIS A C 1
ATOM 2649 O O . HIS A 1 327 ? 13.920 -10.356 -10.494 1.00 69.56 327 HIS A O 1
ATOM 2655 N N . SER A 1 328 ? 14.665 -10.162 -8.367 1.00 67.00 328 SER A N 1
ATOM 2656 C CA . SER A 1 328 ? 15.601 -9.046 -8.595 1.00 67.00 328 SER A CA 1
ATOM 2657 C C . SER A 1 328 ? 17.084 -9.451 -8.610 1.00 67.00 328 SER A C 1
ATOM 2659 O O . SER A 1 328 ? 17.947 -8.656 -9.022 1.00 67.00 328 SER A O 1
ATOM 2661 N N . ARG A 1 329 ? 17.394 -10.704 -8.235 1.00 65.38 329 ARG A N 1
ATOM 2662 C CA . ARG A 1 329 ? 18.754 -11.276 -8.262 1.00 65.38 329 ARG A CA 1
ATOM 2663 C C . ARG A 1 329 ? 19.209 -11.770 -9.630 1.00 65.38 329 ARG A C 1
ATOM 2665 O O . ARG A 1 329 ? 20.416 -11.802 -9.850 1.00 65.38 329 ARG A O 1
ATOM 2672 N N . ASN A 1 330 ? 18.307 -12.124 -10.547 1.00 57.72 330 ASN A N 1
ATOM 2673 C CA . ASN A 1 330 ? 18.722 -12.628 -11.860 1.00 57.72 330 ASN A CA 1
ATOM 2674 C C . ASN A 1 330 ? 19.456 -11.540 -12.667 1.00 57.72 330 ASN A C 1
ATOM 2676 O O . ASN A 1 330 ? 18.880 -10.520 -13.032 1.00 57.72 330 ASN A O 1
ATOM 2680 N N . LEU A 1 331 ? 20.758 -11.739 -12.893 1.00 54.06 331 LEU A N 1
ATOM 2681 C CA . LEU A 1 331 ? 21.678 -10.769 -13.511 1.00 54.06 331 LEU A CA 1
ATOM 2682 C C . LEU A 1 331 ? 21.694 -10.825 -15.049 1.00 54.06 331 LEU A C 1
ATOM 2684 O O . LEU A 1 331 ? 22.336 -9.986 -15.674 1.00 54.06 331 LEU A O 1
ATOM 2688 N N . SER A 1 332 ? 21.035 -11.811 -15.662 1.00 55.00 332 SER A N 1
ATOM 2689 C CA . SER A 1 332 ? 21.097 -12.069 -17.109 1.00 55.00 332 SER A CA 1
ATOM 2690 C C . SER A 1 332 ? 20.061 -11.301 -17.934 1.00 55.00 332 SER A C 1
ATOM 2692 O O . SER A 1 332 ? 20.168 -11.259 -19.158 1.00 55.00 332 SER A O 1
ATOM 2694 N N . SER A 1 333 ? 19.074 -10.681 -17.291 1.00 63.22 333 SER A N 1
ATOM 2695 C CA . SER A 1 333 ? 17.965 -9.986 -17.941 1.00 63.22 333 SER A CA 1
ATOM 2696 C C . SER A 1 333 ? 17.935 -8.503 -17.580 1.00 63.22 333 SER A C 1
ATOM 2698 O O . SER A 1 333 ? 18.297 -8.079 -16.479 1.00 63.22 333 SER A O 1
ATOM 2700 N N . ALA A 1 334 ? 17.503 -7.692 -18.544 1.00 78.62 334 ALA A N 1
ATOM 2701 C CA . ALA A 1 334 ? 17.314 -6.267 -18.339 1.00 78.62 334 ALA A CA 1
ATOM 2702 C C . ALA A 1 334 ? 16.201 -6.013 -17.311 1.00 78.62 334 ALA A C 1
ATOM 2704 O O . ALA A 1 334 ? 15.172 -6.691 -17.306 1.00 78.62 334 ALA A O 1
ATOM 2705 N N . ALA A 1 335 ? 16.424 -5.026 -16.443 1.00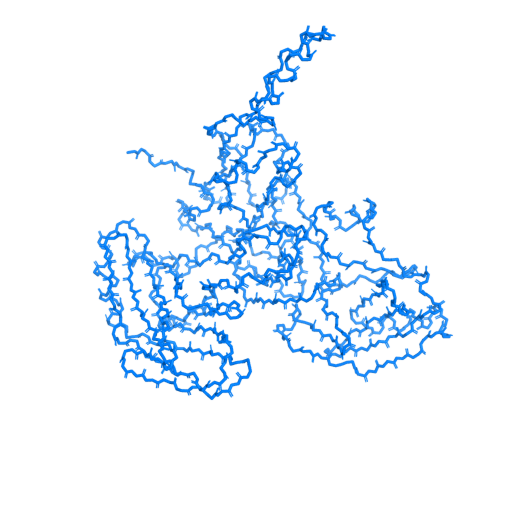 83.56 335 ALA A N 1
ATOM 2706 C CA . ALA A 1 335 ? 15.432 -4.606 -15.467 1.00 83.56 335 ALA A CA 1
ATOM 2707 C C . ALA A 1 335 ? 14.188 -4.062 -16.176 1.00 83.56 335 ALA A C 1
ATOM 2709 O O . ALA A 1 335 ? 14.301 -3.308 -17.151 1.00 83.56 335 ALA A O 1
ATOM 2710 N N . TRP A 1 336 ? 13.013 -4.421 -15.676 1.00 86.94 336 TRP A N 1
ATOM 2711 C CA . TRP A 1 336 ? 11.746 -4.037 -16.264 1.00 86.94 336 TRP A CA 1
ATOM 2712 C C . TRP A 1 336 ? 10.681 -3.720 -15.223 1.00 86.94 336 TRP A C 1
ATOM 2714 O O . TRP A 1 336 ? 10.771 -4.130 -14.071 1.00 86.94 336 TRP A O 1
ATOM 2724 N N . GLN A 1 337 ? 9.680 -2.960 -15.639 1.00 86.44 337 GLN A N 1
ATOM 2725 C CA . GLN A 1 337 ? 8.555 -2.547 -14.818 1.00 86.44 337 GLN A CA 1
ATOM 2726 C C . GLN A 1 337 ? 7.271 -2.683 -15.629 1.00 86.44 337 GLN A C 1
ATOM 2728 O O . GLN A 1 337 ? 7.260 -2.513 -16.851 1.00 86.44 337 GLN A O 1
ATOM 2733 N N . LEU A 1 338 ? 6.194 -3.038 -14.944 1.00 87.12 338 LEU A N 1
ATOM 2734 C CA . LEU A 1 338 ? 4.870 -3.112 -15.532 1.00 87.12 338 LEU A CA 1
ATOM 2735 C C . LEU A 1 338 ? 4.240 -1.715 -15.566 1.00 87.12 338 LEU A C 1
ATOM 2737 O O . LEU A 1 338 ? 4.364 -0.948 -14.616 1.00 87.12 338 LEU A O 1
ATOM 2741 N N . SER A 1 339 ? 3.566 -1.383 -16.660 1.00 86.31 339 SER A N 1
ATOM 2742 C CA . SER A 1 339 ? 2.840 -0.124 -16.819 1.00 86.31 339 SER A CA 1
ATOM 2743 C C . SER A 1 339 ? 1.525 -0.355 -17.551 1.00 86.31 339 SER A C 1
ATOM 2745 O O . SER A 1 339 ? 1.360 -1.336 -18.279 1.00 86.31 339 SER A O 1
ATOM 2747 N N . TYR A 1 340 ? 0.580 0.555 -17.351 1.00 86.50 340 TYR A N 1
ATOM 2748 C CA . TYR A 1 340 ? -0.697 0.554 -18.048 1.00 86.50 340 TYR A CA 1
ATOM 2749 C C . TYR A 1 340 ? -1.044 1.953 -18.522 1.00 86.50 340 TYR A C 1
ATOM 2751 O O . TYR A 1 340 ? -0.726 2.955 -17.876 1.00 86.50 340 TYR A O 1
ATOM 2759 N N . SER A 1 341 ? -1.719 2.028 -19.662 1.00 86.38 341 SER A N 1
ATOM 2760 C CA . SER A 1 341 ? -2.136 3.293 -20.255 1.00 86.38 341 SER A CA 1
ATOM 2761 C C . SER A 1 341 ? -3.406 3.137 -21.092 1.00 86.38 341 SER A C 1
ATOM 2763 O O . SER A 1 341 ? -3.804 2.030 -21.441 1.00 86.38 341 SER A O 1
ATOM 2765 N N . GLY A 1 342 ? -4.031 4.261 -21.449 1.00 86.56 342 GLY A N 1
ATOM 2766 C CA . GLY A 1 342 ? -5.215 4.282 -22.309 1.00 86.56 342 GLY A CA 1
ATOM 2767 C C . GLY A 1 342 ? -6.522 4.391 -21.522 1.00 86.56 342 GLY A C 1
ATOM 2768 O O . GLY A 1 342 ? -6.687 5.329 -20.737 1.00 86.56 342 GLY A O 1
ATOM 2769 N N . LEU A 1 343 ? -7.459 3.477 -21.774 1.00 85.12 343 LEU A N 1
ATOM 2770 C CA . LEU A 1 343 ? -8.817 3.497 -21.242 1.00 85.12 343 LEU A CA 1
ATOM 2771 C C . LEU A 1 343 ? -8.833 3.526 -19.713 1.00 85.12 343 LEU A C 1
ATOM 2773 O O . LEU A 1 343 ? -8.183 2.730 -19.034 1.00 85.12 343 LEU A O 1
ATOM 2777 N N . ARG A 1 344 ? -9.620 4.446 -19.157 1.00 78.88 344 ARG A N 1
ATOM 2778 C CA . ARG A 1 344 ? -9.781 4.557 -17.707 1.00 78.88 344 ARG A CA 1
ATOM 2779 C C . ARG A 1 344 ? -10.735 3.482 -17.205 1.00 78.88 344 ARG A C 1
ATOM 2781 O O . ARG A 1 344 ? -11.711 3.156 -17.871 1.00 78.88 344 ARG A O 1
ATOM 2788 N N . SER A 1 345 ? -10.447 2.972 -16.019 1.00 76.75 345 SER A N 1
ATOM 2789 C CA . SER A 1 345 ? -11.340 2.090 -15.274 1.00 76.75 345 SER A CA 1
ATOM 2790 C C . SER A 1 345 ? -12.173 2.909 -14.288 1.00 76.75 345 SER A C 1
ATOM 2792 O O . SER A 1 345 ? -11.747 3.985 -13.846 1.00 76.75 345 SER A O 1
ATOM 2794 N N . TYR A 1 346 ? -13.367 2.416 -13.953 1.00 71.75 346 TYR A N 1
ATOM 2795 C CA . TYR A 1 346 ? -14.157 2.976 -12.854 1.00 71.75 346 TYR A CA 1
ATOM 2796 C C . TYR A 1 346 ? -13.443 2.763 -11.511 1.00 71.75 346 TYR A C 1
ATOM 2798 O O . TYR A 1 346 ? -13.288 3.704 -10.735 1.00 71.75 346 TYR A O 1
ATOM 2806 N N . ASN A 1 347 ? -12.923 1.550 -11.305 1.00 73.00 347 ASN A N 1
ATOM 2807 C CA . ASN A 1 347 ? -12.107 1.166 -10.155 1.00 73.00 347 ASN A CA 1
ATOM 2808 C C . ASN A 1 347 ? -10.609 1.244 -10.477 1.00 73.00 347 ASN A C 1
ATOM 2810 O O . ASN A 1 347 ? -10.212 1.478 -11.618 1.00 73.00 347 ASN A O 1
ATOM 2814 N N . PHE A 1 348 ? -9.757 1.017 -9.482 1.00 73.94 348 PHE A N 1
ATOM 2815 C CA . PHE A 1 348 ? -8.328 0.814 -9.717 1.00 73.94 348 PHE A CA 1
ATOM 2816 C C . PHE A 1 348 ? -8.098 -0.367 -10.656 1.00 73.94 348 PHE A C 1
ATOM 2818 O O . PHE A 1 348 ? -8.751 -1.401 -10.524 1.00 73.94 348 PHE A O 1
ATOM 2825 N N . VAL A 1 349 ? -7.141 -0.222 -11.570 1.00 77.88 349 VAL A N 1
ATOM 2826 C CA . VAL A 1 349 ? -6.650 -1.361 -12.349 1.00 77.88 349 VAL A CA 1
ATOM 2827 C C . VAL A 1 349 ? -5.526 -1.993 -11.544 1.00 77.88 349 VAL A C 1
ATOM 2829 O O . VAL A 1 349 ? -4.546 -1.318 -11.224 1.00 77.88 349 VAL A O 1
ATOM 2832 N N . TRP A 1 350 ? -5.661 -3.267 -11.206 1.00 79.06 350 TRP A N 1
ATOM 2833 C CA . TRP A 1 350 ? -4.688 -4.007 -10.400 1.00 79.06 350 TRP A CA 1
ATOM 2834 C C . TRP A 1 350 ? -4.509 -5.412 -10.943 1.00 79.06 350 TRP A C 1
ATOM 2836 O O . TRP A 1 350 ? -5.254 -5.840 -11.817 1.00 79.06 350 TRP A O 1
ATOM 2846 N N . GLY A 1 351 ? -3.505 -6.132 -10.470 1.00 81.19 351 GLY A N 1
ATOM 2847 C CA . GLY A 1 351 ? -3.313 -7.509 -10.884 1.00 81.19 351 GLY A CA 1
ATOM 2848 C C . GLY A 1 351 ? -2.037 -8.118 -10.356 1.00 81.19 351 GLY A C 1
ATOM 2849 O O . GLY A 1 351 ? -1.418 -7.578 -9.446 1.00 81.19 351 GLY A O 1
ATOM 2850 N N . HIS A 1 352 ? -1.651 -9.257 -10.908 1.00 86.00 352 HIS A N 1
ATOM 2851 C CA . HIS A 1 352 ? -0.479 -9.985 -10.459 1.00 86.00 352 HIS A CA 1
ATOM 2852 C C . HIS A 1 352 ? 0.252 -10.644 -11.624 1.00 86.00 352 HIS A C 1
ATOM 2854 O O . HIS A 1 352 ? -0.342 -11.064 -12.617 1.00 86.00 352 HIS A O 1
ATOM 2860 N N . THR A 1 353 ? 1.568 -10.729 -11.487 1.00 87.12 353 THR A N 1
ATOM 2861 C CA . THR A 1 353 ? 2.459 -11.357 -12.458 1.00 87.12 353 THR A CA 1
ATOM 2862 C C . THR A 1 353 ? 2.872 -12.729 -11.954 1.00 87.12 353 THR A C 1
ATOM 2864 O O . THR A 1 353 ? 3.405 -12.839 -10.850 1.00 87.12 353 THR A O 1
ATOM 2867 N N . HIS A 1 354 ? 2.688 -13.752 -12.783 1.00 89.75 354 HIS A N 1
ATOM 2868 C CA . HIS A 1 354 ? 3.241 -15.087 -12.577 1.00 89.75 354 HIS A CA 1
ATOM 2869 C C . HIS A 1 354 ? 4.521 -15.270 -13.389 1.00 89.75 354 HIS A C 1
ATOM 2871 O O . HIS A 1 354 ? 4.675 -14.707 -14.476 1.00 89.75 354 HIS A O 1
ATOM 2877 N N . PHE A 1 355 ? 5.420 -16.117 -12.897 1.00 87.88 355 PHE A N 1
ATOM 2878 C CA . PHE A 1 355 ? 6.702 -16.412 -13.534 1.00 87.88 355 PHE A CA 1
ATOM 2879 C C . PHE A 1 355 ? 6.759 -17.863 -14.005 1.00 87.88 355 PHE A C 1
ATOM 2881 O O . PHE A 1 355 ? 5.957 -18.702 -13.604 1.00 87.88 355 PHE A O 1
ATOM 2888 N N . ALA A 1 356 ? 7.695 -18.148 -14.909 1.00 84.50 356 ALA A N 1
ATOM 2889 C CA . ALA A 1 356 ? 7.922 -19.510 -15.384 1.00 84.50 356 ALA A CA 1
ATOM 2890 C C . ALA A 1 356 ? 8.586 -20.395 -14.317 1.00 84.50 356 ALA A C 1
ATOM 2892 O O . ALA A 1 356 ? 8.394 -21.605 -14.321 1.00 84.50 356 ALA A O 1
ATOM 2893 N N . GLU A 1 357 ? 9.363 -19.791 -13.420 1.00 84.06 357 GLU A N 1
ATOM 2894 C CA . GLU A 1 357 ? 10.001 -20.481 -12.306 1.00 84.06 357 GLU A CA 1
ATOM 2895 C C . GLU A 1 357 ? 8.982 -20.682 -11.173 1.00 84.06 357 GLU A C 1
ATOM 2897 O O . GLU A 1 357 ? 8.505 -19.717 -10.587 1.00 84.06 357 GLU A O 1
ATOM 2902 N N . GLU A 1 358 ? 8.633 -21.934 -10.871 1.00 77.75 358 GLU A N 1
ATOM 2903 C CA . GLU A 1 358 ? 7.563 -22.277 -9.914 1.00 77.75 358 GLU A CA 1
ATOM 2904 C C . GLU A 1 358 ? 7.886 -21.910 -8.456 1.00 77.75 358 GLU A C 1
ATOM 2906 O O . GLU A 1 358 ? 6.988 -21.804 -7.626 1.00 77.75 358 GLU A O 1
ATOM 2911 N N . THR A 1 359 ? 9.163 -21.699 -8.134 1.00 79.25 359 THR A N 1
ATOM 2912 C CA . THR A 1 359 ? 9.619 -21.250 -6.808 1.00 79.25 359 THR A CA 1
ATOM 2913 C C . THR A 1 359 ? 9.349 -19.763 -6.567 1.00 79.25 359 THR A C 1
ATOM 2915 O O . THR A 1 359 ? 9.475 -19.291 -5.437 1.00 79.25 359 THR A O 1
ATOM 2918 N N . LEU A 1 360 ? 9.007 -19.014 -7.618 1.00 78.31 360 LEU A N 1
ATOM 2919 C CA . LEU A 1 360 ? 8.752 -17.585 -7.560 1.00 78.31 360 LEU A CA 1
ATOM 2920 C C . LEU A 1 360 ? 7.272 -17.315 -7.295 1.00 78.31 360 LEU A C 1
ATOM 2922 O O . LEU A 1 360 ? 6.408 -17.632 -8.114 1.00 78.31 360 LEU A O 1
ATOM 2926 N N . HIS A 1 361 ? 6.983 -16.676 -6.162 1.00 75.56 361 HIS A N 1
ATOM 2927 C CA . HIS A 1 361 ? 5.627 -16.255 -5.828 1.00 75.56 361 HIS A CA 1
ATOM 2928 C C . HIS A 1 361 ? 5.120 -15.165 -6.793 1.00 75.56 361 HIS A C 1
ATOM 2930 O O . HIS A 1 361 ? 5.919 -14.398 -7.340 1.00 75.56 361 HIS A O 1
ATOM 2936 N N . PRO A 1 362 ? 3.799 -15.070 -7.029 1.00 78.31 362 PRO A N 1
ATOM 2937 C CA . PRO A 1 362 ? 3.242 -13.985 -7.824 1.00 78.31 362 PRO A CA 1
ATOM 2938 C C . PRO A 1 362 ? 3.541 -12.620 -7.196 1.00 78.31 362 PRO A C 1
ATOM 2940 O O . PRO A 1 362 ? 3.454 -12.461 -5.980 1.00 78.31 362 PRO A O 1
ATOM 2943 N N . ILE A 1 363 ? 3.848 -11.625 -8.028 1.00 77.75 363 ILE A N 1
ATOM 2944 C CA . ILE A 1 363 ? 4.025 -10.238 -7.576 1.00 77.75 363 ILE A CA 1
ATOM 2945 C C . ILE A 1 363 ? 2.768 -9.444 -7.918 1.00 77.75 363 ILE A C 1
ATOM 2947 O O . ILE A 1 363 ? 2.287 -9.534 -9.045 1.00 77.75 363 ILE A O 1
ATOM 2951 N N . TYR A 1 364 ? 2.250 -8.663 -6.972 1.00 72.94 364 TYR A N 1
ATOM 2952 C CA . TYR A 1 364 ? 1.055 -7.836 -7.152 1.00 72.94 364 TYR A CA 1
ATOM 2953 C C . TYR A 1 364 ? 1.409 -6.430 -7.658 1.00 72.94 364 TYR A C 1
ATOM 2955 O O . TYR A 1 364 ? 2.425 -5.848 -7.277 1.00 72.94 364 TYR A O 1
ATOM 2963 N N . TYR A 1 365 ? 0.557 -5.889 -8.527 1.00 73.06 365 TYR A N 1
ATOM 2964 C CA . TYR A 1 365 ? 0.747 -4.632 -9.247 1.00 73.06 365 TYR A CA 1
ATOM 2965 C C . TYR A 1 365 ? -0.515 -3.793 -9.258 1.00 73.06 365 TYR A C 1
ATOM 2967 O O . TYR A 1 365 ? -1.635 -4.304 -9.289 1.00 73.06 365 TYR A O 1
ATOM 2975 N N . TRP A 1 366 ? -0.295 -2.488 -9.360 1.00 70.19 366 TRP A N 1
ATOM 2976 C CA . TRP A 1 366 ? -1.332 -1.503 -9.603 1.00 70.19 366 TRP A CA 1
ATOM 2977 C C . TRP A 1 366 ? -0.955 -0.740 -10.855 1.00 70.19 366 TRP A C 1
ATOM 2979 O O . TRP A 1 366 ? 0.141 -0.203 -10.994 1.00 70.19 366 TRP A O 1
ATOM 2989 N N . PHE A 1 367 ? -1.877 -0.767 -11.795 1.00 66.00 367 PHE A N 1
ATOM 2990 C CA . PHE A 1 367 ? -1.685 -0.338 -13.165 1.00 66.00 367 PHE A CA 1
ATOM 2991 C C . PHE A 1 367 ? -2.180 1.093 -13.365 1.00 66.00 367 PHE A C 1
ATOM 2993 O O . PHE A 1 367 ? -1.575 1.868 -14.106 1.00 66.00 367 PHE A O 1
ATOM 3000 N N . HIS A 1 368 ? -3.299 1.455 -12.728 1.00 65.50 368 HIS A N 1
ATOM 3001 C CA . HIS A 1 368 ? -3.931 2.751 -12.950 1.00 65.50 368 HIS A CA 1
ATOM 3002 C C . HIS A 1 368 ? -4.866 3.177 -11.817 1.00 65.50 368 HIS A C 1
ATOM 3004 O O . HIS A 1 368 ? -5.522 2.342 -11.189 1.00 65.50 368 HIS A O 1
ATOM 3010 N N . LYS A 1 369 ? -4.984 4.496 -11.624 1.00 58.97 369 LYS A N 1
ATOM 3011 C CA . LYS A 1 369 ? -5.964 5.110 -10.721 1.00 58.97 369 LYS A CA 1
ATOM 3012 C C . LYS A 1 369 ? -7.395 4.952 -11.247 1.00 58.97 369 LYS A C 1
ATOM 3014 O O . LYS A 1 369 ? -7.593 4.963 -12.466 1.00 58.97 369 LYS A O 1
ATOM 3019 N N . PRO A 1 370 ? -8.409 4.946 -10.368 1.00 56.06 370 PRO A N 1
ATOM 3020 C CA . PRO A 1 370 ? -9.764 5.258 -10.769 1.00 56.06 370 PRO A CA 1
ATOM 3021 C C . PRO A 1 370 ? -9.802 6.705 -11.261 1.00 56.06 370 PRO A C 1
ATOM 3023 O O . PRO A 1 370 ? -8.957 7.547 -10.928 1.00 56.06 370 PRO A O 1
ATOM 3026 N N . ARG A 1 371 ? -10.817 7.031 -12.052 1.00 52.06 371 ARG A N 1
ATOM 3027 C CA . ARG A 1 371 ? -11.100 8.426 -12.383 1.00 52.06 371 ARG A CA 1
ATOM 3028 C C . ARG A 1 371 ? -11.311 9.210 -11.081 1.00 52.06 371 ARG A C 1
ATOM 3030 O O . ARG A 1 371 ? -12.093 8.780 -10.242 1.00 52.06 371 ARG A O 1
ATOM 3037 N N . VAL A 1 372 ? -10.662 10.372 -10.939 1.00 52.66 372 VAL A N 1
ATOM 3038 C CA . VAL A 1 372 ? -10.955 11.304 -9.837 1.00 52.66 372 VAL A CA 1
ATOM 3039 C C . VAL A 1 372 ? -12.439 11.650 -9.920 1.00 52.66 372 VAL A C 1
ATOM 3041 O O . VAL A 1 372 ? -12.871 12.351 -10.840 1.00 52.66 372 VAL A O 1
ATOM 3044 N N . ILE A 1 373 ? -13.232 11.104 -9.001 1.00 48.72 373 ILE A N 1
ATOM 3045 C CA . ILE A 1 373 ? -14.596 11.562 -8.790 1.00 48.72 373 ILE A CA 1
ATOM 3046 C C . ILE A 1 373 ? -14.421 12.920 -8.130 1.00 48.72 373 ILE A C 1
ATOM 3048 O O . ILE A 1 373 ? -13.967 13.003 -6.992 1.00 48.72 373 ILE A O 1
ATOM 3052 N N . VAL A 1 374 ? -14.713 13.987 -8.870 1.00 41.31 374 VAL A N 1
ATOM 3053 C CA . VAL A 1 374 ? -14.738 15.347 -8.330 1.00 41.31 374 VAL A CA 1
ATOM 3054 C C . VAL A 1 374 ? -15.912 15.406 -7.350 1.00 41.31 374 VAL A C 1
ATOM 3056 O O . VAL A 1 374 ? -17.016 15.789 -7.721 1.00 41.31 374 VAL A O 1
ATOM 3059 N N . ARG A 1 375 ? -15.713 14.927 -6.119 1.00 38.62 375 ARG A N 1
ATOM 3060 C CA . ARG A 1 375 ? -16.576 15.288 -4.997 1.00 38.62 375 ARG A CA 1
ATOM 3061 C C . ARG A 1 375 ? -16.098 16.635 -4.480 1.00 38.62 375 ARG A C 1
ATOM 3063 O O . ARG A 1 375 ? -14.899 16.893 -4.406 1.00 38.62 375 ARG A O 1
ATOM 3070 N N . GLU A 1 376 ? -17.076 17.498 -4.251 1.00 34.59 376 GLU A N 1
ATOM 3071 C CA . GLU A 1 376 ? -16.925 18.915 -3.963 1.00 34.59 376 GLU A CA 1
ATOM 3072 C C . GLU A 1 376 ? -15.867 19.190 -2.890 1.00 34.59 376 GLU A C 1
ATOM 3074 O O . GLU A 1 376 ? -15.803 18.522 -1.863 1.00 34.59 376 GLU A O 1
ATOM 3079 N N . GLN A 1 377 ? -15.032 20.184 -3.204 1.00 39.78 377 GLN A N 1
ATOM 3080 C CA . GLN A 1 377 ? -14.337 21.100 -2.305 1.00 39.78 377 GLN A CA 1
ATOM 3081 C C . GLN A 1 377 ? -14.447 20.746 -0.815 1.00 39.78 377 GLN A C 1
ATOM 3083 O O . GLN A 1 377 ? -15.416 21.118 -0.162 1.00 39.78 377 GLN A O 1
ATOM 3088 N N . ASN A 1 378 ? -13.442 20.058 -0.273 1.00 38.31 378 ASN A N 1
ATOM 3089 C CA . ASN A 1 378 ? -12.661 20.502 0.887 1.00 38.31 378 ASN A CA 1
ATOM 3090 C C . ASN A 1 378 ? -11.766 19.356 1.386 1.00 38.31 378 ASN A C 1
ATOM 3092 O O . ASN A 1 378 ? -12.228 18.248 1.632 1.00 38.31 378 ASN A O 1
ATOM 3096 N N . TYR A 1 379 ? -10.483 19.685 1.558 1.00 39.91 379 TYR A N 1
ATOM 3097 C CA . TYR A 1 379 ? -9.400 18.881 2.137 1.00 39.91 379 TYR A CA 1
ATOM 3098 C C . TYR A 1 379 ? -8.848 17.720 1.283 1.00 39.91 379 TYR A C 1
ATOM 3100 O O . TYR A 1 379 ? -9.349 16.606 1.282 1.00 39.91 379 TYR A O 1
ATOM 3108 N N . TRP A 1 380 ? -7.714 17.996 0.626 1.00 46.66 380 TRP A N 1
ATOM 3109 C CA . TRP A 1 380 ? -6.622 17.039 0.365 1.00 46.66 380 TRP A CA 1
ATOM 3110 C C . TRP A 1 380 ? -6.891 15.789 -0.499 1.00 46.66 380 TRP A C 1
ATOM 3112 O O . TRP A 1 380 ? -6.034 14.916 -0.579 1.00 46.66 380 TRP A O 1
ATOM 3122 N N . THR A 1 381 ? -7.998 15.707 -1.238 1.00 40.31 381 THR A N 1
ATOM 3123 C CA . THR A 1 381 ? -8.331 14.536 -2.084 1.00 40.31 381 THR A CA 1
ATOM 3124 C C . THR A 1 381 ? -7.664 14.514 -3.471 1.00 40.31 381 THR A C 1
ATOM 3126 O O . THR A 1 381 ? -7.992 13.677 -4.311 1.00 40.31 381 THR A O 1
ATOM 3129 N N . GLY A 1 382 ? -6.713 15.412 -3.740 1.00 41.25 382 GLY A N 1
ATOM 3130 C CA . GLY A 1 382 ? -6.050 15.546 -5.045 1.00 41.25 382 GLY A CA 1
ATOM 3131 C C . GLY A 1 382 ? -4.774 14.721 -5.233 1.00 41.25 382 GLY A C 1
ATOM 3132 O O . GLY A 1 382 ? -4.008 15.024 -6.144 1.00 41.25 382 GLY A O 1
ATOM 3133 N N . LEU A 1 383 ? -4.494 13.745 -4.369 1.00 48.69 383 LEU A N 1
ATOM 3134 C CA . LEU A 1 383 ? -3.143 13.202 -4.227 1.00 48.69 383 LEU A CA 1
ATOM 3135 C C . LEU A 1 383 ? -2.961 11.856 -4.932 1.00 48.69 383 LEU A C 1
ATOM 3137 O O . LEU A 1 383 ? -3.867 11.030 -5.046 1.00 48.69 383 LEU A O 1
ATOM 3141 N N . ASP A 1 384 ? -1.779 11.709 -5.520 1.00 51.56 384 ASP A N 1
ATOM 3142 C CA . ASP A 1 384 ? -1.402 10.667 -6.463 1.00 51.56 384 ASP A CA 1
ATOM 3143 C C . ASP A 1 384 ? -1.143 9.324 -5.754 1.00 51.56 384 ASP A C 1
ATOM 3145 O O . ASP A 1 384 ? -0.006 8.893 -5.597 1.00 51.56 384 ASP A O 1
ATOM 3149 N N . ASN A 1 385 ? -2.213 8.680 -5.281 1.00 52.81 385 ASN A N 1
ATOM 3150 C CA . ASN A 1 385 ? -2.148 7.406 -4.561 1.00 52.81 385 ASN A CA 1
ATOM 3151 C C . ASN A 1 385 ? -1.950 6.246 -5.552 1.00 52.81 385 ASN A C 1
ATOM 3153 O O . ASN A 1 385 ? -2.899 5.556 -5.932 1.00 52.81 385 ASN A O 1
ATOM 3157 N N . GLN A 1 386 ? -0.727 6.090 -6.051 1.00 60.22 386 GLN A N 1
ATOM 3158 C CA . GLN A 1 386 ? -0.299 4.942 -6.853 1.00 60.22 386 GLN A CA 1
ATOM 3159 C C . GLN A 1 386 ? 0.327 3.865 -5.960 1.00 60.22 386 GLN A C 1
ATOM 3161 O O . GLN A 1 386 ? 0.683 4.103 -4.813 1.00 60.22 386 GLN A O 1
ATOM 3166 N N . ILE A 1 387 ? 0.448 2.651 -6.479 1.00 60.06 387 ILE A N 1
ATOM 3167 C CA . ILE A 1 387 ? 1.466 1.728 -5.990 1.00 60.06 387 ILE A CA 1
ATOM 3168 C C . ILE A 1 387 ? 2.526 1.678 -7.066 1.00 60.06 387 ILE A C 1
ATOM 3170 O O . ILE A 1 387 ? 2.237 1.401 -8.233 1.00 60.06 387 ILE A O 1
ATOM 3174 N N . SER A 1 388 ? 3.757 1.944 -6.658 1.00 65.00 388 SER A N 1
ATOM 3175 C CA . SER A 1 388 ? 4.902 1.853 -7.538 1.00 65.00 388 SER A CA 1
ATOM 3176 C C . SER A 1 388 ? 5.072 0.404 -7.978 1.00 65.00 388 SER A C 1
ATOM 3178 O O . SER A 1 388 ? 5.293 -0.494 -7.166 1.00 65.00 388 SER A O 1
ATOM 3180 N N . SER A 1 389 ? 4.963 0.162 -9.284 1.00 70.38 389 SER A N 1
ATOM 3181 C CA . SER A 1 389 ? 5.216 -1.166 -9.839 1.00 70.38 389 SER A CA 1
ATOM 3182 C C . SER A 1 389 ? 6.668 -1.566 -9.537 1.00 70.38 389 SER A C 1
ATOM 3184 O O . SER A 1 389 ? 7.575 -0.812 -9.900 1.00 70.38 389 SER A O 1
ATOM 3186 N N . PRO A 1 390 ? 6.938 -2.709 -8.885 1.00 70.06 390 PRO A N 1
ATOM 3187 C CA . PRO A 1 390 ? 8.305 -3.101 -8.570 1.00 70.06 390 PRO A CA 1
ATOM 3188 C C . PRO A 1 390 ? 9.131 -3.299 -9.842 1.00 70.06 390 PRO A C 1
ATOM 3190 O O . PRO A 1 390 ? 8.637 -3.788 -10.862 1.00 70.06 390 PRO A O 1
ATOM 3193 N N . ILE A 1 391 ? 10.413 -2.942 -9.760 1.00 77.62 391 ILE A N 1
ATOM 3194 C CA . ILE A 1 391 ? 11.383 -3.217 -10.817 1.00 77.62 391 ILE A CA 1
ATOM 3195 C C . ILE A 1 391 ? 11.799 -4.682 -10.708 1.00 77.62 391 ILE A C 1
ATOM 3197 O O . ILE A 1 391 ? 12.409 -5.103 -9.725 1.00 77.62 391 ILE A O 1
ATOM 3201 N N . LEU A 1 392 ? 11.491 -5.458 -11.737 1.00 82.75 392 LEU A N 1
ATOM 3202 C CA . LEU A 1 392 ? 11.809 -6.871 -11.827 1.00 82.75 392 LEU A CA 1
ATOM 3203 C C . LEU A 1 392 ? 12.946 -7.134 -12.801 1.00 82.75 392 LEU A C 1
ATOM 3205 O O . LEU A 1 392 ? 13.242 -6.330 -13.678 1.00 82.75 392 LEU A O 1
ATOM 3209 N N . LYS A 1 393 ? 13.563 -8.308 -12.682 1.00 81.69 393 LYS A N 1
ATOM 3210 C CA . LYS A 1 393 ? 14.460 -8.835 -13.717 1.00 81.69 393 LYS A CA 1
ATOM 3211 C C . LYS A 1 393 ? 13.955 -10.145 -14.298 1.00 81.69 393 LYS A C 1
ATOM 3213 O O . LYS A 1 393 ? 14.278 -10.469 -15.432 1.00 81.69 393 LYS A O 1
ATOM 3218 N N . THR A 1 394 ? 13.127 -10.893 -13.581 1.00 85.25 394 THR A N 1
ATOM 3219 C CA . THR A 1 394 ? 12.611 -12.167 -14.103 1.00 85.25 394 THR A CA 1
ATOM 3220 C C . THR A 1 394 ? 11.517 -11.935 -15.140 1.00 85.25 394 THR A C 1
ATOM 3222 O O . THR A 1 394 ? 10.634 -11.112 -14.923 1.00 85.25 394 THR A O 1
ATOM 3225 N N . ILE A 1 395 ? 11.585 -12.639 -16.270 1.00 87.94 395 ILE A N 1
ATOM 3226 C CA . ILE A 1 395 ? 10.614 -12.529 -17.365 1.00 87.94 395 ILE A CA 1
ATOM 3227 C C . ILE A 1 395 ? 9.266 -13.128 -16.921 1.00 87.94 395 ILE A C 1
ATOM 3229 O O . ILE A 1 395 ? 9.254 -14.245 -16.394 1.00 87.94 395 ILE A O 1
ATOM 3233 N N . PRO A 1 396 ? 8.137 -12.423 -17.116 1.00 91.00 396 PRO A N 1
ATOM 3234 C CA . PRO A 1 396 ? 6.828 -12.920 -16.715 1.00 91.00 396 PRO A CA 1
ATOM 3235 C C . PRO A 1 396 ? 6.347 -14.047 -17.637 1.00 91.00 396 PRO A C 1
ATOM 3237 O O . PRO A 1 396 ? 6.609 -14.042 -18.837 1.00 91.00 396 PRO A O 1
ATOM 3240 N N . LYS A 1 397 ? 5.611 -15.006 -17.071 1.00 92.94 397 LYS A N 1
ATOM 3241 C CA . LYS A 1 397 ? 4.871 -16.043 -17.809 1.00 92.94 397 LYS A CA 1
ATOM 3242 C C . LYS A 1 397 ? 3.465 -15.562 -18.150 1.00 92.94 397 LYS A C 1
ATOM 3244 O O . LYS A 1 397 ? 3.012 -15.724 -19.280 1.00 92.94 397 LYS A O 1
ATOM 3249 N N . SER A 1 398 ? 2.791 -14.962 -17.175 1.00 93.75 398 SER A N 1
ATOM 3250 C CA . SER A 1 398 ? 1.472 -14.376 -17.371 1.00 93.75 398 SER A CA 1
ATOM 3251 C C . SER A 1 398 ? 1.250 -13.181 -16.455 1.00 93.75 398 SER A C 1
ATOM 3253 O O . SER A 1 398 ? 1.918 -13.025 -15.430 1.00 93.75 398 SER A O 1
ATOM 3255 N N . ILE A 1 399 ? 0.316 -12.323 -16.847 1.00 92.31 399 ILE A N 1
ATOM 3256 C CA . ILE A 1 399 ? -0.167 -11.203 -16.046 1.00 92.31 399 ILE A CA 1
ATOM 3257 C C . ILE A 1 399 ? -1.677 -11.314 -15.977 1.00 92.31 399 ILE A C 1
ATOM 3259 O O . ILE A 1 399 ? -2.348 -11.242 -17.002 1.00 92.31 399 ILE A O 1
ATOM 3263 N N . THR A 1 400 ? -2.208 -11.445 -14.771 1.00 90.31 400 THR A N 1
ATOM 3264 C CA . THR A 1 400 ? -3.633 -11.240 -14.536 1.00 90.31 400 THR A CA 1
ATOM 3265 C C . THR A 1 400 ? -3.845 -9.778 -14.208 1.00 90.31 400 THR A C 1
ATOM 3267 O O . THR A 1 400 ? -3.138 -9.269 -13.345 1.00 90.31 400 THR A O 1
ATOM 3270 N N . PHE A 1 401 ? -4.789 -9.101 -14.855 1.00 87.69 401 PHE A N 1
ATOM 3271 C CA . PHE A 1 401 ? -5.210 -7.761 -14.455 1.00 87.69 401 PHE A CA 1
ATOM 3272 C C . PHE A 1 401 ? -6.735 -7.648 -14.395 1.00 87.69 401 PHE A C 1
ATOM 3274 O O . PHE A 1 401 ? -7.457 -8.297 -15.149 1.00 87.69 401 PHE A O 1
ATOM 3281 N N . HIS A 1 402 ? -7.199 -6.821 -13.468 1.00 86.06 402 HIS A N 1
ATOM 3282 C CA . HIS A 1 402 ? -8.589 -6.507 -13.185 1.00 86.06 402 HIS A CA 1
ATOM 3283 C C . HIS A 1 402 ? -8.876 -5.091 -13.670 1.00 86.06 402 HIS A C 1
ATOM 3285 O O . HIS A 1 402 ? -8.154 -4.151 -13.329 1.00 86.06 402 HIS A O 1
ATOM 3291 N N . TRP A 1 403 ? -9.929 -4.937 -14.461 1.00 85.50 403 TRP A N 1
ATOM 3292 C CA . TRP A 1 403 ? -10.382 -3.666 -15.011 1.00 85.50 403 TRP A CA 1
ATOM 3293 C C . TRP A 1 403 ? -11.907 -3.580 -14.937 1.00 85.50 403 TRP A C 1
ATOM 3295 O O . TRP A 1 403 ? -12.594 -4.563 -15.191 1.00 85.50 403 TRP A O 1
ATOM 3305 N N . THR A 1 404 ? -12.459 -2.411 -14.610 1.00 81.19 404 THR A N 1
ATOM 3306 C CA . THR A 1 404 ? -13.913 -2.214 -14.506 1.00 81.19 404 THR A CA 1
ATOM 3307 C C . THR A 1 404 ? -14.393 -1.192 -15.528 1.00 81.19 404 THR A C 1
ATOM 3309 O O . THR A 1 404 ? -13.908 -0.056 -15.564 1.00 81.19 404 THR A O 1
ATOM 3312 N N . ALA A 1 405 ? -15.385 -1.578 -16.330 1.00 74.69 405 ALA A N 1
ATOM 3313 C CA . ALA A 1 405 ? -15.918 -0.748 -17.402 1.00 74.69 405 ALA A CA 1
ATOM 3314 C C . ALA A 1 405 ? -16.760 0.430 -16.894 1.00 74.69 405 ALA A C 1
ATOM 3316 O O . ALA A 1 405 ? -17.536 0.315 -15.947 1.00 74.69 405 ALA A O 1
ATOM 3317 N N . PHE A 1 406 ? -16.669 1.567 -17.588 1.00 65.75 406 PHE A N 1
ATOM 3318 C CA . PHE A 1 406 ? -17.509 2.736 -17.336 1.00 65.75 406 PHE A CA 1
ATOM 3319 C C . PHE A 1 406 ? -18.821 2.595 -18.121 1.00 65.75 406 PHE A C 1
ATOM 3321 O O . PHE A 1 406 ? -18.921 3.083 -19.240 1.00 65.75 406 PHE A O 1
ATOM 3328 N N . ARG A 1 407 ? -19.822 1.934 -17.526 1.00 64.12 407 ARG A N 1
ATOM 3329 C CA . ARG A 1 407 ? -21.184 1.767 -18.079 1.00 64.12 407 ARG A CA 1
ATOM 3330 C C . ARG A 1 407 ? -21.262 0.986 -19.403 1.00 64.12 407 ARG A C 1
ATOM 3332 O O . ARG A 1 407 ? -21.417 1.587 -20.463 1.00 64.12 407 ARG A O 1
ATOM 3339 N N . PRO A 1 408 ? -21.288 -0.350 -19.360 1.00 60.00 408 PRO A N 1
ATOM 3340 C CA . PRO A 1 408 ? -21.753 -1.146 -20.483 1.00 60.00 408 PRO A CA 1
ATOM 3341 C C . PRO A 1 408 ? -23.287 -1.098 -20.505 1.00 60.00 408 PRO A C 1
ATOM 3343 O O . PRO A 1 408 ? -23.972 -1.973 -19.983 1.00 60.00 408 PRO A O 1
ATOM 3346 N N . ASP A 1 409 ? -23.855 -0.053 -21.105 1.00 64.75 409 ASP A N 1
ATOM 3347 C CA . ASP A 1 409 ? -25.225 -0.120 -21.643 1.00 64.75 409 ASP A CA 1
ATOM 3348 C C . ASP A 1 409 ? -25.321 -1.101 -22.833 1.00 64.75 409 ASP A C 1
ATOM 3350 O O . ASP A 1 409 ? -26.408 -1.444 -23.299 1.00 64.75 409 ASP A O 1
ATOM 3354 N N . SER A 1 410 ? -24.169 -1.597 -23.283 1.00 70.06 410 SER A N 1
ATOM 3355 C CA . SER A 1 410 ? -23.962 -2.571 -24.343 1.00 70.06 410 SER A CA 1
ATOM 3356 C C . SER A 1 410 ? -22.915 -3.617 -23.932 1.00 70.06 410 SER A C 1
ATOM 3358 O O . SER A 1 410 ? -22.184 -3.452 -22.956 1.00 70.06 410 SER A O 1
ATOM 3360 N N . SER A 1 411 ? -22.856 -4.738 -24.657 1.00 79.50 411 SER A N 1
ATOM 3361 C CA . SER A 1 411 ? -21.798 -5.738 -24.475 1.00 79.50 411 SER A CA 1
ATOM 3362 C C . SER A 1 411 ? -20.425 -5.109 -24.707 1.00 79.50 411 SER A C 1
ATOM 3364 O O . SER A 1 411 ? -20.222 -4.448 -25.725 1.00 79.50 411 SER A O 1
ATOM 3366 N N . PHE A 1 412 ? -19.469 -5.369 -23.820 1.00 84.50 412 PHE A N 1
ATOM 3367 C CA . PHE A 1 412 ? -18.096 -4.903 -23.987 1.00 84.50 412 PHE A CA 1
ATOM 3368 C C . PHE A 1 412 ? -17.286 -5.971 -24.717 1.00 84.50 412 PHE A C 1
ATOM 3370 O O . PHE A 1 412 ? -17.181 -7.103 -24.246 1.00 84.50 412 PHE A O 1
ATOM 3377 N N . ARG A 1 413 ? -16.704 -5.640 -25.869 1.00 88.56 413 ARG A N 1
ATOM 3378 C CA . ARG A 1 413 ? -15.772 -6.531 -26.568 1.00 88.56 413 ARG A CA 1
ATOM 3379 C C . ARG A 1 413 ? -14.346 -6.043 -26.346 1.00 88.56 413 ARG A C 1
ATOM 3381 O O . ARG A 1 413 ? -14.034 -4.900 -26.660 1.00 88.56 413 ARG A O 1
ATOM 3388 N N . LEU A 1 414 ? -13.482 -6.926 -25.856 1.00 89.75 414 LEU A N 1
ATOM 3389 C CA . LEU A 1 414 ? -12.044 -6.694 -25.792 1.00 89.75 414 LEU A CA 1
ATOM 3390 C C . LEU A 1 414 ? -11.354 -7.465 -26.915 1.00 89.75 414 LEU A C 1
ATOM 3392 O O . LEU A 1 414 ? -11.540 -8.675 -27.011 1.00 89.75 414 LEU A O 1
ATOM 3396 N N . MET A 1 415 ? -10.536 -6.797 -27.725 1.00 91.50 415 MET A N 1
ATOM 3397 C CA . MET A 1 415 ? -9.645 -7.465 -28.674 1.00 91.50 415 MET A CA 1
ATOM 3398 C C . MET A 1 415 ? -8.199 -7.493 -28.189 1.00 91.50 415 MET A C 1
ATOM 3400 O O . MET A 1 415 ? -7.698 -6.500 -27.676 1.00 91.50 415 MET A O 1
ATOM 3404 N N . LEU A 1 416 ? -7.515 -8.607 -28.435 1.00 91.69 416 LEU A N 1
ATOM 3405 C CA . LEU A 1 416 ? -6.069 -8.757 -28.306 1.00 91.69 416 LEU A CA 1
ATOM 3406 C C . LEU A 1 416 ? -5.550 -9.540 -29.514 1.00 91.69 416 LEU A C 1
ATOM 3408 O O . LEU A 1 416 ? -5.983 -10.669 -29.747 1.00 91.69 416 LEU A O 1
ATOM 3412 N N . ASN A 1 417 ? -4.619 -8.958 -30.275 1.00 86.88 417 ASN A N 1
ATOM 3413 C CA . ASN A 1 417 ? -3.956 -9.621 -31.408 1.00 86.88 417 ASN A CA 1
ATOM 3414 C C . ASN A 1 417 ? -4.949 -10.281 -32.392 1.00 86.88 417 ASN A C 1
ATOM 3416 O O . ASN A 1 417 ? -4.778 -11.424 -32.816 1.00 86.88 417 ASN A O 1
ATOM 3420 N N . GLY A 1 418 ? -6.038 -9.571 -32.715 1.00 82.19 418 GLY A N 1
ATOM 3421 C CA . GLY A 1 418 ? -7.087 -10.045 -33.627 1.00 82.19 418 GLY A CA 1
ATOM 3422 C C . GLY A 1 418 ? -8.068 -11.071 -33.041 1.00 82.19 418 GLY A C 1
ATOM 3423 O O . GLY A 1 418 ? -8.975 -11.497 -33.751 1.00 82.19 418 GLY A O 1
ATOM 3424 N N . ARG A 1 419 ? -7.920 -11.462 -31.770 1.00 86.88 419 ARG A N 1
ATOM 3425 C CA . ARG A 1 419 ? -8.870 -12.319 -31.042 1.00 86.88 419 ARG A CA 1
ATOM 3426 C C . ARG A 1 419 ? -9.762 -11.460 -30.167 1.00 86.88 419 ARG A C 1
ATOM 3428 O O . ARG A 1 419 ? -9.258 -10.539 -29.532 1.00 86.88 419 ARG A O 1
ATOM 3435 N N . ASP A 1 420 ? -11.050 -11.764 -30.102 1.00 88.06 420 ASP A N 1
ATOM 3436 C CA . ASP A 1 420 ? -11.989 -11.046 -29.252 1.00 88.06 420 ASP A CA 1
ATOM 3437 C C . ASP A 1 420 ? -12.489 -11.893 -28.074 1.00 88.06 420 ASP A C 1
ATOM 3439 O O . ASP A 1 420 ? -12.690 -13.101 -28.180 1.00 88.06 420 ASP A O 1
ATOM 3443 N N . LYS A 1 421 ? -12.712 -11.234 -26.936 1.00 88.19 421 LYS A N 1
ATOM 3444 C CA . LYS A 1 421 ? -13.471 -11.759 -25.799 1.00 88.19 421 LYS A CA 1
ATOM 3445 C C . LYS A 1 421 ? -14.637 -10.810 -25.557 1.00 88.19 421 LYS A C 1
ATOM 3447 O O . LYS A 1 421 ? -14.443 -9.606 -25.381 1.00 88.19 421 LYS A O 1
ATOM 3452 N N . VAL A 1 422 ? -15.854 -11.341 -25.628 1.00 87.50 422 VAL A N 1
ATOM 3453 C CA . VAL A 1 422 ? -17.087 -10.565 -25.457 1.00 87.50 422 VAL A CA 1
ATOM 3454 C C . VAL A 1 422 ? -17.607 -10.775 -24.047 1.00 87.50 422 VAL A C 1
ATOM 3456 O O . VAL A 1 422 ? -17.812 -11.907 -23.613 1.00 87.50 422 VAL A O 1
ATOM 3459 N N . PHE A 1 423 ? -17.845 -9.671 -23.355 1.00 85.75 423 PHE A N 1
ATOM 3460 C CA . PHE A 1 423 ? -18.394 -9.640 -22.014 1.00 85.75 423 PHE A CA 1
ATOM 3461 C C . PHE A 1 423 ? -19.850 -9.167 -22.072 1.00 85.75 423 PHE A C 1
ATOM 3463 O O . PHE A 1 423 ? -20.153 -8.187 -22.768 1.00 85.75 423 PHE A O 1
ATOM 3470 N N . PRO A 1 424 ? -20.770 -9.852 -21.372 1.00 82.75 424 PRO A N 1
ATOM 3471 C CA . PRO A 1 424 ? -22.167 -9.448 -21.342 1.00 82.75 424 PRO A CA 1
ATOM 3472 C C . PRO A 1 424 ? -22.317 -8.073 -20.686 1.00 82.75 424 PRO A C 1
ATOM 3474 O O . PRO A 1 424 ? -21.522 -7.683 -19.829 1.00 82.75 424 PRO A O 1
ATOM 3477 N N . ALA A 1 425 ? -23.355 -7.340 -21.088 1.00 76.69 425 ALA A N 1
ATOM 3478 C CA . ALA A 1 425 ? -23.682 -6.066 -20.466 1.00 76.69 425 ALA A CA 1
ATOM 3479 C C . ALA A 1 425 ? -24.024 -6.284 -18.984 1.00 76.69 425 ALA A C 1
ATOM 3481 O O . ALA A 1 425 ? -24.882 -7.098 -18.643 1.00 76.69 425 ALA A O 1
ATOM 3482 N N . SER A 1 426 ? -23.350 -5.546 -18.112 1.00 77.94 426 SER A N 1
ATOM 3483 C CA . SER A 1 426 ? -23.604 -5.504 -16.675 1.00 77.94 426 SER A CA 1
ATOM 3484 C C . SER A 1 426 ? -23.387 -4.076 -16.215 1.00 77.94 426 SER A C 1
ATOM 3486 O O . SER A 1 426 ? -22.500 -3.405 -16.728 1.00 77.94 426 SER A O 1
ATOM 3488 N N . ARG A 1 427 ? -24.166 -3.596 -15.245 1.00 69.00 427 ARG A N 1
ATOM 3489 C CA . ARG A 1 427 ? -24.024 -2.226 -14.726 1.00 69.00 427 ARG A CA 1
ATOM 3490 C C . ARG A 1 427 ? -22.597 -1.941 -14.244 1.00 69.00 427 ARG A C 1
ATOM 3492 O O . ARG A 1 427 ? -22.090 -0.849 -14.488 1.00 69.00 427 ARG A O 1
ATOM 3499 N N . ASP A 1 428 ? -21.971 -2.964 -13.669 1.00 70.56 428 ASP A N 1
ATOM 3500 C CA . ASP A 1 428 ? -20.635 -2.946 -13.085 1.00 70.56 428 ASP A CA 1
ATOM 3501 C C . ASP A 1 428 ? -19.816 -4.103 -13.673 1.00 70.56 428 ASP A C 1
ATOM 3503 O O . ASP A 1 428 ? -19.477 -5.067 -12.990 1.00 70.56 428 ASP A O 1
ATOM 3507 N N . LEU A 1 429 ? -19.565 -4.070 -14.987 1.00 79.19 429 LEU A N 1
ATOM 3508 C CA . LEU A 1 429 ? -18.751 -5.106 -15.620 1.00 79.19 429 LEU A CA 1
ATOM 3509 C C . LEU A 1 429 ? -17.312 -5.048 -15.088 1.00 79.19 429 LEU A C 1
ATOM 3511 O O . LEU A 1 429 ? -16.525 -4.178 -15.474 1.00 79.19 429 LEU A O 1
ATOM 3515 N N . GLU A 1 430 ? -16.978 -6.016 -14.241 1.00 82.06 430 GLU A N 1
ATOM 3516 C CA . GLU A 1 430 ? -15.615 -6.333 -13.845 1.00 82.06 430 GLU A CA 1
ATOM 3517 C C . GLU A 1 430 ? -15.017 -7.362 -14.808 1.00 82.06 430 GLU A C 1
ATOM 3519 O O . GLU A 1 430 ? -15.583 -8.423 -15.074 1.00 82.06 430 GLU A O 1
ATOM 3524 N N . VAL A 1 431 ? -13.858 -7.018 -15.354 1.00 82.06 431 VAL A N 1
ATOM 3525 C CA . VAL A 1 431 ? -13.103 -7.817 -16.306 1.00 82.06 431 VAL A CA 1
ATOM 3526 C C . VAL A 1 431 ? -11.803 -8.231 -15.630 1.00 82.06 431 VAL A C 1
ATOM 3528 O O . VAL A 1 431 ? -10.904 -7.412 -15.454 1.00 82.06 431 VAL A O 1
ATOM 3531 N N . ALA A 1 432 ? -11.708 -9.504 -15.255 1.00 86.00 432 ALA A N 1
ATOM 3532 C CA . ALA A 1 432 ? -10.461 -10.133 -14.837 1.00 86.00 432 ALA A CA 1
ATOM 3533 C C . ALA A 1 432 ? -9.894 -10.928 -16.016 1.00 86.00 432 ALA A C 1
ATOM 3535 O O . ALA A 1 432 ? -10.576 -11.790 -16.575 1.00 86.00 432 ALA A O 1
ATOM 3536 N N . LEU A 1 433 ? -8.666 -10.612 -16.427 1.00 88.06 433 LEU A N 1
ATOM 3537 C CA . LEU A 1 433 ? -8.036 -11.211 -17.600 1.00 88.06 433 LEU A CA 1
ATOM 3538 C C . LEU A 1 433 ? -6.644 -11.688 -17.279 1.00 88.06 433 LEU A C 1
ATOM 3540 O O . LEU A 1 433 ? -5.815 -10.896 -16.840 1.00 88.06 433 LEU A O 1
ATOM 3544 N N . THR A 1 434 ? -6.375 -12.947 -17.598 1.00 92.25 434 THR A N 1
ATOM 3545 C CA . THR A 1 434 ? -5.024 -13.491 -17.591 1.00 92.25 434 THR A CA 1
ATOM 3546 C C . THR A 1 434 ? -4.456 -13.434 -19.003 1.00 92.25 434 THR A C 1
ATOM 3548 O O . THR A 1 434 ? -4.975 -14.041 -19.936 1.00 92.25 434 THR A O 1
ATOM 3551 N N . LEU A 1 435 ? -3.393 -12.649 -19.152 1.00 93.19 435 LEU A N 1
ATOM 3552 C CA . LEU A 1 435 ? -2.578 -12.548 -20.351 1.00 93.19 435 LEU A CA 1
ATOM 3553 C C . LEU A 1 435 ? -1.429 -13.534 -20.228 1.00 93.19 435 LEU A C 1
ATOM 3555 O O . LEU A 1 435 ? -0.554 -13.342 -19.382 1.00 93.19 435 LEU A O 1
ATOM 3559 N N . THR A 1 436 ? -1.401 -14.552 -21.077 1.00 94.50 436 THR A N 1
ATOM 3560 C CA . THR A 1 436 ? -0.286 -15.499 -21.139 1.00 94.50 436 THR A CA 1
ATOM 3561 C C . THR A 1 436 ? 0.638 -15.132 -22.295 1.00 94.50 436 THR A C 1
ATOM 3563 O O . THR A 1 436 ? 0.185 -14.857 -23.410 1.00 94.50 436 THR A O 1
ATOM 3566 N N . PHE A 1 437 ? 1.943 -15.085 -22.018 1.00 94.56 437 PHE A N 1
ATOM 3567 C CA . PHE A 1 437 ? 2.965 -14.670 -22.977 1.00 94.56 437 PHE A CA 1
ATOM 3568 C C . PHE A 1 437 ? 3.677 -15.870 -23.600 1.00 94.56 437 PHE A C 1
ATOM 3570 O O . PHE A 1 437 ? 4.052 -16.818 -22.907 1.00 94.56 437 PHE A O 1
ATOM 3577 N N . ASP A 1 438 ? 3.950 -15.795 -24.904 1.00 95.44 438 ASP A N 1
ATOM 3578 C CA . ASP A 1 438 ? 4.897 -16.702 -25.551 1.00 95.44 438 ASP A CA 1
ATOM 3579 C C . ASP A 1 438 ? 6.314 -16.430 -25.027 1.00 95.44 438 ASP A C 1
ATOM 3581 O O . ASP A 1 438 ? 6.884 -15.354 -25.231 1.00 95.44 438 ASP A O 1
ATOM 3585 N N . ALA A 1 439 ? 6.896 -17.417 -24.345 1.00 92.06 439 ALA A N 1
ATOM 3586 C CA . ALA A 1 439 ? 8.194 -17.265 -23.694 1.00 92.06 439 ALA A CA 1
ATOM 3587 C C . ALA A 1 439 ? 9.318 -16.905 -24.685 1.00 92.06 439 ALA A C 1
ATOM 3589 O O . ALA A 1 439 ? 10.237 -16.162 -24.335 1.00 92.06 439 ALA A O 1
ATOM 3590 N N . VAL A 1 440 ? 9.241 -17.407 -25.926 1.00 94.06 440 VAL A N 1
ATOM 3591 C CA . VAL A 1 440 ? 10.254 -17.165 -26.963 1.00 94.06 440 VAL A CA 1
ATOM 3592 C C . VAL A 1 440 ? 10.169 -15.733 -27.485 1.00 94.06 440 VAL A C 1
ATOM 3594 O O . VAL A 1 440 ? 11.193 -15.048 -27.530 1.00 94.06 440 VAL A O 1
ATOM 3597 N N . GLU A 1 441 ? 8.975 -15.260 -27.852 1.00 95.88 441 GLU A N 1
ATOM 3598 C CA . GLU A 1 441 ? 8.757 -13.873 -28.279 1.00 95.88 441 GLU A CA 1
ATOM 3599 C C . GLU A 1 441 ? 9.207 -12.889 -27.198 1.00 95.88 441 GLU A C 1
ATOM 3601 O O . GLU A 1 441 ? 9.957 -11.950 -27.481 1.00 95.88 441 GLU A O 1
ATOM 3606 N N . LEU A 1 442 ? 8.798 -13.135 -25.954 1.00 92.69 442 LEU A N 1
ATOM 3607 C CA . LEU A 1 442 ? 9.081 -12.235 -24.850 1.00 92.69 442 LEU A CA 1
ATOM 3608 C C . LEU A 1 442 ? 10.588 -12.152 -24.564 1.00 92.69 442 LEU A C 1
ATOM 3610 O O . LEU A 1 442 ? 11.133 -11.052 -24.455 1.00 92.69 442 LEU A O 1
ATOM 3614 N N . ALA A 1 443 ? 11.293 -13.289 -24.535 1.00 90.81 443 ALA A N 1
ATOM 3615 C CA . ALA A 1 443 ? 12.748 -13.319 -24.380 1.00 90.81 443 ALA A CA 1
ATOM 3616 C C . ALA A 1 443 ? 13.476 -12.587 -25.522 1.00 90.81 443 ALA A C 1
ATOM 3618 O O . ALA A 1 443 ? 14.392 -11.801 -25.269 1.00 90.81 443 ALA A O 1
ATOM 3619 N N . GLN A 1 444 ? 13.044 -12.781 -26.773 1.00 92.44 444 GLN A N 1
ATOM 3620 C CA . GLN A 1 444 ? 13.611 -12.076 -27.928 1.00 92.44 444 GLN A CA 1
ATOM 3621 C C . GLN A 1 444 ? 13.363 -10.564 -27.859 1.00 92.44 444 GLN A C 1
ATOM 3623 O O . GLN A 1 444 ? 14.248 -9.776 -28.201 1.00 92.44 444 GLN A O 1
ATOM 3628 N N . ALA A 1 445 ? 12.180 -10.141 -27.417 1.00 93.06 445 ALA A N 1
ATOM 3629 C CA . ALA A 1 445 ? 11.851 -8.732 -27.250 1.00 93.06 445 ALA A CA 1
ATOM 3630 C C . ALA A 1 445 ? 12.698 -8.081 -26.140 1.00 93.06 445 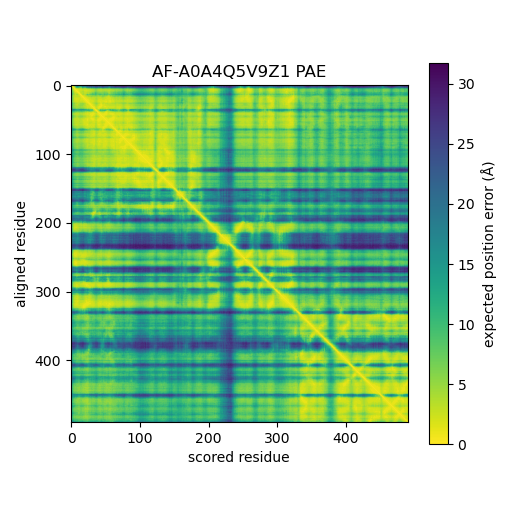ALA A C 1
ATOM 3632 O O . ALA A 1 445 ? 13.283 -7.018 -26.364 1.00 93.06 445 ALA A O 1
ATOM 3633 N N . PHE A 1 446 ? 12.873 -8.752 -24.995 1.00 90.44 446 PHE A N 1
ATOM 3634 C CA . PHE A 1 446 ? 13.802 -8.312 -23.948 1.00 90.44 446 PHE A CA 1
ATOM 3635 C C . PHE A 1 446 ? 15.246 -8.227 -24.449 1.00 90.44 446 PHE A C 1
ATOM 3637 O O . PHE A 1 446 ? 15.918 -7.232 -24.189 1.00 90.44 446 PHE A O 1
ATOM 3644 N N . GLN A 1 447 ? 15.719 -9.214 -25.215 1.00 89.56 447 GLN A N 1
ATOM 3645 C CA . GLN A 1 447 ? 17.070 -9.206 -25.782 1.00 89.56 447 GLN A CA 1
ATOM 3646 C C . GLN A 1 447 ? 17.284 -8.034 -26.752 1.00 89.56 447 GLN A C 1
ATOM 3648 O O . GLN A 1 447 ? 18.326 -7.379 -26.708 1.00 89.56 447 GLN A O 1
ATOM 3653 N N . LYS A 1 448 ? 16.290 -7.729 -27.598 1.00 90.19 448 LYS A N 1
ATOM 3654 C CA . LYS A 1 448 ? 16.338 -6.584 -28.523 1.00 90.19 448 LYS A CA 1
ATOM 3655 C C . LYS A 1 448 ? 16.446 -5.247 -27.775 1.00 90.19 448 LYS A C 1
ATOM 3657 O O . LYS A 1 448 ? 17.196 -4.375 -28.207 1.00 90.19 448 LYS A O 1
ATOM 3662 N N . LEU A 1 449 ? 15.756 -5.101 -26.640 1.00 88.69 449 LEU A N 1
ATOM 3663 C CA . LEU A 1 449 ? 15.782 -3.883 -25.812 1.00 88.69 449 LEU A CA 1
ATOM 3664 C C . LEU A 1 449 ? 16.971 -3.810 -24.838 1.00 88.69 449 LEU A C 1
ATOM 3666 O O . LEU A 1 449 ? 17.403 -2.711 -24.477 1.00 88.69 449 LEU A O 1
ATOM 3670 N N . GLY A 1 450 ? 17.503 -4.961 -24.415 1.00 70.19 450 GLY A N 1
ATOM 3671 C CA . GLY A 1 450 ? 18.535 -5.116 -23.382 1.00 70.19 450 GLY A CA 1
ATOM 3672 C C . GLY A 1 450 ? 19.920 -4.575 -23.747 1.00 70.19 450 GLY A C 1
ATOM 3673 O O . GLY A 1 450 ? 20.812 -4.560 -22.907 1.00 70.19 450 GLY A O 1
ATOM 3674 N N . SER A 1 451 ? 20.100 -4.064 -24.967 1.00 65.62 451 SER A N 1
ATOM 3675 C CA . SER A 1 451 ? 21.277 -3.278 -25.360 1.00 65.62 451 SER A CA 1
ATOM 3676 C C . SER A 1 451 ? 21.240 -1.828 -24.837 1.00 65.62 451 SER A C 1
ATOM 3678 O O . SER A 1 451 ? 22.204 -1.078 -24.999 1.00 65.62 451 SER A O 1
ATOM 3680 N N . SER A 1 452 ? 20.136 -1.408 -24.207 1.00 62.28 452 SER A N 1
ATOM 3681 C CA . SER A 1 452 ? 19.963 -0.072 -23.630 1.00 62.28 452 SER A CA 1
ATOM 3682 C C . SER A 1 452 ? 20.159 -0.071 -22.110 1.00 62.28 452 SER A C 1
ATOM 3684 O O . SER A 1 452 ? 19.671 -0.946 -21.405 1.00 62.28 452 SER A O 1
ATOM 3686 N N . THR A 1 453 ? 20.831 0.950 -21.577 1.00 65.62 453 THR A N 1
ATOM 3687 C CA . THR A 1 453 ? 21.089 1.141 -20.136 1.00 65.62 453 THR A CA 1
ATOM 3688 C C . THR A 1 453 ? 19.862 1.628 -19.341 1.00 65.62 453 THR A C 1
ATOM 3690 O O . THR A 1 453 ? 20.014 2.251 -18.292 1.00 65.62 453 THR A O 1
ATOM 3693 N N . GLY A 1 454 ? 18.645 1.404 -19.846 1.00 73.25 454 GLY A N 1
ATOM 3694 C CA . GLY A 1 454 ? 17.403 1.944 -19.289 1.00 73.25 454 GLY A CA 1
ATOM 3695 C C . GLY A 1 454 ? 16.447 0.871 -18.774 1.00 73.25 454 GLY A C 1
ATOM 3696 O O . GLY A 1 454 ? 16.521 -0.288 -19.172 1.00 73.25 454 GLY A O 1
ATOM 3697 N N . LEU A 1 455 ? 15.525 1.290 -17.905 1.00 84.38 455 LEU A N 1
ATOM 3698 C CA . LEU A 1 455 ? 14.404 0.471 -17.450 1.00 84.38 455 LEU A CA 1
ATOM 3699 C C . LEU A 1 455 ? 13.485 0.144 -18.634 1.00 84.38 455 LEU A C 1
ATOM 3701 O O . LEU A 1 455 ? 13.052 1.050 -19.354 1.00 84.38 455 LEU A O 1
ATOM 3705 N N . ILE A 1 456 ? 13.189 -1.138 -18.828 1.00 90.62 456 ILE A N 1
ATOM 3706 C CA . ILE A 1 456 ? 12.206 -1.592 -19.811 1.00 90.62 456 ILE A CA 1
ATOM 3707 C C . ILE A 1 456 ? 10.807 -1.493 -19.197 1.00 90.62 456 ILE A C 1
ATOM 3709 O O . ILE A 1 456 ? 10.600 -1.813 -18.036 1.00 90.62 456 ILE A O 1
ATOM 3713 N N . GLN A 1 457 ? 9.829 -1.060 -19.974 1.00 91.25 457 GLN A N 1
ATOM 3714 C CA . GLN A 1 457 ? 8.429 -1.011 -19.585 1.00 91.25 457 GLN A CA 1
ATOM 3715 C C . GLN A 1 457 ? 7.675 -2.088 -20.357 1.00 91.25 457 GLN A C 1
ATOM 3717 O O . GLN A 1 457 ? 7.655 -2.052 -21.588 1.00 91.25 457 GLN A O 1
ATOM 3722 N N . LEU A 1 458 ? 7.054 -3.029 -19.651 1.00 92.75 458 LEU A N 1
ATOM 3723 C CA . LEU A 1 458 ? 5.993 -3.865 -20.204 1.00 92.75 458 LEU A CA 1
ATOM 3724 C C . LEU A 1 458 ? 4.699 -3.066 -20.078 1.00 92.75 458 LEU A C 1
ATOM 3726 O O . LEU A 1 458 ? 4.225 -2.846 -18.971 1.00 92.75 458 LEU A O 1
ATOM 3730 N N . ASN A 1 459 ? 4.181 -2.550 -21.188 1.00 92.12 459 ASN A N 1
ATOM 3731 C CA . ASN A 1 459 ? 3.020 -1.666 -21.193 1.00 92.12 459 ASN A CA 1
ATOM 3732 C C . ASN A 1 459 ? 1.783 -2.398 -21.718 1.00 92.12 459 ASN A C 1
ATOM 3734 O O . ASN A 1 459 ? 1.779 -2.897 -22.849 1.00 92.12 459 ASN A O 1
ATOM 3738 N N . LEU A 1 460 ? 0.737 -2.411 -20.894 1.00 92.00 460 LEU A N 1
ATOM 3739 C CA . LEU A 1 460 ? -0.619 -2.806 -21.251 1.00 92.00 460 LEU A CA 1
ATOM 3740 C C . LEU A 1 460 ? -1.392 -1.542 -21.662 1.00 92.00 460 LEU A C 1
ATOM 3742 O O . LEU A 1 460 ? -1.836 -0.773 -20.810 1.00 92.00 460 LEU A O 1
ATOM 3746 N N . HIS A 1 461 ? -1.520 -1.285 -22.965 1.00 91.62 461 HIS A N 1
ATOM 3747 C CA . HIS A 1 461 ? -2.215 -0.099 -23.465 1.00 91.62 461 HIS A CA 1
ATOM 3748 C C . HIS A 1 461 ? -3.589 -0.459 -24.011 1.00 91.62 461 HIS A C 1
ATOM 3750 O O . HIS A 1 461 ? -3.674 -1.180 -24.998 1.00 91.62 461 HIS A O 1
ATOM 3756 N N . MET A 1 462 ? -4.654 0.055 -23.406 1.00 90.75 462 MET A N 1
ATOM 3757 C CA . MET A 1 462 ? -6.013 -0.240 -23.847 1.00 90.75 462 MET A CA 1
ATOM 3758 C C . MET A 1 462 ? -6.620 0.944 -24.602 1.00 90.75 462 MET A C 1
ATOM 3760 O O . MET A 1 462 ? -6.819 2.015 -24.036 1.00 90.75 462 MET A O 1
ATOM 3764 N N . GLU A 1 463 ? -6.913 0.761 -25.883 1.00 91.88 463 GLU A N 1
ATOM 3765 C CA . GLU A 1 463 ? -7.464 1.789 -26.765 1.00 91.88 463 GLU A CA 1
ATOM 3766 C C . GLU A 1 463 ? -8.983 1.623 -26.902 1.00 91.88 463 GLU A C 1
ATOM 3768 O O . GLU A 1 463 ? -9.473 0.520 -27.132 1.00 91.88 463 GLU A O 1
ATOM 3773 N N . GLU A 1 464 ? -9.738 2.715 -26.776 1.00 90.06 464 GLU A N 1
ATOM 3774 C CA . GLU A 1 464 ? -11.190 2.703 -26.974 1.00 90.06 464 GLU A CA 1
ATOM 3775 C C . GLU A 1 464 ? -11.544 2.499 -28.448 1.00 90.06 464 GLU A C 1
ATOM 3777 O O . GLU A 1 464 ? -10.957 3.126 -29.333 1.00 90.06 464 GLU A O 1
ATOM 3782 N N . LYS A 1 465 ? -12.529 1.641 -28.719 1.00 90.81 465 LYS A N 1
ATOM 3783 C CA . LYS A 1 465 ? -13.039 1.367 -30.066 1.00 90.81 465 LYS A CA 1
ATOM 3784 C C . LYS A 1 465 ? -14.571 1.428 -30.063 1.00 90.81 465 LYS A C 1
ATOM 3786 O O . LYS A 1 465 ? -15.183 1.192 -29.026 1.00 90.81 465 LYS A O 1
ATOM 3791 N N . PRO A 1 466 ? -15.228 1.641 -31.221 1.00 87.94 466 PRO A N 1
ATOM 3792 C CA . PRO A 1 466 ? -16.694 1.713 -31.292 1.00 87.94 466 PRO A CA 1
ATOM 3793 C C . PRO A 1 466 ? -17.436 0.473 -30.769 1.00 87.94 466 PRO A C 1
ATOM 3795 O O . PRO A 1 466 ? -18.620 0.546 -30.469 1.00 87.94 466 PRO A O 1
ATOM 3798 N N . TRP A 1 467 ? -16.758 -0.673 -30.701 1.00 83.88 467 TRP A N 1
ATOM 3799 C CA . TRP A 1 467 ? -17.302 -1.951 -30.241 1.00 83.88 467 TRP A CA 1
ATOM 3800 C C . TRP A 1 467 ? -16.804 -2.357 -28.841 1.00 83.88 467 TRP A C 1
ATOM 3802 O O . TRP A 1 467 ? -17.158 -3.434 -28.371 1.00 83.88 467 TRP A O 1
ATOM 3812 N N . GLY A 1 468 ? -15.982 -1.539 -28.177 1.00 88.44 468 GLY A N 1
ATOM 3813 C CA . GLY A 1 468 ? -15.384 -1.850 -26.878 1.00 88.44 468 GLY A CA 1
ATOM 3814 C C . GLY A 1 468 ? -13.949 -1.336 -26.779 1.00 88.44 468 GLY A C 1
ATOM 3815 O O . GLY A 1 468 ? -13.728 -0.127 -26.762 1.00 88.44 468 GLY A O 1
ATOM 3816 N N . ALA A 1 469 ? -12.969 -2.237 -26.706 1.00 90.75 469 ALA A N 1
ATOM 3817 C CA . ALA A 1 469 ? -11.568 -1.867 -26.532 1.00 90.75 469 ALA A CA 1
ATOM 3818 C C . ALA A 1 469 ? -10.580 -2.809 -27.228 1.00 90.75 469 ALA A C 1
ATOM 3820 O O . ALA A 1 469 ? -10.804 -4.012 -27.329 1.00 90.75 469 ALA A O 1
ATOM 3821 N N . GLU A 1 470 ? -9.434 -2.278 -27.637 1.00 93.50 470 GLU A N 1
ATOM 3822 C CA . GLU A 1 470 ? -8.294 -3.053 -28.123 1.00 93.50 470 GLU A CA 1
ATOM 3823 C C . GLU A 1 470 ? -7.139 -2.972 -27.119 1.00 93.50 470 GLU A C 1
ATOM 3825 O O . GLU A 1 470 ? -6.680 -1.885 -26.774 1.00 93.50 470 GLU A O 1
ATOM 3830 N N . LEU A 1 471 ? -6.665 -4.121 -26.639 1.00 93.31 471 LEU A N 1
ATOM 3831 C CA . LEU A 1 471 ? -5.502 -4.218 -25.769 1.00 93.31 471 LEU A CA 1
ATOM 3832 C C . LEU A 1 471 ? -4.236 -4.406 -26.611 1.00 93.31 471 LEU A C 1
ATOM 3834 O O . LEU A 1 471 ? -4.015 -5.454 -27.214 1.00 93.31 471 LEU A O 1
ATOM 3838 N N . LEU A 1 472 ? -3.378 -3.391 -26.605 1.00 94.25 472 LEU A N 1
ATOM 3839 C CA . LEU A 1 472 ? -2.080 -3.369 -27.264 1.00 94.25 472 LEU A CA 1
ATOM 3840 C C . LEU A 1 472 ? -0.971 -3.602 -26.239 1.00 94.25 472 LEU A C 1
ATOM 3842 O O . LEU A 1 472 ? -0.704 -2.754 -25.381 1.00 94.25 472 LEU A O 1
ATOM 3846 N N . ILE A 1 473 ? -0.265 -4.723 -26.366 1.00 95.00 473 ILE A N 1
ATOM 3847 C CA . ILE A 1 473 ? 0.824 -5.072 -25.455 1.00 95.00 473 ILE A CA 1
ATOM 3848 C C . ILE A 1 473 ? 2.169 -4.828 -26.129 1.00 95.00 473 ILE A C 1
ATOM 3850 O O . ILE A 1 473 ? 2.401 -5.238 -27.266 1.00 95.00 473 ILE A O 1
ATOM 3854 N N . HIS A 1 474 ? 3.069 -4.139 -25.433 1.00 95.38 474 HIS A N 1
ATOM 3855 C CA . HIS A 1 474 ? 4.406 -3.869 -25.945 1.00 95.38 474 HIS A CA 1
ATOM 3856 C C . HIS A 1 474 ? 5.445 -3.786 -24.834 1.00 95.38 474 HIS A C 1
ATOM 3858 O O . HIS A 1 474 ? 5.169 -3.301 -23.739 1.00 95.38 474 HIS A O 1
ATOM 3864 N N . LEU A 1 475 ? 6.669 -4.190 -25.159 1.00 94.50 475 LEU A N 1
ATOM 3865 C CA . LEU A 1 475 ? 7.849 -3.828 -24.388 1.00 94.50 475 LEU A CA 1
ATOM 3866 C C . LEU A 1 475 ? 8.460 -2.555 -24.971 1.00 94.50 475 LEU A C 1
ATOM 3868 O O . LEU A 1 475 ? 8.594 -2.426 -26.188 1.00 94.50 475 LEU A O 1
ATOM 3872 N N . GLN A 1 476 ? 8.858 -1.611 -24.128 1.00 93.88 476 GLN A N 1
ATOM 3873 C CA . GLN A 1 476 ? 9.493 -0.378 -24.587 1.00 93.88 476 GLN A CA 1
ATOM 3874 C C . GLN A 1 476 ? 10.592 0.110 -23.648 1.00 93.88 476 GLN A C 1
ATOM 3876 O O . GLN A 1 476 ? 10.569 -0.143 -22.452 1.00 93.88 476 GLN A O 1
ATOM 3881 N N . ASN A 1 477 ? 11.548 0.851 -24.190 1.00 91.56 477 ASN A N 1
ATOM 3882 C CA . ASN A 1 477 ? 12.485 1.683 -23.439 1.00 91.56 477 ASN A CA 1
ATOM 3883 C C . ASN A 1 477 ? 12.424 3.114 -24.007 1.00 91.56 477 ASN A C 1
ATOM 3885 O O . ASN A 1 477 ? 11.596 3.420 -24.862 1.00 91.56 477 ASN A O 1
ATOM 3889 N N . ALA A 1 478 ? 13.328 3.998 -23.584 1.00 87.38 478 ALA A N 1
ATOM 3890 C CA . ALA A 1 478 ? 13.360 5.381 -24.072 1.00 87.38 478 ALA A CA 1
ATOM 3891 C C . ALA A 1 478 ? 13.625 5.538 -25.590 1.00 87.38 478 ALA A C 1
ATOM 3893 O O . ALA A 1 478 ? 13.472 6.634 -26.119 1.00 87.38 478 ALA A O 1
ATOM 3894 N N . LYS A 1 479 ? 14.071 4.485 -26.287 1.00 89.56 479 LYS A N 1
ATOM 3895 C CA . LYS A 1 479 ? 14.504 4.530 -27.695 1.00 89.56 479 LYS A CA 1
ATOM 3896 C C . LYS A 1 479 ? 13.617 3.720 -28.636 1.00 89.56 479 LYS A C 1
ATOM 3898 O O . LYS A 1 479 ? 13.562 4.024 -29.822 1.00 89.56 479 LYS A O 1
ATOM 3903 N N . GLN A 1 480 ? 12.993 2.660 -28.138 1.00 93.19 480 GLN A N 1
ATOM 3904 C CA . GLN A 1 480 ? 12.353 1.649 -28.966 1.00 93.19 480 GLN A CA 1
ATOM 3905 C C . GLN A 1 480 ? 11.131 1.059 -28.268 1.00 93.19 480 GLN A C 1
ATOM 3907 O O . GLN A 1 480 ? 11.126 0.862 -27.055 1.00 93.19 480 GLN A O 1
ATOM 3912 N N . LYS A 1 481 ? 10.126 0.721 -29.079 1.00 94.94 481 LYS A N 1
ATOM 3913 C CA . LYS A 1 481 ? 8.914 -0.008 -28.709 1.00 94.94 481 LYS A CA 1
ATOM 3914 C C . LYS A 1 481 ? 8.807 -1.273 -29.567 1.00 94.94 481 LYS A C 1
ATOM 3916 O O . LYS A 1 481 ? 9.009 -1.206 -30.778 1.00 94.94 481 LYS A O 1
ATOM 3921 N N . ILE A 1 482 ? 8.522 -2.410 -28.939 1.00 95.62 482 ILE A N 1
ATOM 3922 C CA . ILE A 1 482 ? 8.385 -3.733 -29.558 1.00 95.62 482 ILE A CA 1
ATOM 3923 C C . ILE A 1 482 ? 7.000 -4.289 -29.195 1.00 95.62 482 ILE A C 1
ATOM 3925 O O . ILE A 1 482 ? 6.764 -4.540 -28.011 1.00 95.62 482 ILE A O 1
ATOM 3929 N N . PRO A 1 483 ? 6.080 -4.456 -30.161 1.00 96.25 483 PRO A N 1
ATOM 3930 C CA . PRO A 1 483 ? 4.787 -5.091 -29.908 1.00 96.25 483 PRO A CA 1
ATOM 3931 C C . PRO A 1 483 ? 4.959 -6.580 -29.574 1.00 96.25 483 PRO A C 1
ATOM 3933 O O . PRO A 1 483 ? 5.902 -7.214 -30.050 1.00 96.25 483 PRO A O 1
ATOM 3936 N N . LEU A 1 484 ? 4.057 -7.115 -28.747 1.00 96.00 484 LEU A N 1
ATOM 3937 C CA . LEU A 1 484 ? 3.971 -8.541 -28.419 1.00 96.00 484 LEU A CA 1
ATOM 3938 C C . LEU A 1 484 ? 2.732 -9.146 -29.094 1.00 96.00 484 LEU A C 1
ATOM 3940 O O . LEU A 1 484 ? 1.600 -8.931 -28.651 1.00 96.00 484 LEU A O 1
ATOM 3944 N N . GLU A 1 485 ? 2.947 -9.891 -30.174 1.00 94.69 485 GLU A N 1
ATOM 3945 C CA . GLU A 1 485 ? 1.895 -10.410 -31.056 1.00 94.69 485 GLU A CA 1
ATOM 3946 C C . GLU A 1 485 ? 1.398 -11.801 -30.635 1.00 94.69 485 GLU A C 1
ATOM 3948 O O . GLU A 1 485 ? 0.330 -12.240 -31.067 1.00 94.69 485 GLU A O 1
ATOM 3953 N N . LYS A 1 486 ? 2.145 -12.504 -29.775 1.00 93.62 486 LYS A N 1
ATOM 3954 C CA . LYS A 1 486 ? 1.820 -13.866 -29.322 1.00 93.62 486 LYS A CA 1
ATOM 3955 C C . LYS A 1 486 ? 1.337 -13.930 -27.875 1.00 93.62 486 LYS A C 1
ATOM 3957 O O . LYS A 1 486 ? 1.350 -14.999 -27.267 1.00 93.62 486 LYS A O 1
ATOM 3962 N N . ALA A 1 487 ? 0.874 -12.811 -27.327 1.00 91.19 487 ALA A N 1
ATOM 3963 C CA . ALA A 1 487 ? 0.094 -12.806 -26.096 1.00 91.19 487 ALA A CA 1
ATOM 3964 C C . ALA A 1 487 ? -1.360 -13.224 -26.377 1.00 91.19 487 ALA A C 1
ATOM 3966 O O . ALA A 1 487 ? -1.937 -12.828 -27.396 1.00 91.19 487 ALA A O 1
ATOM 3967 N N . PHE A 1 488 ? -1.959 -13.999 -25.473 1.00 90.62 488 PHE A N 1
ATOM 3968 C CA . PHE A 1 488 ? -3.357 -14.425 -25.569 1.00 90.62 488 PHE A CA 1
ATOM 3969 C C . PHE A 1 488 ? -4.085 -14.308 -24.229 1.00 90.62 488 PHE A C 1
ATOM 3971 O O . PHE A 1 488 ? -3.460 -14.279 -23.171 1.00 90.62 488 PHE A O 1
ATOM 3978 N N . ILE A 1 489 ? -5.411 -14.197 -24.313 1.00 89.12 489 ILE A N 1
ATOM 3979 C CA . ILE A 1 489 ? -6.315 -14.122 -23.166 1.00 89.12 489 ILE A CA 1
ATOM 3980 C C . ILE A 1 489 ? -6.777 -15.539 -22.829 1.00 89.12 489 ILE A C 1
ATOM 3982 O O . ILE A 1 489 ? -7.337 -16.200 -23.709 1.00 89.12 489 ILE A O 1
ATOM 3986 N N . ASP A 1 490 ? -6.588 -15.957 -21.579 1.00 83.56 490 ASP A N 1
ATOM 3987 C CA . ASP A 1 490 ? -7.207 -17.166 -21.019 1.00 83.56 490 ASP A CA 1
ATOM 3988 C C . ASP A 1 490 ? -8.648 -16.891 -20.535 1.00 83.56 490 ASP A C 1
ATOM 3990 O O . ASP A 1 490 ? -8.941 -15.785 -20.009 1.00 83.56 490 ASP A O 1
#